Protein AF-A0AAJ7QLI2-F1 (afdb_monomer_lite)

Secondary structure (DSSP, 8-state):
-HHHHHHHHHHHHHHHHHHHHHHHHHHHHHHHHHHHHHHHHHHHHHHHHHHHHHHHHHHHHHHHHHHHHHHHHHHHHHHHHHHHHHHHHHHHHHHHHHHHHHHHHHHHHHHHHHHHHHHHHHHHHHHHHHHHHHHTTS----------------GGGHHHHHHHHHHHHHHHHHHHHHHHHHHHHHHHHHHHHHHHHHHHHHHHHHHHHHHHHHHHHHHHHHHHHHHHHHHHHHHHHTT--GGGTSS-HHHHHHHHHHHHHHHHHHHHHHHHHHHHHHHHHHHHHHHHHHHHHHHHHHHHHHHHHHHHHHHHHHHHHHHHHHHHHHHHHHHHHHHHHHHHHHHHHHHHHHHHHHHHHHHHHHHHHHHHHHHHHHHHHHHHHHHHHHHHHHHHHHHHHHHHHHHHHHHHHHHHHHHHHHHHHHHHHHHHHHHHHHHHHHHHHHHHTT--TT-TT--HHHHHHHHHHHHHH--S-----------------------------------------------------

Sequence (525 aa):
MRWIQSNEKERLKMRIAVLEESVKSSEVECKASRETVLRLVAELDRERRKAASSAAALDSLKVELDGLVVGRKSVEMDKETLLERLEASKRVIEAAKRESNCLEKQVEELERKLQSTQGETQAAEDKLQMFLKKVAGLLQVKSDDVILPTEKEVLQKLDKTVSEMEAKLRHVSKELSEQTELQHRTLQRAQLAEQQVQDLRERLQGLESELSTADMHRDGLRTKQSYEEFLEQLSETLVVDSIALDLGFDMRLKLILSRAEQLVKQEGTALVENKSLTYSLQRKLKSQKDQLESKGLHIQLLRKKVSELEEEKRCRSALAMQRDDAHLEARRLQKKLERLQGELRATKLSNTELKAQLSHTNELKLKVMEQSQTVQEQKKKLDQLVEGKAKVEKKLSSVSSDLQSREKKTREDQQQLSTLRQSLTQLSERERELVDFRMVVSQMLGLDATALALPNYEIIKLLEALLRAHHHHHHLHHHVNMPWHCPTHQRPHLPQIQDLPNSSSFDLSTSRSACPDNAVPLSET

Structure (mmCIF, N/CA/C/O backbone):
data_AF-A0AAJ7QLI2-F1
#
_entry.id   AF-A0AAJ7QLI2-F1
#
loop_
_atom_site.group_PDB
_atom_site.id
_atom_site.type_symbol
_atom_site.label_atom_id
_atom_site.label_alt_id
_atom_site.label_comp_id
_atom_site.label_asym_id
_atom_site.label_entity_id
_atom_site.label_seq_id
_atom_site.pdbx_PDB_ins_code
_atom_site.Cartn_x
_atom_site.Cartn_y
_atom_site.Cartn_z
_atom_site.occupancy
_atom_site.B_iso_or_equiv
_atom_site.auth_seq_id
_atom_site.auth_comp_id
_atom_site.auth_asym_id
_atom_site.auth_atom_id
_atom_site.pdbx_PDB_model_num
ATOM 1 N N . MET A 1 1 ? -31.876 -60.393 69.046 1.00 61.84 1 MET A N 1
ATOM 2 C CA . MET A 1 1 ? -32.341 -59.776 67.778 1.00 61.84 1 MET A CA 1
ATOM 3 C C . MET A 1 1 ? -32.211 -58.252 67.778 1.00 61.84 1 MET A C 1
ATOM 5 O O . MET A 1 1 ? -31.213 -57.801 67.236 1.00 61.84 1 MET A O 1
ATOM 9 N N . ARG A 1 2 ? -33.116 -57.462 68.397 1.00 70.81 2 ARG A N 1
ATOM 10 C CA . ARG A 1 2 ? -33.177 -55.981 68.232 1.00 70.81 2 ARG A CA 1
ATOM 11 C C . ARG A 1 2 ? -31.826 -55.240 68.286 1.00 70.81 2 ARG A C 1
ATOM 13 O O . ARG A 1 2 ? -31.573 -54.401 67.433 1.00 70.81 2 ARG A O 1
ATOM 20 N N . TRP A 1 3 ? -30.950 -55.561 69.244 1.00 74.31 3 TRP A N 1
ATOM 21 C CA . TRP A 1 3 ? -29.649 -54.886 69.393 1.00 74.31 3 TRP A CA 1
ATOM 22 C C . TRP A 1 3 ? -28.718 -55.086 68.183 1.00 74.31 3 TRP A C 1
ATOM 24 O O . TRP A 1 3 ? -28.111 -54.131 67.713 1.00 74.31 3 TRP A O 1
ATOM 34 N N . ILE A 1 4 ? -28.686 -56.297 67.610 1.00 80.50 4 ILE A N 1
ATOM 35 C CA . ILE A 1 4 ? -27.913 -56.612 66.395 1.00 80.50 4 ILE A CA 1
ATOM 36 C C . ILE A 1 4 ? -28.468 -55.826 65.197 1.00 80.50 4 ILE A C 1
ATOM 38 O O . ILE A 1 4 ? -27.701 -55.270 64.420 1.00 80.50 4 ILE A O 1
ATOM 42 N N . GLN A 1 5 ? -29.797 -55.710 65.085 1.00 82.06 5 GLN A N 1
ATOM 43 C CA . GLN A 1 5 ? -30.438 -54.905 64.037 1.00 82.06 5 GLN A CA 1
ATOM 44 C C . GLN A 1 5 ? -30.164 -53.399 64.186 1.00 82.06 5 GLN A C 1
ATOM 46 O O . GLN A 1 5 ? -30.058 -52.719 63.170 1.00 82.06 5 GLN A O 1
ATOM 51 N N . SER A 1 6 ? -30.018 -52.869 65.409 1.00 86.81 6 SER A N 1
ATOM 52 C CA . SER A 1 6 ? -29.571 -51.477 65.597 1.00 86.81 6 SER A CA 1
ATOM 53 C C . SER A 1 6 ? -28.114 -51.316 65.184 1.00 86.81 6 SER A C 1
ATOM 55 O O . SER A 1 6 ? -27.814 -50.461 64.366 1.00 86.81 6 SER A O 1
ATOM 57 N N . ASN A 1 7 ? -27.223 -52.187 65.662 1.00 89.94 7 ASN A N 1
ATOM 58 C CA . ASN A 1 7 ? -25.790 -52.091 65.381 1.00 89.94 7 ASN A CA 1
ATOM 59 C C . ASN A 1 7 ? -25.493 -52.204 63.866 1.00 89.94 7 ASN A C 1
ATOM 61 O O . ASN A 1 7 ? -24.729 -51.417 63.312 1.00 89.94 7 ASN A O 1
ATOM 65 N N . GLU A 1 8 ? -26.204 -53.084 63.154 1.00 92.75 8 GLU A N 1
ATOM 66 C CA . GLU A 1 8 ? -26.146 -53.167 61.688 1.00 92.75 8 GLU A CA 1
ATOM 67 C C . GLU A 1 8 ? -26.724 -51.916 60.996 1.00 92.75 8 GLU A C 1
ATOM 69 O O . GLU A 1 8 ? -26.169 -51.441 60.005 1.00 92.75 8 GLU A O 1
ATOM 74 N N . LYS A 1 9 ? -27.794 -51.317 61.536 1.00 93.25 9 LYS A N 1
ATOM 75 C CA . LYS A 1 9 ? -28.357 -50.046 61.046 1.00 93.25 9 LYS A CA 1
ATOM 76 C C . LYS A 1 9 ? -27.406 -48.865 61.276 1.00 93.25 9 LYS A C 1
ATOM 78 O O . LYS A 1 9 ? -27.266 -48.029 60.387 1.00 93.25 9 LYS A O 1
ATOM 83 N N . GLU A 1 10 ? -26.729 -48.806 62.420 1.00 94.31 10 GLU A N 1
ATOM 84 C CA . GLU A 1 10 ? -25.644 -47.861 62.711 1.00 94.31 10 GLU A CA 1
ATOM 85 C C . GLU A 1 10 ? -24.488 -48.038 61.710 1.00 94.31 10 GLU A C 1
ATOM 87 O O . GLU A 1 10 ? -24.071 -47.064 61.082 1.00 94.31 10 GLU A O 1
ATOM 92 N N . ARG A 1 11 ? -24.039 -49.279 61.469 1.00 95.69 11 ARG A N 1
ATOM 93 C CA . ARG A 1 11 ? -22.993 -49.607 60.484 1.00 95.69 11 ARG A CA 1
ATOM 94 C C . ARG A 1 11 ? -23.361 -49.158 59.067 1.00 95.69 11 ARG A C 1
ATOM 96 O O . ARG A 1 11 ? -22.524 -48.589 58.364 1.00 95.69 11 ARG A O 1
ATOM 103 N N . LEU A 1 12 ? -24.613 -49.372 58.655 1.00 96.31 12 LEU A N 1
ATOM 104 C CA . LEU A 1 12 ? -25.125 -48.927 57.357 1.00 96.31 12 LEU A CA 1
ATOM 105 C C . LEU A 1 12 ? -25.204 -47.396 57.256 1.00 96.31 12 LEU A C 1
ATOM 107 O O . LEU A 1 12 ? -24.756 -46.859 56.246 1.00 96.31 12 LEU A O 1
ATOM 111 N N . LYS A 1 13 ? -25.669 -46.681 58.294 1.00 96.44 13 LYS A N 1
ATOM 112 C CA . LYS A 1 13 ? -25.621 -45.202 58.336 1.00 96.44 13 LYS A CA 1
ATOM 113 C C . LYS A 1 13 ? -24.193 -44.677 58.171 1.00 96.44 13 LYS A C 1
ATOM 115 O O . LYS A 1 13 ? -23.968 -43.797 57.349 1.00 96.44 13 LYS A O 1
ATOM 120 N N . MET A 1 14 ? -23.233 -45.233 58.919 1.00 96.56 14 MET A N 1
ATOM 121 C CA . MET A 1 14 ? -21.819 -44.841 58.845 1.00 96.56 14 MET A CA 1
ATOM 122 C C . MET A 1 14 ? -21.278 -44.996 57.418 1.00 96.56 14 MET A C 1
ATOM 124 O O . MET A 1 14 ? -20.634 -44.097 56.884 1.00 96.56 14 MET A O 1
ATOM 128 N N . ARG A 1 15 ? -21.588 -46.130 56.777 1.00 97.12 15 ARG A N 1
ATOM 129 C CA . ARG A 1 15 ? -21.176 -46.433 55.403 1.00 97.12 15 ARG A CA 1
ATOM 130 C C . ARG A 1 15 ? -21.856 -45.535 54.365 1.00 97.12 15 ARG A C 1
ATOM 132 O O . ARG A 1 15 ? -21.205 -45.172 53.393 1.00 97.12 15 ARG A O 1
ATOM 139 N N . ILE A 1 16 ? -23.118 -45.154 54.572 1.00 97.06 16 ILE A N 1
ATOM 140 C CA . ILE A 1 16 ? -23.818 -44.168 53.733 1.00 97.06 16 ILE A CA 1
ATOM 141 C C . ILE A 1 16 ? -23.148 -42.795 53.862 1.00 97.06 16 ILE A C 1
ATOM 143 O O . ILE A 1 16 ? -22.771 -42.228 52.844 1.00 97.06 16 ILE A O 1
ATOM 147 N N . ALA A 1 17 ? -22.893 -42.306 55.079 1.00 97.38 17 ALA A N 1
ATOM 148 C CA . ALA A 1 17 ? -22.255 -41.004 55.299 1.00 97.38 17 ALA A CA 1
ATOM 149 C C . ALA A 1 17 ? -20.851 -40.906 54.665 1.00 97.38 17 ALA A C 1
ATOM 151 O O . ALA A 1 17 ? -20.515 -39.891 54.058 1.00 97.38 17 ALA A O 1
ATOM 152 N N . VAL A 1 18 ? -20.046 -41.975 54.738 1.00 97.62 18 VAL A N 1
ATOM 153 C CA . VAL A 1 18 ? -18.733 -42.043 54.063 1.00 97.62 18 VAL A CA 1
ATOM 154 C C . VAL A 1 18 ? -18.873 -42.018 52.534 1.00 97.62 18 VAL A C 1
ATOM 156 O O . VAL A 1 18 ? -18.081 -41.360 51.862 1.00 97.62 18 VAL A O 1
ATOM 159 N N . LEU A 1 19 ? -19.882 -42.693 51.972 1.00 97.44 19 LEU A N 1
ATOM 160 C CA . LEU A 1 19 ? -20.153 -42.659 50.530 1.00 97.44 19 LEU A CA 1
ATOM 161 C C . LEU A 1 19 ? -20.665 -41.285 50.075 1.00 97.44 19 LEU A C 1
ATOM 163 O O . LEU A 1 19 ? -20.204 -40.783 49.055 1.00 97.44 19 LEU A O 1
ATOM 167 N N . GLU A 1 20 ? -21.554 -40.645 50.836 1.00 97.50 20 GLU A N 1
ATOM 168 C CA . GLU A 1 20 ? -22.020 -39.279 50.568 1.00 97.50 20 GLU A CA 1
ATOM 169 C C . GLU A 1 20 ? -20.861 -38.275 50.563 1.00 97.50 20 GLU A C 1
ATOM 171 O O . GLU A 1 20 ? -20.794 -37.420 49.682 1.00 97.50 20 GLU A O 1
ATOM 176 N N . GLU A 1 21 ? -19.934 -38.371 51.519 1.00 97.25 21 GLU A N 1
ATOM 177 C CA . GLU A 1 21 ? -18.777 -37.473 51.583 1.00 97.25 21 GLU A CA 1
ATOM 178 C C . GLU A 1 21 ? -17.765 -37.750 50.461 1.00 97.25 21 GLU A C 1
ATOM 180 O O . GLU A 1 21 ? -17.241 -36.816 49.854 1.00 97.25 21 GLU A O 1
ATOM 185 N N . SER A 1 22 ? -17.561 -39.021 50.098 1.00 97.56 22 SER A N 1
ATOM 186 C CA . SER A 1 22 ? -16.764 -39.405 48.926 1.00 97.56 22 SER A CA 1
ATOM 187 C C . SER A 1 22 ? -17.361 -38.862 47.619 1.00 97.56 22 SER A C 1
ATOM 189 O O . SER A 1 22 ? -16.621 -38.337 46.785 1.00 97.56 22 SER A O 1
ATOM 191 N N . VAL A 1 23 ? -18.690 -38.902 47.460 1.00 97.62 23 VAL A N 1
ATOM 192 C CA . VAL A 1 23 ? -19.386 -38.313 46.305 1.00 97.62 23 VAL A CA 1
ATOM 193 C C . VAL A 1 23 ? -19.212 -36.792 46.284 1.00 97.62 23 VAL A C 1
ATOM 195 O O . VAL A 1 23 ? -18.764 -36.264 45.266 1.00 97.62 23 VAL A O 1
ATOM 198 N N . LYS A 1 24 ? -19.457 -36.087 47.400 1.00 97.81 24 LYS A N 1
ATOM 199 C CA . LYS A 1 24 ? -19.237 -34.627 47.512 1.00 97.81 24 LYS A CA 1
ATOM 200 C C . LYS A 1 24 ? -17.801 -34.230 47.162 1.00 97.81 24 LYS A C 1
ATOM 202 O O . LYS A 1 24 ? -17.598 -33.272 46.417 1.00 97.81 24 LYS A O 1
ATOM 207 N N . SER A 1 25 ? -16.815 -34.977 47.660 1.00 97.50 25 SER A N 1
ATOM 208 C CA . SER A 1 25 ? -15.398 -34.767 47.350 1.00 97.50 25 SER A CA 1
ATOM 209 C C . SER A 1 25 ? -15.130 -34.901 45.845 1.00 97.50 25 SER A C 1
ATOM 211 O O . SER A 1 25 ? -14.609 -33.965 45.235 1.00 97.50 25 SER A O 1
ATOM 213 N N . SER A 1 26 ? -15.599 -35.988 45.219 1.00 96.88 26 SER A N 1
ATOM 214 C CA . SER A 1 26 ? -15.453 -36.203 43.771 1.00 96.88 26 SER A CA 1
ATOM 215 C C . SER A 1 26 ? -16.178 -35.147 42.923 1.00 96.88 26 SER A C 1
ATOM 217 O O . SER A 1 26 ? -15.684 -34.752 41.869 1.00 96.88 26 SER A O 1
ATOM 219 N N . GLU A 1 27 ? -17.314 -34.618 43.394 1.00 97.56 27 GLU A N 1
ATOM 220 C CA . GLU A 1 27 ? -18.017 -33.510 42.743 1.00 97.56 27 GLU A CA 1
ATOM 221 C C . GLU A 1 27 ? -17.194 -32.217 42.750 1.00 97.56 27 GLU A C 1
ATOM 223 O O . GLU A 1 27 ? -17.174 -31.501 41.747 1.00 97.56 27 GLU A O 1
ATOM 228 N N . VAL A 1 28 ? -16.542 -31.889 43.870 1.00 97.44 28 VAL A N 1
ATOM 229 C CA . VAL A 1 28 ? -15.677 -30.703 43.986 1.00 97.44 28 VAL A CA 1
ATOM 230 C C . VAL A 1 28 ? -14.444 -30.852 43.093 1.00 97.44 28 VAL A C 1
ATOM 232 O O . VAL A 1 28 ? -14.118 -29.926 42.349 1.00 97.44 28 VAL A O 1
ATOM 235 N N . GLU A 1 29 ? -13.821 -32.032 43.078 1.00 97.25 29 GLU A N 1
ATOM 236 C CA . GLU A 1 29 ? -12.697 -32.341 42.189 1.00 97.25 29 GLU A CA 1
ATOM 237 C C . GLU A 1 29 ? -13.097 -32.246 40.707 1.00 97.25 29 GLU A C 1
ATOM 239 O O . GLU A 1 29 ? -12.430 -31.575 39.919 1.00 97.25 29 GLU A O 1
ATOM 244 N N . CYS A 1 30 ? -14.245 -32.810 40.321 1.00 97.19 30 CYS A N 1
ATOM 245 C CA . CYS A 1 30 ? -14.782 -32.708 38.962 1.00 97.19 30 CYS A CA 1
ATOM 246 C C . CYS A 1 30 ? -15.110 -31.263 38.544 1.00 97.19 30 CYS A C 1
ATOM 248 O O . CYS A 1 30 ? -14.945 -30.911 37.371 1.00 97.19 30 CYS A O 1
ATOM 250 N N . LYS A 1 31 ? -15.536 -30.403 39.479 1.00 98.00 31 LYS A N 1
ATOM 251 C CA . LYS A 1 31 ? -15.753 -28.967 39.226 1.00 98.00 31 LYS A CA 1
ATOM 252 C C . LYS A 1 31 ? -14.421 -28.239 38.999 1.00 98.00 31 LYS A C 1
ATOM 254 O O . LYS A 1 31 ? -14.292 -27.544 37.992 1.00 98.00 31 LYS A O 1
ATOM 259 N N . ALA A 1 32 ? -13.414 -28.465 39.846 1.00 97.50 32 ALA A N 1
ATOM 260 C CA . ALA A 1 32 ? -12.074 -27.879 39.702 1.00 97.50 32 ALA A CA 1
ATOM 261 C C . ALA A 1 32 ? -11.331 -28.368 38.437 1.00 97.50 32 ALA A C 1
ATOM 263 O O . ALA A 1 32 ? -10.667 -27.585 37.747 1.00 97.50 32 ALA A O 1
ATOM 264 N N . SER A 1 33 ? -11.500 -29.648 38.094 1.00 97.75 33 SER A N 1
ATOM 265 C CA . SER A 1 33 ? -11.040 -30.263 36.845 1.00 97.75 33 SER A CA 1
ATOM 266 C C . SER A 1 33 ? -11.673 -29.580 35.629 1.00 97.75 33 SER A C 1
ATOM 268 O O . SER A 1 33 ? -10.958 -29.061 34.770 1.00 97.75 33 SER A O 1
ATOM 270 N N . ARG A 1 34 ? -13.011 -29.466 35.592 1.00 98.38 34 ARG A N 1
ATOM 271 C CA . ARG A 1 34 ? -13.737 -28.780 34.510 1.00 98.38 34 ARG A CA 1
ATOM 272 C C . ARG A 1 34 ? -13.302 -27.323 34.350 1.00 98.38 34 ARG A C 1
ATOM 274 O O . ARG A 1 34 ? -13.101 -26.883 33.222 1.00 98.38 34 ARG A O 1
ATOM 281 N N . GLU A 1 35 ? -13.149 -26.579 35.444 1.00 98.00 35 GLU A N 1
ATOM 282 C CA . GLU A 1 35 ? -12.688 -25.188 35.386 1.00 98.00 35 GLU A CA 1
ATOM 283 C C . GLU A 1 35 ? -11.265 -25.087 34.812 1.00 98.00 35 GLU A C 1
ATOM 285 O O . GLU A 1 35 ? -10.983 -24.229 33.977 1.00 98.00 35 GLU A O 1
ATOM 290 N N . THR A 1 36 ? -10.380 -26.012 35.188 1.00 98.31 36 THR A N 1
ATOM 291 C CA . THR A 1 36 ? -9.005 -26.053 34.677 1.00 98.31 36 THR A CA 1
ATOM 292 C C . THR A 1 36 ? -8.944 -26.426 33.197 1.00 98.31 36 THR A C 1
ATOM 294 O O . THR A 1 36 ? -8.198 -25.795 32.452 1.00 98.31 36 THR A O 1
ATOM 297 N N . VAL A 1 37 ? -9.786 -27.353 32.727 1.00 98.38 37 VAL A N 1
ATOM 298 C CA . VAL A 1 37 ? -9.939 -27.636 31.289 1.00 98.38 37 VAL A CA 1
ATOM 299 C C . VAL A 1 37 ? -10.438 -26.400 30.531 1.00 98.38 37 VAL A C 1
ATOM 301 O O . VAL A 1 37 ? -9.880 -26.064 29.491 1.00 98.38 37 VAL A O 1
ATOM 304 N N . LEU A 1 38 ? -11.436 -25.677 31.054 1.00 98.06 38 LEU A N 1
ATOM 305 C CA . LEU A 1 38 ? -11.934 -24.440 30.432 1.00 98.06 38 LEU A CA 1
ATOM 306 C C . LEU A 1 38 ? -10.851 -23.349 30.353 1.00 98.06 38 LEU A C 1
ATOM 308 O O . LEU A 1 38 ? -10.745 -22.665 29.333 1.00 98.06 38 LEU A O 1
ATOM 312 N N . ARG A 1 39 ? -10.019 -23.220 31.394 1.00 98.56 39 ARG A N 1
ATOM 313 C CA . ARG A 1 39 ? -8.878 -22.291 31.439 1.00 98.56 39 ARG A CA 1
ATOM 314 C C . ARG A 1 39 ? -7.833 -22.631 30.371 1.00 98.56 39 ARG A C 1
ATOM 316 O O . ARG A 1 39 ? -7.489 -21.773 29.562 1.00 98.56 39 ARG A O 1
ATOM 323 N N . LEU A 1 40 ? -7.426 -23.901 30.296 1.00 98.44 40 LEU A N 1
ATOM 324 C CA . LEU A 1 40 ? -6.468 -24.401 29.303 1.00 98.44 40 LEU A CA 1
ATOM 325 C C . LEU A 1 40 ? -6.986 -24.274 27.861 1.00 98.44 40 LEU A C 1
ATOM 327 O O . LEU A 1 40 ? -6.212 -23.955 26.963 1.00 98.44 40 LEU A O 1
ATOM 331 N N . VAL A 1 41 ? -8.290 -24.459 27.620 1.00 98.56 41 VAL A N 1
ATOM 332 C CA . VAL A 1 41 ? -8.904 -24.211 26.301 1.00 98.56 41 VAL A CA 1
ATOM 333 C C . VAL A 1 41 ? -8.834 -22.725 25.928 1.00 98.56 41 VAL A C 1
ATOM 335 O O . VAL A 1 41 ? -8.444 -22.396 24.809 1.00 98.56 41 VAL A O 1
ATOM 338 N N . ALA A 1 42 ? -9.135 -21.815 26.860 1.00 97.56 42 ALA A N 1
ATOM 339 C CA . ALA A 1 42 ? -9.049 -20.373 26.614 1.00 97.56 42 ALA A CA 1
ATOM 340 C C . ALA A 1 42 ? -7.605 -19.889 26.360 1.00 97.56 42 ALA A C 1
ATOM 342 O O . ALA A 1 42 ? -7.385 -19.001 25.528 1.00 97.56 42 ALA A O 1
ATOM 343 N N . GLU A 1 43 ? -6.622 -20.487 27.038 1.00 98.12 43 GLU A N 1
ATOM 344 C CA . GLU A 1 43 ? -5.190 -20.276 26.795 1.00 98.12 43 GLU A CA 1
ATOM 345 C C . GLU A 1 43 ? -4.770 -20.822 25.422 1.00 98.12 43 GLU A C 1
ATOM 347 O O . GLU A 1 43 ? -4.180 -20.096 24.622 1.00 98.12 43 GLU A O 1
ATOM 352 N N . LEU A 1 44 ? -5.161 -22.051 25.081 1.00 98.19 44 LEU A N 1
ATOM 353 C CA . LEU A 1 44 ? -4.869 -22.680 23.792 1.00 98.19 44 LEU A CA 1
ATOM 354 C C . LEU A 1 44 ? -5.476 -21.904 22.608 1.00 98.19 44 LEU A C 1
ATOM 356 O O . LEU A 1 44 ? -4.804 -21.699 21.596 1.00 98.19 44 LEU A O 1
ATOM 360 N N . ASP A 1 45 ? -6.694 -21.374 22.740 1.00 97.69 45 ASP A N 1
ATOM 361 C CA . ASP A 1 45 ? -7.301 -20.505 21.723 1.00 97.69 45 ASP A CA 1
ATOM 362 C C . ASP A 1 45 ? -6.714 -19.080 21.713 1.00 97.69 45 ASP A C 1
ATOM 364 O O . ASP A 1 45 ? -6.827 -18.364 20.712 1.00 97.69 45 ASP A O 1
ATOM 368 N N . ARG A 1 46 ? -6.050 -18.629 22.785 1.00 98.12 46 ARG A N 1
ATOM 369 C CA . ARG A 1 46 ? -5.219 -17.409 22.777 1.00 98.12 46 ARG A CA 1
ATOM 370 C C . ARG A 1 46 ? -3.900 -17.642 22.036 1.00 98.12 46 ARG A C 1
ATOM 372 O O . ARG A 1 46 ? -3.545 -16.811 21.198 1.00 98.12 46 ARG A O 1
ATOM 379 N N . GLU A 1 47 ? -3.219 -18.760 22.270 1.00 97.56 47 GLU A N 1
ATOM 380 C CA . GLU A 1 47 ? -1.976 -19.095 21.565 1.00 97.56 47 GLU A CA 1
ATOM 381 C C . GLU A 1 47 ? -2.220 -19.422 20.083 1.00 97.56 47 GLU A C 1
ATOM 383 O O . GLU A 1 47 ? -1.472 -18.944 19.234 1.00 97.56 47 GLU A O 1
ATOM 388 N N . ARG A 1 48 ? -3.326 -20.094 19.726 1.00 97.62 48 ARG A N 1
ATOM 389 C CA . ARG A 1 48 ? -3.756 -20.257 18.321 1.00 97.62 48 ARG A CA 1
ATOM 390 C C . ARG A 1 48 ? -3.926 -18.919 17.598 1.00 97.62 48 ARG A C 1
ATOM 392 O O . ARG A 1 48 ? -3.448 -18.769 16.477 1.00 97.62 48 ARG A O 1
ATOM 399 N N . ARG A 1 49 ? -4.570 -17.932 18.235 1.00 98.06 49 ARG A N 1
ATOM 400 C CA . ARG A 1 49 ? -4.743 -16.584 17.656 1.00 98.06 49 ARG A CA 1
ATOM 401 C C . ARG A 1 49 ? -3.410 -15.856 17.484 1.00 98.06 49 ARG A C 1
ATOM 403 O O . ARG A 1 49 ? -3.188 -15.272 16.427 1.00 98.06 49 ARG A O 1
ATOM 410 N N . LYS A 1 50 ? -2.505 -15.939 18.467 1.00 97.88 50 LYS A N 1
ATOM 411 C CA . LYS A 1 50 ? -1.129 -15.423 18.341 1.00 97.88 50 LYS A CA 1
ATOM 412 C C . LYS A 1 50 ? -0.386 -16.085 17.178 1.00 97.88 50 LYS A C 1
ATOM 414 O O . LYS A 1 50 ? 0.153 -15.374 16.334 1.00 97.88 50 LYS A O 1
ATOM 419 N N . ALA A 1 51 ? -0.395 -17.416 17.102 1.00 97.19 51 ALA A N 1
ATOM 420 C CA . ALA A 1 51 ? 0.269 -18.178 16.046 1.00 97.19 51 ALA A CA 1
ATOM 421 C C . ALA A 1 51 ? -0.262 -17.800 14.654 1.00 97.19 51 ALA A C 1
ATOM 423 O O . ALA A 1 51 ? 0.531 -17.515 13.762 1.00 97.19 51 ALA A O 1
ATOM 424 N N . ALA A 1 52 ? -1.585 -17.685 14.494 1.00 97.56 52 ALA A N 1
ATOM 425 C CA . ALA A 1 52 ? -2.206 -17.216 13.256 1.00 97.56 52 ALA A CA 1
ATOM 426 C C . ALA A 1 52 ? -1.791 -15.775 12.895 1.00 97.56 52 ALA A C 1
ATOM 428 O O . ALA A 1 52 ? -1.458 -15.509 11.743 1.00 97.56 52 ALA A O 1
ATOM 429 N N . SER A 1 53 ? -1.745 -14.854 13.868 1.00 97.19 53 SER A N 1
ATOM 430 C CA . SER A 1 53 ? -1.277 -13.479 13.620 1.00 97.19 53 SER A CA 1
ATOM 431 C C . SER A 1 53 ? 0.217 -13.400 13.276 1.00 97.19 53 SER A C 1
ATOM 433 O O . SER A 1 53 ? 0.606 -12.590 12.441 1.00 97.19 53 SER A O 1
ATOM 435 N N . SER A 1 54 ? 1.042 -14.275 13.861 1.00 96.50 54 SER A N 1
ATOM 436 C CA . SER A 1 54 ? 2.475 -14.383 13.563 1.00 96.50 54 SER A CA 1
ATOM 437 C C . SER A 1 54 ? 2.714 -14.944 12.158 1.00 96.50 54 SER A C 1
ATOM 439 O O . SER A 1 54 ? 3.501 -14.387 11.399 1.00 96.50 54 SER A O 1
ATOM 441 N N . ALA A 1 55 ? 1.971 -15.986 11.764 1.00 97.50 55 ALA A N 1
ATOM 442 C CA . ALA A 1 55 ? 2.009 -16.530 10.408 1.00 97.50 55 ALA A CA 1
ATOM 443 C C . ALA A 1 55 ? 1.605 -15.475 9.362 1.00 97.50 55 ALA A C 1
ATOM 445 O O . ALA A 1 55 ? 2.340 -15.257 8.405 1.00 97.50 55 ALA A O 1
ATOM 446 N N . ALA A 1 56 ? 0.506 -14.746 9.593 1.00 97.50 56 ALA A N 1
ATOM 447 C CA . ALA A 1 56 ? 0.071 -13.669 8.702 1.00 97.50 56 ALA A CA 1
ATOM 448 C C . ALA A 1 56 ? 1.103 -12.527 8.586 1.00 97.50 56 ALA A C 1
ATOM 450 O O . ALA A 1 56 ? 1.308 -11.994 7.497 1.00 97.50 56 ALA A O 1
ATOM 451 N N . ALA A 1 57 ? 1.786 -12.171 9.681 1.00 97.56 57 ALA A N 1
ATOM 452 C CA . ALA A 1 57 ? 2.870 -11.188 9.654 1.00 97.56 57 ALA A CA 1
ATOM 453 C C . ALA A 1 57 ? 4.098 -11.698 8.874 1.00 97.56 57 ALA A C 1
ATOM 455 O O . ALA A 1 57 ? 4.652 -10.966 8.057 1.00 97.56 57 ALA A O 1
ATOM 456 N N . LEU A 1 58 ? 4.491 -12.963 9.069 1.00 97.69 58 LEU A N 1
ATOM 457 C CA . LEU A 1 58 ? 5.568 -13.601 8.306 1.00 97.69 58 LEU A CA 1
ATOM 458 C C . LEU A 1 58 ? 5.249 -13.677 6.808 1.00 97.69 58 LEU A C 1
ATOM 460 O O . LEU A 1 58 ? 6.143 -13.470 5.993 1.00 97.69 58 LEU A O 1
ATOM 464 N N . ASP A 1 59 ? 3.999 -13.943 6.434 1.00 97.75 59 ASP A N 1
ATOM 465 C CA . ASP A 1 59 ? 3.587 -13.989 5.029 1.00 97.75 59 ASP A CA 1
ATOM 466 C C . ASP A 1 59 ? 3.531 -12.588 4.387 1.00 97.75 59 ASP A C 1
ATOM 468 O O . ASP A 1 59 ? 3.921 -12.452 3.228 1.00 97.75 59 ASP A O 1
ATOM 472 N N . SER A 1 60 ? 3.177 -11.530 5.136 1.00 97.88 60 SER A N 1
ATOM 473 C CA . SER A 1 60 ? 3.350 -10.135 4.674 1.00 97.88 60 SER A CA 1
ATOM 474 C C . SER A 1 60 ? 4.823 -9.821 4.400 1.00 97.88 60 SER A C 1
ATOM 476 O O . SER A 1 60 ? 5.172 -9.374 3.310 1.00 97.88 60 SER A O 1
ATOM 478 N N . LEU A 1 61 ? 5.707 -10.154 5.349 1.00 97.44 61 LEU A N 1
ATOM 479 C CA . LEU A 1 61 ? 7.148 -9.916 5.227 1.00 97.44 61 LEU A CA 1
ATOM 480 C C . LEU A 1 61 ? 7.790 -10.697 4.067 1.00 97.44 61 LEU A C 1
ATOM 482 O O . LEU A 1 61 ? 8.742 -10.202 3.468 1.00 97.44 61 LEU A O 1
ATOM 486 N N . LYS A 1 62 ? 7.272 -11.882 3.705 1.00 98.06 62 LYS A N 1
ATOM 487 C CA . LYS A 1 62 ? 7.690 -12.601 2.484 1.00 98.06 62 LYS A CA 1
ATOM 488 C C . LYS A 1 62 ? 7.308 -11.833 1.221 1.00 98.06 62 LYS A C 1
ATOM 490 O O . LYS A 1 62 ? 8.161 -11.634 0.368 1.00 98.06 62 LYS A O 1
ATOM 495 N N . VAL A 1 63 ? 6.062 -11.362 1.117 1.00 98.12 63 VAL A N 1
ATOM 496 C CA . VAL A 1 63 ? 5.589 -10.594 -0.050 1.00 98.12 63 VAL A CA 1
ATOM 497 C C . VAL A 1 63 ? 6.357 -9.274 -0.196 1.00 98.12 63 VAL A C 1
ATOM 499 O O . VAL A 1 63 ? 6.719 -8.887 -1.307 1.00 98.12 63 VAL A O 1
ATOM 502 N N . GLU A 1 64 ? 6.665 -8.607 0.917 1.00 97.62 64 GLU A N 1
ATOM 503 C CA . GLU A 1 64 ? 7.526 -7.419 0.945 1.00 97.62 64 GLU A CA 1
ATOM 504 C C . GLU A 1 64 ? 8.966 -7.749 0.509 1.00 97.62 64 GLU A C 1
ATOM 506 O O . GLU A 1 64 ? 9.534 -7.036 -0.320 1.00 97.62 64 GLU A O 1
ATOM 511 N N . LEU A 1 65 ? 9.543 -8.857 0.991 1.00 97.88 65 LEU A N 1
ATOM 512 C CA . LEU A 1 65 ? 10.875 -9.325 0.592 1.00 97.88 65 LEU A CA 1
ATOM 513 C C . LEU A 1 65 ? 10.947 -9.679 -0.902 1.00 97.88 65 LEU A C 1
ATOM 515 O O . LEU A 1 65 ? 11.888 -9.256 -1.573 1.00 97.88 65 LEU A O 1
ATOM 519 N N . ASP A 1 66 ? 9.963 -10.403 -1.435 1.00 98.06 66 ASP A N 1
ATOM 520 C CA . ASP A 1 66 ? 9.883 -10.752 -2.857 1.00 98.06 66 ASP A CA 1
ATOM 521 C C . ASP A 1 66 ? 9.764 -9.487 -3.723 1.00 98.06 66 ASP A C 1
ATOM 523 O O . ASP A 1 66 ? 10.473 -9.344 -4.724 1.00 98.06 66 ASP A O 1
ATOM 527 N N . GLY A 1 67 ? 8.948 -8.516 -3.296 1.00 97.88 67 GLY A N 1
ATOM 528 C CA . GLY A 1 67 ? 8.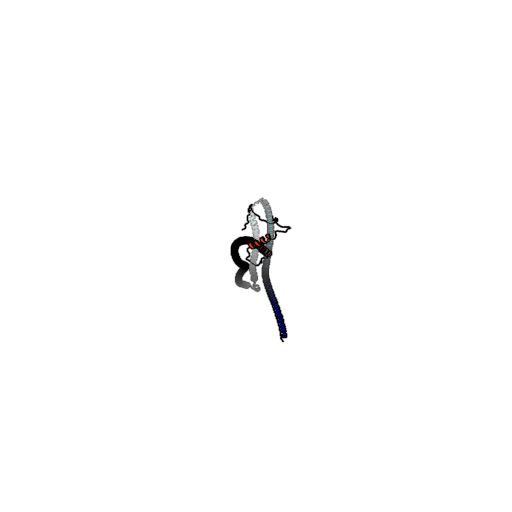853 -7.198 -3.927 1.00 97.88 67 GLY A CA 1
ATOM 529 C C . GLY A 1 67 ? 10.186 -6.441 -3.935 1.00 97.88 67 GLY A C 1
ATOM 530 O O . GLY A 1 67 ? 10.591 -5.912 -4.972 1.00 97.88 67 GLY A O 1
ATOM 531 N N . LEU A 1 68 ? 10.919 -6.448 -2.817 1.00 97.38 68 LEU A N 1
ATOM 532 C CA . LEU A 1 68 ? 12.256 -5.851 -2.713 1.00 97.38 68 LEU A CA 1
ATOM 533 C C . LEU A 1 68 ? 13.308 -6.597 -3.553 1.00 97.38 68 LEU A C 1
ATOM 535 O O . LEU A 1 68 ? 14.223 -5.967 -4.083 1.00 97.38 68 LEU A O 1
ATOM 539 N N . VAL A 1 69 ? 13.196 -7.919 -3.715 1.00 98.44 69 VAL A N 1
ATOM 540 C CA . VAL A 1 69 ? 14.070 -8.711 -4.600 1.00 98.44 69 VAL A CA 1
ATOM 541 C C . VAL A 1 69 ? 13.806 -8.391 -6.073 1.00 98.44 69 VAL A C 1
ATOM 543 O O . VAL A 1 69 ? 14.763 -8.242 -6.833 1.00 98.44 69 VAL A O 1
ATOM 546 N N . VAL A 1 70 ? 12.544 -8.235 -6.484 1.00 98.06 70 VAL A N 1
ATOM 547 C CA . VAL A 1 70 ? 12.190 -7.810 -7.852 1.00 98.06 70 VAL A CA 1
ATOM 548 C C . VAL A 1 70 ? 12.644 -6.371 -8.116 1.00 98.06 70 VAL A C 1
ATOM 550 O O . VAL A 1 70 ? 13.291 -6.118 -9.131 1.00 98.06 70 VAL A O 1
ATOM 553 N N . GLY A 1 71 ? 12.387 -5.444 -7.186 1.00 97.69 71 GLY A N 1
ATOM 554 C CA . GLY A 1 71 ? 12.817 -4.048 -7.307 1.00 97.69 71 GLY A CA 1
ATOM 555 C C . GLY A 1 71 ? 14.336 -3.903 -7.429 1.00 97.69 71 GLY A C 1
ATOM 556 O O . GLY A 1 71 ? 14.816 -3.183 -8.301 1.00 97.69 71 GLY A O 1
ATOM 557 N N . ARG A 1 72 ? 15.101 -4.652 -6.623 1.00 98.00 72 ARG A N 1
ATOM 558 C CA . ARG A 1 72 ? 16.570 -4.682 -6.699 1.00 98.00 72 ARG A CA 1
ATOM 559 C C . ARG A 1 72 ? 17.068 -5.136 -8.072 1.00 98.00 72 ARG A C 1
ATOM 561 O O . ARG A 1 72 ? 17.896 -4.450 -8.655 1.00 98.00 72 ARG A O 1
ATOM 568 N N . LYS A 1 73 ? 16.507 -6.224 -8.617 1.00 98.06 73 LYS A N 1
ATOM 569 C CA . LYS A 1 73 ? 16.865 -6.735 -9.952 1.00 98.06 73 LYS A CA 1
ATOM 570 C C . LYS A 1 73 ? 16.620 -5.706 -11.058 1.00 98.06 73 LYS A C 1
ATOM 572 O O . LYS A 1 73 ? 17.451 -5.591 -11.949 1.00 98.06 73 LYS A O 1
ATOM 577 N N . SER A 1 74 ? 15.530 -4.936 -10.977 1.00 97.69 74 SER A N 1
ATOM 578 C CA . SER A 1 74 ? 15.287 -3.823 -11.909 1.00 97.69 74 SER A CA 1
ATOM 579 C C . SER A 1 74 ? 16.405 -2.781 -11.829 1.00 97.69 74 SER A C 1
ATOM 581 O O . SER A 1 74 ? 16.976 -2.426 -12.850 1.00 97.69 74 SER A O 1
ATOM 583 N N . VAL A 1 75 ? 16.781 -2.360 -10.616 1.00 97.62 75 VAL A N 1
ATOM 584 C CA . VAL A 1 75 ? 17.854 -1.373 -10.399 1.00 97.62 75 VAL A CA 1
ATOM 585 C C . VAL A 1 75 ? 19.234 -1.912 -10.808 1.00 97.62 75 VAL A C 1
ATOM 587 O O . VAL A 1 75 ? 20.062 -1.148 -11.301 1.00 97.62 75 VAL A O 1
ATOM 590 N N . GLU A 1 76 ? 19.489 -3.215 -10.655 1.00 98.12 76 GLU A N 1
ATOM 591 C CA . GLU A 1 76 ? 20.682 -3.876 -11.201 1.00 98.12 76 GLU A CA 1
ATOM 592 C C . GLU A 1 76 ? 20.721 -3.782 -12.742 1.00 98.12 76 GLU A C 1
ATOM 594 O O . GLU A 1 76 ? 21.735 -3.350 -13.289 1.00 98.12 76 GLU A O 1
ATOM 599 N N . MET A 1 77 ? 19.615 -4.079 -13.437 1.00 97.81 77 MET A N 1
ATOM 600 C CA . MET A 1 77 ? 19.515 -3.963 -14.903 1.00 97.81 77 MET A CA 1
ATOM 601 C C . MET A 1 77 ? 19.612 -2.505 -15.393 1.00 97.81 77 MET A C 1
ATOM 603 O O . MET A 1 77 ? 20.299 -2.212 -16.375 1.00 97.81 77 MET A O 1
ATOM 607 N N . ASP A 1 78 ? 18.975 -1.561 -14.694 1.00 97.25 78 ASP A N 1
ATOM 608 C CA . ASP A 1 78 ? 19.070 -0.127 -14.995 1.00 97.25 78 ASP A CA 1
ATOM 609 C C . ASP A 1 78 ? 20.523 0.366 -14.850 1.00 97.25 78 ASP A C 1
ATOM 611 O O . ASP A 1 78 ? 21.037 1.096 -15.698 1.00 97.25 78 ASP A O 1
ATOM 615 N N . LYS A 1 79 ? 21.233 -0.088 -13.809 1.00 97.56 79 LYS A N 1
ATOM 616 C CA . LYS A 1 79 ? 22.663 0.182 -13.605 1.00 97.56 79 LYS A CA 1
ATOM 617 C C . LYS A 1 79 ? 23.525 -0.409 -14.726 1.00 97.56 79 LYS A C 1
ATOM 619 O O . LYS A 1 79 ? 24.448 0.266 -15.179 1.00 97.56 79 LYS A O 1
ATOM 624 N N . GLU A 1 80 ? 23.256 -1.636 -15.166 1.00 98.38 80 GLU A N 1
ATOM 625 C CA . GLU A 1 80 ? 23.993 -2.287 -16.259 1.00 98.38 80 GLU A CA 1
ATOM 626 C C . GLU A 1 80 ? 23.826 -1.520 -17.579 1.00 98.38 80 GLU A C 1
ATOM 628 O O . GLU A 1 80 ? 24.823 -1.099 -18.166 1.00 98.38 80 GLU A O 1
ATOM 633 N N . THR A 1 81 ? 22.594 -1.196 -17.982 1.00 97.69 81 THR A N 1
ATOM 634 C CA . THR A 1 81 ? 22.351 -0.409 -19.209 1.00 97.69 81 THR A CA 1
ATOM 635 C C . THR A 1 81 ? 22.918 1.017 -19.133 1.00 97.69 81 THR A C 1
ATOM 637 O O . THR A 1 81 ? 23.381 1.563 -20.140 1.00 97.69 81 THR A O 1
ATOM 640 N N . LEU A 1 82 ? 22.956 1.642 -17.949 1.00 97.69 82 LEU A N 1
ATOM 641 C CA . LEU A 1 82 ? 23.633 2.930 -17.750 1.00 97.69 82 LEU A CA 1
ATOM 642 C C . LEU A 1 82 ? 25.163 2.819 -17.871 1.00 97.69 82 LEU A C 1
ATOM 644 O O . LEU A 1 82 ? 25.786 3.728 -18.424 1.00 97.69 82 LEU A O 1
ATOM 648 N N . LEU A 1 83 ? 25.770 1.717 -17.418 1.00 98.38 83 LEU A N 1
ATOM 649 C CA . LEU A 1 83 ? 27.200 1.445 -17.609 1.00 98.38 83 LEU A CA 1
ATOM 650 C C . LEU A 1 83 ? 27.537 1.191 -19.086 1.00 98.38 83 LEU A C 1
ATOM 652 O O . LEU A 1 83 ? 28.506 1.760 -19.588 1.00 98.38 83 LEU A O 1
ATOM 656 N N . GLU A 1 84 ? 26.715 0.429 -19.811 1.00 97.94 84 GLU A N 1
ATOM 657 C CA . GLU A 1 84 ? 26.868 0.226 -21.260 1.00 97.94 84 GLU A CA 1
ATOM 658 C C . GLU A 1 84 ? 26.793 1.547 -22.036 1.00 97.94 84 GLU A C 1
ATOM 660 O O . GLU A 1 84 ? 27.638 1.824 -22.893 1.00 97.94 84 GLU A O 1
ATOM 665 N N . ARG A 1 85 ? 25.815 2.404 -21.706 1.00 98.19 85 ARG A N 1
ATOM 666 C CA . ARG A 1 85 ? 25.665 3.741 -22.305 1.00 98.19 85 ARG A CA 1
ATOM 667 C C . ARG A 1 85 ? 26.838 4.661 -21.972 1.00 98.19 85 ARG A C 1
ATOM 669 O O . ARG A 1 85 ? 27.284 5.404 -22.847 1.00 98.19 85 ARG A O 1
ATOM 676 N N . LEU A 1 86 ? 27.367 4.596 -20.750 1.00 97.88 86 LEU A N 1
ATOM 677 C CA . LEU A 1 86 ? 28.574 5.326 -20.362 1.00 97.88 86 LEU A CA 1
ATOM 678 C C . LEU A 1 86 ? 29.792 4.852 -21.171 1.00 97.88 86 LEU A C 1
ATOM 680 O O . LEU A 1 86 ? 30.543 5.680 -21.682 1.00 97.88 86 LEU A O 1
ATOM 684 N N . GLU A 1 87 ? 29.972 3.543 -21.351 1.00 98.38 87 GLU A N 1
ATOM 685 C CA . GLU A 1 87 ? 31.094 2.976 -22.110 1.00 98.38 87 GLU A CA 1
ATOM 686 C C . GLU A 1 87 ? 30.960 3.196 -23.629 1.00 98.38 87 GLU A C 1
ATOM 688 O O . GLU A 1 87 ? 31.953 3.361 -24.339 1.00 98.38 87 GLU A O 1
ATOM 693 N N . ALA A 1 88 ? 29.735 3.263 -24.157 1.00 97.94 88 ALA A N 1
ATOM 694 C CA . ALA A 1 88 ? 29.472 3.760 -25.507 1.00 97.94 88 ALA A CA 1
ATOM 695 C C . ALA A 1 88 ? 29.853 5.246 -25.638 1.00 97.94 88 ALA A C 1
ATOM 697 O O . ALA A 1 88 ? 30.583 5.612 -26.559 1.00 97.94 88 ALA A O 1
ATOM 698 N N . SER A 1 89 ? 29.450 6.090 -24.681 1.00 97.44 89 SER A N 1
ATOM 699 C CA . SER A 1 89 ? 29.795 7.517 -24.673 1.00 97.44 89 SER A CA 1
ATOM 700 C C . SER A 1 89 ? 31.307 7.753 -24.587 1.00 97.44 89 SER A C 1
ATOM 702 O O . SER A 1 89 ? 31.821 8.602 -25.312 1.00 97.44 89 SER A O 1
ATOM 704 N N . LYS A 1 90 ? 32.041 6.990 -23.762 1.00 98.19 90 LYS A N 1
ATOM 705 C CA . LYS A 1 90 ? 33.514 7.034 -23.725 1.00 98.19 90 LYS A CA 1
ATOM 706 C C . LYS A 1 90 ? 34.116 6.699 -25.089 1.00 98.19 90 LYS A C 1
ATOM 708 O O . LYS A 1 90 ? 34.965 7.441 -25.567 1.00 98.19 90 LYS A O 1
ATOM 713 N N . ARG A 1 91 ? 33.662 5.619 -25.740 1.00 98.44 91 ARG A N 1
ATOM 714 C CA . ARG A 1 91 ? 34.159 5.219 -27.070 1.00 98.44 91 ARG A CA 1
ATOM 715 C C . ARG A 1 91 ? 33.936 6.304 -28.126 1.00 98.44 91 ARG A C 1
ATOM 717 O O . ARG A 1 91 ? 34.847 6.551 -28.910 1.00 98.44 91 ARG A O 1
ATOM 724 N N . VAL A 1 92 ? 32.790 6.991 -28.104 1.00 98.19 92 VAL A N 1
ATOM 725 C CA . VAL A 1 92 ? 32.512 8.146 -28.982 1.00 98.19 92 VAL A CA 1
ATOM 726 C C . VAL A 1 92 ? 33.443 9.325 -28.674 1.00 98.19 92 VAL A C 1
ATOM 728 O O . VAL A 1 92 ? 34.035 9.883 -29.593 1.00 98.19 92 VAL A O 1
ATOM 731 N N . ILE A 1 93 ? 33.645 9.670 -27.398 1.00 97.56 93 ILE A N 1
ATOM 732 C CA . ILE A 1 93 ? 34.566 10.747 -26.987 1.00 97.56 93 ILE A CA 1
ATOM 733 C C . ILE A 1 93 ? 36.009 10.439 -27.418 1.00 97.56 93 ILE A C 1
ATOM 735 O O . ILE A 1 93 ? 36.694 11.306 -27.954 1.00 97.56 93 ILE A O 1
ATOM 739 N N . GLU A 1 94 ? 36.475 9.202 -27.242 1.00 98.31 94 GLU A N 1
ATOM 740 C CA . GLU A 1 94 ? 37.809 8.787 -27.689 1.00 98.31 94 GLU A CA 1
ATOM 741 C C . GLU A 1 94 ? 37.926 8.711 -29.221 1.00 98.31 94 GLU A C 1
ATOM 743 O O . GLU A 1 94 ? 39.021 8.879 -29.758 1.00 98.31 94 GLU A O 1
ATOM 748 N N . ALA A 1 95 ? 36.839 8.465 -29.959 1.00 97.69 95 ALA A N 1
ATOM 749 C CA . ALA A 1 95 ? 36.839 8.581 -31.419 1.00 97.69 95 ALA A CA 1
ATOM 750 C C . ALA A 1 95 ? 36.999 10.051 -31.849 1.00 97.69 95 ALA A C 1
ATOM 752 O O . ALA A 1 95 ? 37.941 10.366 -32.573 1.00 97.69 95 ALA A O 1
ATOM 753 N N . ALA A 1 96 ? 36.176 10.953 -31.304 1.00 96.38 96 ALA A N 1
ATOM 754 C CA . ALA A 1 96 ? 36.234 12.389 -31.587 1.00 96.38 96 ALA A CA 1
ATOM 755 C C . ALA A 1 96 ? 37.594 13.019 -31.222 1.00 96.38 96 ALA A C 1
ATOM 757 O O . ALA A 1 96 ? 38.109 13.852 -31.962 1.00 96.38 96 ALA A O 1
ATOM 758 N N . LYS A 1 97 ? 38.239 12.577 -30.131 1.00 97.94 97 LYS A N 1
ATOM 759 C CA . LYS A 1 97 ? 39.625 12.971 -29.808 1.00 97.94 97 LYS A CA 1
ATOM 760 C C . LYS A 1 97 ? 40.622 12.551 -30.891 1.00 97.94 97 LYS A C 1
ATOM 762 O O . LYS A 1 97 ? 41.476 13.342 -31.269 1.00 97.94 97 LYS A O 1
ATOM 767 N N . ARG A 1 98 ? 40.539 11.316 -31.402 1.00 98.00 98 ARG A N 1
ATOM 768 C CA . ARG A 1 98 ? 41.445 10.842 -32.469 1.00 98.00 98 ARG A CA 1
ATOM 769 C C . ARG A 1 98 ? 41.236 11.604 -33.776 1.00 98.00 98 ARG A C 1
ATOM 771 O O . ARG A 1 98 ? 42.212 11.859 -34.473 1.00 98.00 98 ARG A O 1
ATOM 778 N N . GLU A 1 99 ? 39.994 11.974 -34.077 1.00 97.19 99 GLU A N 1
ATOM 779 C CA . GLU A 1 99 ? 39.639 12.818 -35.219 1.00 97.19 99 GLU A CA 1
ATOM 780 C C . GLU A 1 99 ? 40.192 14.244 -35.058 1.00 97.19 99 GLU A C 1
ATOM 782 O O . GLU A 1 99 ? 40.910 14.710 -35.939 1.00 97.19 99 GLU A O 1
ATOM 787 N N . SER A 1 100 ? 39.990 14.884 -33.898 1.00 96.06 100 SER A N 1
ATOM 788 C CA . SER A 1 100 ? 40.582 16.192 -33.561 1.00 96.06 100 SER A CA 1
ATOM 789 C C . SER A 1 100 ? 42.104 16.184 -33.737 1.00 96.06 100 SER A C 1
ATOM 791 O O . SER A 1 100 ? 42.644 16.982 -34.498 1.00 96.06 100 SER A O 1
ATOM 793 N N . ASN A 1 101 ? 42.790 15.198 -33.149 1.00 97.81 101 ASN A N 1
ATOM 794 C CA . ASN A 1 101 ? 44.244 15.030 -33.254 1.00 97.81 101 ASN A CA 1
ATOM 795 C C . ASN A 1 101 ? 44.729 14.678 -34.683 1.00 97.81 101 ASN A C 1
ATOM 797 O O . ASN A 1 101 ? 45.937 14.651 -34.939 1.00 97.81 101 ASN A O 1
ATOM 801 N N . CYS A 1 102 ? 43.824 14.322 -35.602 1.00 97.19 102 CYS A N 1
ATOM 802 C CA . CYS A 1 102 ? 44.123 14.125 -37.021 1.00 97.19 102 CYS A CA 1
ATOM 803 C C . CYS A 1 102 ? 43.951 15.436 -37.798 1.00 97.19 102 CYS A C 1
ATOM 805 O O . CYS A 1 102 ? 44.825 15.788 -38.589 1.00 97.19 102 CYS A O 1
ATOM 807 N N . LEU A 1 103 ? 42.878 16.183 -37.522 1.00 96.62 103 LEU A N 1
ATOM 808 C CA . LEU A 1 103 ? 42.621 17.503 -38.098 1.00 96.62 103 LEU A CA 1
ATOM 809 C C . LEU A 1 103 ? 43.695 18.521 -37.687 1.00 96.62 103 LEU A C 1
ATOM 811 O O . LEU A 1 103 ? 44.197 19.236 -38.548 1.00 96.62 103 LEU A O 1
ATOM 815 N N . GLU A 1 104 ? 44.133 18.525 -36.424 1.00 97.62 104 GLU A N 1
ATOM 816 C CA . GLU A 1 104 ? 45.257 19.350 -35.947 1.00 97.62 104 GLU A CA 1
ATOM 817 C C . GLU A 1 104 ? 46.522 19.123 -36.791 1.00 97.62 104 GLU A C 1
ATOM 819 O O . GLU A 1 104 ? 47.103 20.074 -37.305 1.00 97.62 104 GLU A O 1
ATOM 824 N N . LYS A 1 105 ? 46.891 17.863 -37.054 1.00 97.75 105 LYS A N 1
ATOM 825 C CA . LYS A 1 105 ? 48.056 17.521 -37.892 1.00 97.75 105 LYS A CA 1
ATOM 826 C C . LYS A 1 105 ? 47.894 17.931 -39.355 1.00 97.75 105 LYS A C 1
ATOM 828 O O . LYS A 1 105 ? 48.884 18.250 -40.012 1.00 97.75 105 LYS A O 1
ATOM 833 N N . GLN A 1 106 ? 46.667 17.920 -39.878 1.00 97.44 106 GLN A N 1
ATOM 834 C CA . GLN A 1 106 ? 46.380 18.434 -41.220 1.00 97.44 106 GLN A CA 1
ATOM 835 C C . GLN A 1 106 ? 46.536 19.960 -41.268 1.00 97.44 106 GLN A C 1
ATOM 837 O O . GLN A 1 106 ? 47.119 20.468 -42.223 1.00 97.44 106 GLN A O 1
ATOM 842 N N . VAL A 1 107 ? 46.102 20.682 -40.228 1.00 96.44 107 VAL A N 1
ATOM 843 C CA . VAL A 1 107 ? 46.339 22.129 -40.084 1.00 96.44 107 VAL A CA 1
ATOM 844 C C . VAL A 1 107 ? 47.840 22.419 -39.992 1.00 96.44 107 VAL A C 1
ATOM 846 O O . VAL A 1 107 ? 48.345 23.176 -40.816 1.00 96.44 107 VAL A O 1
ATOM 849 N N . GLU A 1 108 ? 48.584 21.734 -39.116 1.00 97.56 108 GLU A N 1
ATOM 850 C CA . GLU A 1 108 ? 50.051 21.848 -39.013 1.00 97.56 108 GLU A CA 1
ATOM 851 C C . GLU A 1 108 ? 50.771 21.575 -40.349 1.00 97.56 108 GLU A C 1
ATOM 853 O O . GLU A 1 108 ? 51.847 22.117 -40.611 1.00 97.56 108 GLU A O 1
ATOM 858 N N . GLU A 1 109 ? 50.241 20.692 -41.202 1.00 97.56 109 GLU A N 1
ATOM 859 C CA . GLU A 1 109 ? 50.802 20.419 -42.531 1.00 97.56 109 GLU A CA 1
ATOM 860 C C . GLU A 1 109 ? 50.454 21.497 -43.560 1.00 97.56 109 GLU A C 1
ATOM 862 O O . GLU A 1 109 ? 51.314 21.877 -44.359 1.00 97.56 109 GLU A O 1
ATOM 867 N N . LEU A 1 110 ? 49.228 22.018 -43.534 1.00 96.06 110 LEU A N 1
ATOM 868 C CA . LEU A 1 110 ? 48.803 23.120 -44.396 1.00 96.06 110 LEU A CA 1
ATOM 869 C C . LEU A 1 110 ? 49.534 24.422 -44.045 1.00 96.06 110 LEU A C 1
ATOM 871 O O . LEU A 1 110 ? 49.974 25.120 -44.956 1.00 96.06 110 LEU A O 1
ATOM 875 N N . GLU A 1 111 ? 49.757 24.709 -42.762 1.00 97.25 111 GLU A N 1
ATOM 876 C CA . GLU A 1 111 ? 50.560 25.850 -42.305 1.00 97.25 111 GLU A CA 1
ATOM 877 C C . GLU A 1 111 ? 52.015 25.754 -42.784 1.00 97.25 111 GLU A C 1
ATOM 879 O O . GLU A 1 111 ? 52.545 26.714 -43.347 1.00 97.25 111 GLU A O 1
ATOM 884 N N . ARG A 1 112 ? 52.652 24.579 -42.656 1.00 97.38 112 ARG A N 1
ATOM 885 C CA . ARG A 1 112 ? 54.011 24.343 -43.182 1.00 97.38 112 ARG A CA 1
ATOM 886 C C . ARG A 1 112 ? 54.086 24.497 -44.704 1.00 97.38 112 ARG A C 1
ATOM 888 O O . ARG A 1 112 ? 55.040 25.088 -45.208 1.00 97.38 112 ARG A O 1
ATOM 895 N N . LYS A 1 113 ? 53.087 24.000 -45.445 1.00 97.19 113 LYS A N 1
ATOM 896 C CA . LYS A 1 113 ? 53.004 24.177 -46.908 1.00 97.19 113 LYS A CA 1
ATOM 897 C C . LYS A 1 113 ? 52.843 25.648 -47.283 1.00 97.19 113 LYS A C 1
ATOM 899 O O . LYS A 1 113 ? 53.578 26.124 -48.144 1.00 97.19 113 LYS A O 1
ATOM 904 N N . LEU A 1 114 ? 51.948 26.372 -46.607 1.00 95.25 114 LEU A N 1
ATOM 905 C CA . LEU A 1 114 ? 51.729 27.802 -46.821 1.00 95.25 114 LEU A CA 1
ATOM 906 C C . LEU A 1 114 ? 53.030 28.593 -46.622 1.00 95.25 114 LEU A C 1
ATOM 908 O O . LEU A 1 114 ? 53.428 29.338 -47.516 1.00 95.25 114 LEU A O 1
ATOM 912 N N . GLN A 1 115 ? 53.741 28.355 -45.515 1.00 96.38 115 GLN A N 1
ATOM 913 C CA . GLN A 1 115 ? 55.035 28.986 -45.225 1.00 96.38 115 GLN A CA 1
ATOM 914 C C . GLN A 1 115 ? 56.098 28.689 -46.300 1.00 96.38 115 GLN A C 1
ATOM 916 O O . GLN A 1 115 ? 56.798 29.611 -46.720 1.00 96.38 115 GLN A O 1
ATOM 921 N N . SER A 1 116 ? 56.188 27.444 -46.797 1.00 95.38 116 SER A N 1
ATOM 922 C CA . SER A 1 116 ? 57.089 27.097 -47.914 1.00 95.38 116 SER A CA 1
ATOM 923 C C . SER A 1 116 ? 56.733 27.884 -49.175 1.00 95.38 116 SER A C 1
ATOM 925 O O . SER A 1 116 ? 57.572 28.610 -49.706 1.00 95.38 116 SER A O 1
ATOM 927 N N . THR A 1 117 ? 55.463 27.834 -49.598 1.00 93.81 117 THR A N 1
ATOM 928 C CA . THR A 1 117 ? 55.012 28.529 -50.814 1.00 93.81 117 THR A CA 1
ATOM 929 C C . THR A 1 117 ? 55.209 30.041 -50.733 1.00 93.81 117 THR A C 1
ATOM 931 O O . THR A 1 117 ? 55.616 30.643 -51.722 1.00 93.81 117 THR A O 1
ATOM 934 N N . GLN A 1 118 ? 55.017 30.653 -49.558 1.00 94.50 118 GLN A N 1
ATOM 935 C CA . GLN A 1 118 ? 55.252 32.081 -49.341 1.00 94.50 118 GLN A CA 1
ATOM 936 C C . GLN A 1 118 ? 56.739 32.449 -49.504 1.00 94.50 118 GLN A C 1
ATOM 938 O O . GLN A 1 118 ? 57.066 33.443 -50.161 1.00 94.50 118 GLN A O 1
ATOM 943 N N . GLY A 1 119 ? 57.648 31.631 -48.960 1.00 93.88 119 GLY A N 1
ATOM 944 C CA . GLY A 1 119 ? 59.093 31.798 -49.148 1.00 93.88 119 GLY A CA 1
ATOM 945 C C . GLY A 1 119 ? 59.531 31.600 -50.604 1.00 93.88 119 GLY A C 1
ATOM 946 O O . GLY A 1 119 ? 60.341 32.369 -51.122 1.00 93.88 119 GLY A O 1
ATOM 947 N N . GLU A 1 120 ? 58.949 30.616 -51.293 1.00 93.62 120 GLU A N 1
ATOM 948 C CA . GLU A 1 120 ? 59.187 30.351 -52.715 1.00 93.62 120 GLU A CA 1
ATOM 949 C C . GLU A 1 120 ? 58.704 31.504 -53.608 1.00 93.62 120 GLU A C 1
ATOM 951 O O . GLU A 1 120 ? 59.440 31.914 -54.511 1.00 93.62 120 GLU A O 1
ATOM 956 N N . THR A 1 121 ? 57.525 32.083 -53.333 1.00 89.88 121 THR A N 1
ATOM 957 C CA . THR A 1 121 ? 57.029 33.264 -54.060 1.00 89.88 121 THR A CA 1
ATOM 958 C C . THR A 1 121 ? 57.920 34.482 -53.850 1.00 89.88 121 THR A C 1
ATOM 960 O O . THR A 1 121 ? 58.304 35.115 -54.834 1.00 89.88 121 THR A O 1
ATOM 963 N N . GLN A 1 122 ? 58.351 34.766 -52.614 1.00 91.38 122 GLN A N 1
ATOM 964 C CA . GLN A 1 122 ? 59.238 35.903 -52.347 1.00 91.38 122 GLN A CA 1
ATOM 965 C C . GLN A 1 122 ? 60.569 35.754 -53.100 1.00 91.38 122 GLN A C 1
ATOM 967 O O . GLN A 1 122 ? 61.008 36.660 -53.810 1.00 91.38 122 GLN A O 1
ATOM 972 N N . ALA A 1 123 ? 61.154 34.554 -53.053 1.00 92.75 123 ALA A N 1
ATOM 973 C CA . ALA A 1 123 ? 62.378 34.225 -53.774 1.00 92.75 123 ALA A CA 1
ATOM 974 C C . ALA A 1 123 ? 62.206 34.166 -55.307 1.00 92.75 123 ALA A C 1
ATOM 976 O O . ALA A 1 123 ? 63.204 34.006 -56.019 1.00 92.75 123 ALA A O 1
ATOM 977 N N . ALA A 1 124 ? 60.984 34.237 -55.844 1.00 89.31 124 ALA A N 1
ATOM 978 C CA . ALA A 1 124 ? 60.710 34.389 -57.274 1.00 89.31 124 ALA A CA 1
ATOM 979 C C . ALA A 1 124 ? 60.576 35.871 -57.671 1.00 89.31 124 ALA A C 1
ATOM 981 O O . ALA A 1 124 ? 61.150 36.280 -58.684 1.00 89.31 124 ALA A O 1
ATOM 982 N N . GLU A 1 125 ? 59.909 36.686 -56.848 1.00 89.75 125 GLU A N 1
ATOM 983 C CA . GLU A 1 125 ? 59.810 38.142 -57.024 1.00 89.75 125 GLU A CA 1
ATOM 984 C C . GLU A 1 125 ? 61.194 38.810 -57.050 1.00 89.75 125 GLU A C 1
ATOM 986 O O . GLU A 1 125 ? 61.503 39.567 -57.976 1.00 89.75 125 GLU A O 1
ATOM 991 N N . ASP A 1 126 ? 62.075 38.448 -56.110 1.00 90.38 126 ASP A N 1
ATOM 992 C CA . ASP A 1 126 ? 63.453 38.956 -56.035 1.00 90.38 126 ASP A CA 1
ATOM 993 C C . ASP A 1 126 ? 64.240 38.693 -57.336 1.00 90.38 126 ASP A C 1
ATOM 995 O O . ASP A 1 126 ? 64.987 39.545 -57.833 1.00 90.38 126 ASP A O 1
ATOM 999 N N . LYS A 1 127 ? 64.044 37.510 -57.937 1.00 92.81 127 LYS A N 1
ATOM 1000 C CA . LYS A 1 127 ? 64.688 37.109 -59.200 1.00 92.81 127 LYS A CA 1
ATOM 1001 C C . LYS A 1 127 ? 64.139 37.896 -60.388 1.00 92.81 127 LYS A C 1
ATOM 1003 O O . LYS A 1 127 ? 64.922 38.337 -61.233 1.00 92.81 127 LYS A O 1
ATOM 1008 N N . LEU A 1 128 ? 62.824 38.115 -60.445 1.00 87.94 128 LEU A N 1
ATOM 1009 C CA . LEU A 1 128 ? 62.188 38.930 -61.483 1.00 87.94 128 LEU A CA 1
ATOM 1010 C C . LEU A 1 128 ? 62.684 40.385 -61.426 1.00 87.94 128 LEU A C 1
ATOM 1012 O O . LEU A 1 128 ? 63.037 40.964 -62.458 1.00 87.94 128 LEU A O 1
ATOM 1016 N N . GLN A 1 129 ? 62.808 40.950 -60.222 1.00 87.62 129 GLN A N 1
ATOM 1017 C CA . GLN A 1 129 ? 63.322 42.307 -60.025 1.00 87.62 129 GLN A CA 1
ATOM 1018 C C . GLN A 1 129 ? 64.798 42.450 -60.455 1.00 87.62 129 GLN A C 1
ATOM 1020 O O . GLN A 1 129 ? 65.200 43.500 -60.964 1.00 87.62 129 GLN A O 1
ATOM 1025 N N . MET A 1 130 ? 65.613 41.396 -60.307 1.00 88.50 130 MET A N 1
ATOM 1026 C CA . MET A 1 130 ? 66.976 41.352 -60.858 1.00 88.50 130 MET A CA 1
ATOM 1027 C C . MET A 1 130 ? 67.008 41.224 -62.389 1.00 88.50 130 MET A C 1
ATOM 1029 O O . MET A 1 130 ? 67.868 41.835 -63.026 1.00 88.50 130 MET A O 1
ATOM 1033 N N . PHE A 1 131 ? 66.095 40.459 -62.994 1.00 87.00 131 PHE A N 1
ATOM 1034 C CA . PHE A 1 131 ? 66.050 40.272 -64.449 1.00 87.00 131 PHE A CA 1
ATOM 1035 C C . PHE A 1 131 ? 65.744 41.578 -65.195 1.00 87.00 131 PHE A C 1
ATOM 1037 O O . PHE A 1 131 ? 66.467 41.936 -66.127 1.00 87.00 131 PHE A O 1
ATOM 1044 N N . LEU A 1 132 ? 64.737 42.334 -64.742 1.00 84.06 132 LEU A N 1
ATOM 1045 C CA . LEU A 1 132 ? 64.323 43.597 -65.371 1.00 84.06 132 LEU A CA 1
ATOM 1046 C C . LEU A 1 132 ? 65.473 44.620 -65.461 1.00 84.06 132 LEU A C 1
ATOM 1048 O O . LEU A 1 132 ? 65.604 45.316 -66.468 1.00 84.06 132 LEU A O 1
ATOM 1052 N N . LYS A 1 133 ? 66.365 44.650 -64.460 1.00 81.25 133 LYS A N 1
ATOM 1053 C CA . LYS A 1 133 ? 67.560 45.515 -64.443 1.00 81.25 133 LYS A CA 1
ATOM 1054 C C . LYS A 1 133 ? 68.580 45.170 -65.540 1.00 81.25 133 LYS A C 1
ATOM 1056 O O . LYS A 1 133 ? 69.315 46.057 -65.960 1.00 81.25 133 LYS A O 1
ATOM 1061 N N . LYS A 1 134 ? 68.636 43.919 -66.022 1.00 81.12 134 LYS A N 1
ATOM 1062 C CA . LYS A 1 134 ? 69.559 43.505 -67.099 1.00 81.12 134 LYS A CA 1
ATOM 1063 C C . LYS A 1 134 ? 69.063 43.898 -68.489 1.00 81.12 134 LYS A C 1
ATOM 1065 O O . LYS A 1 134 ? 69.860 44.355 -69.302 1.00 81.12 134 LYS A O 1
ATOM 1070 N N . VAL A 1 135 ? 67.766 43.736 -68.764 1.00 76.62 135 VAL A N 1
ATOM 1071 C CA . VAL A 1 135 ? 67.189 43.968 -70.106 1.00 76.62 135 VAL A CA 1
ATOM 1072 C C . VAL A 1 135 ? 67.371 45.421 -70.559 1.00 76.62 135 VAL A C 1
ATOM 1074 O O . VAL A 1 135 ? 67.698 45.668 -71.718 1.00 76.62 135 VAL A O 1
ATOM 1077 N N . ALA A 1 136 ? 67.253 46.378 -69.632 1.00 66.56 136 ALA A N 1
ATOM 1078 C CA . ALA A 1 136 ? 67.440 47.803 -69.908 1.00 66.56 136 ALA A CA 1
ATOM 1079 C C . ALA A 1 136 ? 68.834 48.165 -70.469 1.00 66.56 136 ALA A C 1
ATOM 1081 O O . ALA A 1 136 ? 68.963 49.173 -71.158 1.00 66.56 136 ALA A O 1
ATOM 1082 N N . GLY A 1 137 ? 69.868 47.354 -70.208 1.00 65.00 137 GLY A N 1
ATOM 1083 C CA . GLY A 1 137 ? 71.240 47.615 -70.659 1.00 65.00 137 GLY A CA 1
ATOM 1084 C C . GLY A 1 137 ? 71.576 47.146 -72.081 1.00 65.00 137 GLY A C 1
ATOM 1085 O O . GLY A 1 137 ? 72.685 47.403 -72.537 1.00 65.00 137 GLY A O 1
ATOM 1086 N N . LEU A 1 138 ? 70.671 46.442 -72.775 1.00 65.25 138 LEU A N 1
ATOM 1087 C CA . LEU A 1 138 ? 70.970 45.772 -74.055 1.00 65.25 138 LEU A CA 1
ATOM 1088 C C . LEU A 1 138 ? 70.408 46.475 -75.307 1.00 65.25 138 LEU A C 1
ATOM 1090 O O . LEU A 1 138 ? 70.662 46.027 -76.420 1.00 65.25 138 LEU A O 1
ATOM 1094 N N . LEU A 1 139 ? 69.640 47.558 -75.156 1.00 52.94 139 LEU A N 1
ATOM 1095 C CA . LEU A 1 139 ? 68.857 48.170 -76.244 1.00 52.94 139 LEU A CA 1
ATOM 1096 C C . LEU A 1 139 ? 69.540 49.390 -76.901 1.00 52.94 139 LEU A C 1
ATOM 1098 O O . LEU A 1 139 ? 68.881 50.388 -77.194 1.00 52.94 139 LEU A O 1
ATOM 1102 N N . GLN A 1 140 ? 70.859 49.343 -77.126 1.00 40.69 140 GLN A N 1
ATOM 1103 C CA . GLN A 1 140 ? 71.636 50.493 -77.615 1.00 40.69 140 GLN A CA 1
ATOM 1104 C C . GLN A 1 140 ? 72.697 50.083 -78.666 1.00 40.69 140 GLN A C 1
ATOM 1106 O O . GLN A 1 140 ? 73.433 49.132 -78.432 1.00 40.69 140 GLN A O 1
ATOM 1111 N N . VAL A 1 141 ? 72.806 50.859 -79.769 1.00 34.53 141 VAL A N 1
ATOM 1112 C CA . VAL A 1 141 ? 73.708 50.729 -80.963 1.00 34.53 141 VAL A CA 1
ATOM 1113 C C . VAL A 1 141 ? 73.117 50.001 -82.208 1.00 34.53 141 VAL A C 1
ATOM 1115 O O . VAL A 1 141 ? 72.214 49.177 -82.092 1.00 34.53 141 VAL A O 1
ATOM 1118 N N . LYS A 1 142 ? 73.574 50.393 -83.421 1.00 44.06 142 LYS A N 1
ATOM 1119 C CA . LYS A 1 142 ? 73.169 49.955 -84.788 1.00 44.06 142 LYS A CA 1
ATOM 1120 C C . LYS A 1 142 ? 74.349 50.024 -85.797 1.00 44.06 142 LYS A C 1
ATOM 1122 O O . LYS A 1 142 ? 75.335 50.692 -85.498 1.00 44.06 142 LYS A O 1
ATOM 1127 N N . SER A 1 143 ? 74.208 49.426 -86.993 1.00 39.78 143 SER A N 1
ATOM 1128 C CA . SER A 1 143 ? 75.164 49.454 -88.134 1.00 39.78 143 SER A CA 1
ATOM 1129 C C . SER A 1 143 ? 74.489 49.142 -89.497 1.00 39.78 143 SER A C 1
ATOM 1131 O O . SER A 1 143 ? 73.446 48.496 -89.480 1.00 39.78 143 SER A O 1
ATOM 1133 N N . ASP A 1 144 ? 75.102 49.529 -90.634 1.00 35.59 144 ASP A N 1
ATOM 1134 C CA . ASP A 1 144 ? 74.686 49.279 -92.048 1.00 35.59 144 ASP A CA 1
ATOM 1135 C C . ASP A 1 144 ? 75.926 49.081 -92.984 1.00 35.59 144 ASP A C 1
ATOM 1137 O O . ASP A 1 144 ? 77.048 49.310 -92.528 1.00 35.59 144 ASP A O 1
ATOM 1141 N N . ASP A 1 145 ? 75.750 48.657 -94.258 1.00 32.88 145 ASP A N 1
ATOM 1142 C CA . ASP A 1 145 ? 76.816 48.124 -95.168 1.00 32.88 145 ASP A CA 1
ATOM 1143 C C . ASP A 1 145 ? 76.782 48.638 -96.663 1.00 32.88 145 ASP A C 1
ATOM 1145 O O . ASP A 1 145 ? 76.069 49.594 -96.970 1.00 32.88 145 ASP A O 1
ATOM 1149 N N . VAL A 1 146 ? 77.605 48.077 -97.582 1.00 36.56 146 VAL A N 1
ATOM 1150 C CA . VAL A 1 146 ? 78.263 48.762 -98.747 1.00 36.56 146 VAL A CA 1
ATOM 1151 C C . VAL A 1 146 ? 77.828 48.311 -100.198 1.00 36.56 146 VAL A C 1
ATOM 1153 O O . VAL A 1 146 ? 76.832 47.620 -100.388 1.00 36.56 146 VAL A O 1
ATOM 1156 N N . ILE A 1 147 ? 78.516 48.812 -101.251 1.00 45.78 147 ILE A N 1
ATOM 1157 C CA . ILE A 1 147 ? 78.126 49.100 -102.671 1.00 45.78 147 ILE A CA 1
ATOM 1158 C C . ILE A 1 147 ? 78.742 48.128 -103.734 1.00 45.78 147 ILE A C 1
ATOM 1160 O O . ILE A 1 147 ? 79.736 47.470 -103.438 1.00 45.78 147 ILE A O 1
ATOM 1164 N N . LEU A 1 148 ? 78.244 48.087 -104.999 1.00 44.62 148 LEU A N 1
ATOM 1165 C CA . LEU A 1 148 ? 78.832 47.296 -106.121 1.00 44.62 148 LEU A CA 1
ATOM 1166 C C . LEU A 1 148 ? 78.633 47.837 -107.583 1.00 44.62 148 LEU A C 1
ATOM 1168 O O . LEU A 1 148 ? 77.523 48.243 -107.931 1.00 44.62 148 LEU A O 1
ATOM 1172 N N . PRO A 1 149 ? 79.678 47.783 -108.453 1.00 47.28 149 PRO A N 1
ATOM 1173 C CA . PRO A 1 149 ? 79.614 47.760 -109.947 1.00 47.28 149 PRO A CA 1
ATOM 1174 C C . PRO A 1 149 ? 80.565 46.693 -110.606 1.00 47.28 149 PRO A C 1
ATOM 1176 O O . PRO A 1 149 ? 81.484 46.237 -109.933 1.00 47.28 149 PRO A O 1
ATOM 1179 N N . THR A 1 150 ? 80.511 46.184 -111.860 1.00 40.31 150 THR A N 1
ATOM 1180 C CA . THR A 1 150 ? 79.737 46.380 -113.129 1.00 40.31 150 THR A CA 1
ATOM 1181 C C . THR A 1 150 ? 80.277 47.417 -114.149 1.00 40.31 150 THR A C 1
ATOM 1183 O O . THR A 1 150 ? 80.415 48.573 -113.771 1.00 40.31 150 THR A O 1
ATOM 1186 N N . GLU A 1 151 ? 80.430 47.206 -115.480 1.00 43.22 151 GLU A N 1
ATOM 1187 C CA . GLU A 1 151 ? 80.907 46.113 -116.398 1.00 43.22 151 GLU A CA 1
ATOM 1188 C C . GLU A 1 151 ? 81.016 46.721 -117.839 1.00 43.22 151 GLU A C 1
ATOM 1190 O O . GLU A 1 151 ? 80.113 47.491 -118.183 1.00 43.22 151 GLU A O 1
ATOM 1195 N N . LYS A 1 152 ? 82.030 46.402 -118.689 1.00 43.72 152 LYS A N 1
ATOM 1196 C CA . LYS A 1 152 ? 81.951 46.581 -120.175 1.00 43.72 152 LYS A CA 1
ATOM 1197 C C . LYS A 1 152 ? 83.038 45.920 -121.077 1.00 43.72 152 LYS A C 1
ATOM 1199 O O . LYS A 1 152 ? 83.534 46.565 -122.001 1.00 43.72 152 LYS A O 1
ATOM 1204 N N . GLU A 1 153 ? 83.388 44.642 -120.921 1.00 46.66 153 GLU A N 1
ATOM 1205 C CA . GLU A 1 153 ? 84.406 43.968 -121.772 1.00 46.66 153 GLU A CA 1
ATOM 1206 C C . GLU A 1 153 ? 83.895 42.708 -122.505 1.00 46.66 153 GLU A C 1
ATOM 1208 O O . GLU A 1 153 ? 84.371 41.592 -122.279 1.00 46.66 153 GLU A O 1
ATOM 1213 N N . VAL A 1 154 ? 82.904 42.858 -123.386 1.00 51.84 154 VAL A N 1
ATOM 1214 C CA . VAL A 1 154 ? 82.108 41.713 -123.877 1.00 51.84 154 VAL A CA 1
ATOM 1215 C C . VAL A 1 154 ? 82.621 41.072 -125.179 1.00 51.84 154 VAL A C 1
ATOM 1217 O O . VAL A 1 154 ? 82.623 39.850 -125.302 1.00 51.84 154 VAL A O 1
ATOM 1220 N N . LEU A 1 155 ? 83.045 41.858 -126.175 1.00 49.88 155 LEU A N 1
ATOM 1221 C CA . LEU A 1 155 ? 83.035 41.383 -127.573 1.00 49.88 155 LEU A CA 1
ATOM 1222 C C . LEU A 1 155 ? 84.239 40.535 -128.015 1.00 49.88 155 LEU A C 1
ATOM 1224 O O . LEU A 1 155 ? 84.053 39.608 -128.796 1.00 49.88 155 LEU A O 1
ATOM 1228 N N . GLN A 1 156 ? 85.450 40.766 -127.495 1.00 53.69 156 GLN A N 1
ATOM 1229 C CA . GLN A 1 156 ? 86.609 39.922 -127.842 1.00 53.69 156 GLN A CA 1
ATOM 1230 C C . GLN A 1 156 ? 86.655 38.606 -127.042 1.00 53.69 156 GLN A C 1
ATOM 1232 O O . GLN A 1 156 ? 87.469 37.728 -127.320 1.00 53.69 156 GLN A O 1
ATOM 1237 N N . LYS A 1 157 ? 85.750 38.433 -126.068 1.00 56.72 157 LYS A N 1
ATOM 1238 C CA . LYS A 1 157 ? 85.583 37.166 -125.351 1.00 56.72 157 LYS A CA 1
ATOM 1239 C C . LYS A 1 157 ? 84.865 36.111 -126.207 1.00 56.72 157 LYS A C 1
ATOM 1241 O O . LYS A 1 157 ? 85.004 34.942 -125.882 1.00 56.72 157 LYS A O 1
ATOM 1246 N N . LEU A 1 158 ? 84.155 36.477 -127.284 1.00 57.19 158 LEU A N 1
ATOM 1247 C CA . LEU A 1 158 ? 83.102 35.637 -127.875 1.00 57.19 158 LEU A CA 1
ATOM 1248 C C . LEU A 1 158 ? 83.557 34.254 -128.394 1.00 57.19 158 LEU A C 1
ATOM 1250 O O . LEU A 1 158 ? 83.030 33.251 -127.930 1.00 57.19 158 LEU A O 1
ATOM 1254 N N . ASP A 1 159 ? 84.558 34.139 -129.272 1.00 54.75 159 ASP A N 1
ATOM 1255 C CA . ASP A 1 159 ? 84.995 32.806 -129.755 1.00 54.75 159 ASP A CA 1
ATOM 1256 C C . ASP A 1 159 ? 85.676 31.969 -128.659 1.00 54.75 159 ASP A C 1
ATOM 1258 O O . ASP A 1 159 ? 85.499 30.747 -128.580 1.00 54.75 159 ASP A O 1
ATOM 1262 N N . LYS A 1 160 ? 86.396 32.626 -127.737 1.00 60.34 160 LYS A N 1
ATOM 1263 C CA . LYS A 1 160 ? 86.918 31.954 -126.540 1.00 60.34 160 LYS A CA 1
ATOM 1264 C C . LYS A 1 160 ? 85.769 31.475 -125.653 1.00 60.34 160 LYS A C 1
ATOM 1266 O O . LYS A 1 160 ? 85.845 30.367 -125.129 1.00 60.34 160 LYS A O 1
ATOM 1271 N N . THR A 1 161 ? 84.684 32.244 -125.532 1.00 64.06 161 THR A N 1
ATOM 1272 C CA . THR A 1 161 ? 83.485 31.810 -124.818 1.00 64.06 161 THR A CA 1
ATOM 1273 C C . THR A 1 161 ? 82.676 30.778 -125.580 1.00 64.06 161 THR A C 1
ATOM 1275 O O . THR A 1 161 ? 81.995 30.041 -124.894 1.00 64.06 161 THR A O 1
ATOM 1278 N N . VAL A 1 162 ? 82.784 30.604 -126.903 1.00 68.19 162 VAL A N 1
ATOM 1279 C CA . VAL A 1 162 ? 82.199 29.436 -127.596 1.00 68.19 162 VAL A CA 1
ATOM 1280 C C . VAL A 1 162 ? 82.925 28.155 -127.178 1.00 68.19 162 VAL A C 1
ATOM 1282 O O . VAL A 1 162 ? 82.286 27.232 -126.680 1.00 68.19 162 VAL A O 1
ATOM 1285 N N . SER A 1 163 ? 84.260 28.118 -127.258 1.00 70.00 163 SER A N 1
ATOM 1286 C CA . SER A 1 163 ? 85.037 26.943 -126.813 1.00 70.00 163 SER A CA 1
ATOM 1287 C C . SER A 1 163 ? 84.901 26.685 -125.305 1.00 70.00 163 SER A C 1
ATOM 1289 O O . SER A 1 163 ? 84.718 25.546 -124.871 1.00 70.00 163 SER A O 1
ATOM 1291 N N . GLU A 1 164 ? 84.921 27.740 -124.482 1.00 72.56 164 GLU A N 1
ATOM 1292 C CA . GLU A 1 164 ? 84.615 27.613 -123.056 1.00 72.56 164 GLU A CA 1
ATOM 1293 C C . GLU A 1 164 ? 83.144 27.254 -122.799 1.00 72.56 164 GLU A C 1
ATOM 1295 O O . GLU A 1 164 ? 82.879 26.593 -121.802 1.00 72.56 164 GLU A O 1
ATOM 1300 N N . MET A 1 165 ? 82.186 27.656 -123.643 1.00 77.19 165 MET A N 1
ATOM 1301 C CA . MET A 1 165 ? 80.780 27.254 -123.520 1.00 77.19 165 MET A CA 1
ATOM 1302 C C . MET A 1 165 ? 80.610 25.787 -123.868 1.00 77.19 165 MET A C 1
ATOM 1304 O O . MET A 1 165 ? 79.913 25.118 -123.129 1.00 77.19 165 MET A O 1
ATOM 1308 N N . GLU A 1 166 ? 81.272 25.231 -124.885 1.00 76.75 166 GLU A N 1
ATOM 1309 C CA . GLU A 1 166 ? 81.214 23.780 -125.103 1.00 76.75 166 GLU A CA 1
ATOM 1310 C C . GLU A 1 166 ? 81.855 22.989 -123.951 1.00 76.75 166 GLU A C 1
ATOM 1312 O O . GLU A 1 166 ? 81.404 21.893 -123.612 1.00 76.75 166 GLU A O 1
ATOM 1317 N N . ALA A 1 167 ? 82.924 23.516 -123.342 1.00 77.94 167 ALA A N 1
ATOM 1318 C CA . ALA A 1 167 ? 83.521 22.922 -122.148 1.00 77.94 167 ALA A CA 1
ATOM 1319 C C . ALA A 1 167 ? 82.561 23.007 -120.946 1.00 77.94 167 ALA A C 1
ATOM 1321 O O . ALA A 1 167 ? 82.304 21.994 -120.298 1.00 77.94 167 ALA A O 1
ATOM 1322 N N . LYS A 1 168 ? 81.963 24.180 -120.700 1.00 82.88 168 LYS A N 1
ATOM 1323 C CA . LYS A 1 168 ? 80.959 24.412 -119.649 1.00 82.88 168 LYS A CA 1
ATOM 1324 C C . LYS A 1 168 ? 79.667 23.631 -119.900 1.00 82.88 168 LYS A C 1
ATOM 1326 O O . LYS A 1 168 ? 79.073 23.165 -118.947 1.00 82.88 168 LYS A O 1
ATOM 1331 N N . LEU A 1 169 ? 79.252 23.414 -121.145 1.00 83.44 169 LEU A N 1
ATOM 1332 C CA . LEU A 1 169 ? 78.047 22.660 -121.505 1.00 83.44 169 LEU A CA 1
ATOM 1333 C C . LEU A 1 169 ? 78.283 21.156 -121.328 1.00 83.44 169 LEU A C 1
ATOM 1335 O O . LEU A 1 169 ? 77.427 20.479 -120.769 1.00 83.44 169 LEU A O 1
ATOM 1339 N N . ARG A 1 170 ? 79.472 20.638 -121.671 1.00 81.44 170 ARG A N 1
ATOM 1340 C CA . ARG A 1 170 ? 79.887 19.273 -121.287 1.00 81.44 170 ARG A CA 1
ATOM 1341 C C . ARG A 1 170 ? 79.985 19.108 -119.763 1.00 81.44 170 ARG A C 1
ATOM 1343 O O . ARG A 1 170 ? 79.535 18.092 -119.242 1.00 81.44 170 ARG A O 1
ATOM 1350 N N . HIS A 1 171 ? 80.504 20.107 -119.047 1.00 84.81 171 HIS A N 1
ATOM 1351 C CA . HIS A 1 171 ? 80.589 20.115 -117.581 1.00 84.81 171 HIS A CA 1
ATOM 1352 C C . HIS A 1 171 ? 79.202 20.137 -116.920 1.00 84.81 171 HIS A C 1
ATOM 1354 O O . HIS A 1 171 ? 78.908 19.257 -116.118 1.00 84.81 171 HIS A O 1
ATOM 1360 N N . VAL A 1 172 ? 78.330 21.069 -117.309 1.00 85.94 172 VAL A N 1
ATOM 1361 C CA . VAL A 1 172 ? 76.952 21.202 -116.811 1.00 85.94 172 VAL A CA 1
ATOM 1362 C C . VAL A 1 172 ? 76.104 19.998 -117.212 1.00 85.94 172 VAL A C 1
ATOM 1364 O O . VAL A 1 172 ? 75.294 19.543 -116.417 1.00 85.94 172 VAL A O 1
ATOM 1367 N N . SER A 1 173 ? 76.308 19.408 -118.395 1.00 84.88 173 SER A N 1
ATOM 1368 C CA . SER A 1 173 ? 75.639 18.154 -118.770 1.00 84.88 173 SER A CA 1
ATOM 1369 C C . SER A 1 173 ? 76.069 16.980 -117.884 1.00 84.88 173 SER A C 1
ATOM 1371 O O . SER A 1 173 ? 75.248 16.105 -117.611 1.00 84.88 173 SER A O 1
ATOM 1373 N N . LYS A 1 174 ? 77.327 16.953 -117.421 1.00 87.31 174 LYS A N 1
ATOM 1374 C CA . LYS A 1 174 ? 77.822 15.949 -116.469 1.00 87.31 174 LYS A CA 1
ATOM 1375 C C . LYS A 1 174 ? 77.269 16.201 -115.065 1.00 87.31 174 LYS A C 1
ATOM 1377 O O . LYS A 1 174 ? 76.694 15.286 -114.485 1.00 87.31 174 LYS A O 1
ATOM 1382 N N . GLU A 1 175 ? 77.335 17.433 -114.565 1.00 87.56 175 GLU A N 1
ATOM 1383 C CA . GLU A 1 175 ? 76.739 17.821 -113.276 1.00 87.56 175 GLU A CA 1
ATOM 1384 C C . GLU A 1 175 ? 75.227 17.569 -113.244 1.00 87.56 175 GLU A C 1
ATOM 1386 O O . GLU A 1 175 ? 74.712 17.064 -112.254 1.00 87.56 175 GLU A O 1
ATOM 1391 N N . LEU A 1 176 ? 74.509 17.840 -114.337 1.00 88.00 176 LEU A N 1
ATOM 1392 C CA . LEU A 1 176 ? 73.081 17.548 -114.463 1.00 88.00 176 LEU A CA 1
ATOM 1393 C C . LEU A 1 176 ? 72.806 16.036 -114.448 1.00 88.00 176 LEU A C 1
ATOM 1395 O O . LEU A 1 176 ? 71.820 15.610 -113.845 1.00 88.00 176 LEU A O 1
ATOM 1399 N N . SER A 1 177 ? 73.672 15.212 -115.049 1.00 87.75 177 SER A N 1
ATOM 1400 C CA . SER A 1 177 ? 73.557 13.748 -114.945 1.00 87.75 177 SER A CA 1
ATOM 1401 C C . SER A 1 177 ? 73.814 13.247 -113.515 1.00 87.75 177 SER A C 1
ATOM 1403 O O . SER A 1 177 ? 73.017 12.484 -112.978 1.00 87.75 177 SER A O 1
ATOM 1405 N N . GLU A 1 178 ? 74.839 13.764 -112.834 1.00 90.25 178 GLU A N 1
ATOM 1406 C CA . GLU A 1 178 ? 75.156 13.409 -111.443 1.00 90.25 178 GLU A CA 1
ATOM 1407 C C . GLU A 1 178 ? 74.062 13.882 -110.469 1.00 90.25 178 GLU A C 1
ATOM 1409 O O . GLU A 1 178 ? 73.666 13.150 -109.559 1.00 90.25 178 GLU A O 1
ATOM 1414 N N . GLN A 1 179 ? 73.500 15.070 -110.705 1.00 90.75 179 GLN A N 1
ATOM 1415 C CA . GLN A 1 179 ? 72.403 15.635 -109.923 1.00 90.75 179 GLN A CA 1
ATOM 1416 C C . GLN A 1 179 ? 71.080 14.893 -110.154 1.00 90.75 179 GLN A C 1
ATOM 1418 O O . GLN A 1 179 ? 70.329 14.692 -109.200 1.00 90.75 179 GLN A O 1
ATOM 1423 N N . THR A 1 180 ? 70.785 14.445 -111.379 1.00 89.38 180 THR A N 1
ATOM 1424 C CA . THR A 1 180 ? 69.583 13.632 -111.649 1.00 89.38 180 THR A CA 1
ATOM 1425 C C . THR A 1 180 ? 69.707 12.219 -111.075 1.00 89.38 180 THR A C 1
ATOM 1427 O O . THR A 1 180 ? 68.736 11.723 -110.500 1.00 89.38 180 THR A O 1
ATOM 1430 N N . GLU A 1 181 ? 70.895 11.603 -111.089 1.00 92.06 181 GLU A N 1
ATOM 1431 C CA . GLU A 1 181 ? 71.139 10.372 -110.324 1.00 92.06 181 GLU A CA 1
ATOM 1432 C C . GLU A 1 181 ? 70.956 10.582 -108.811 1.00 92.06 181 GLU A C 1
ATOM 1434 O O . GLU A 1 181 ? 70.334 9.755 -108.141 1.00 92.06 181 GLU A O 1
ATOM 1439 N N . LEU A 1 182 ? 71.485 11.677 -108.250 1.00 92.81 182 LEU A N 1
ATOM 1440 C CA . LEU A 1 182 ? 71.355 11.987 -106.824 1.00 92.81 182 LEU A CA 1
ATOM 1441 C C . LEU A 1 182 ? 69.893 12.245 -106.428 1.00 92.81 182 LEU A C 1
ATOM 1443 O O . LEU A 1 182 ? 69.444 11.756 -105.388 1.00 92.81 182 LEU A O 1
ATOM 1447 N N . GLN A 1 183 ? 69.131 12.948 -107.269 1.00 92.00 183 GLN A N 1
ATOM 1448 C CA . GLN A 1 183 ? 67.687 13.128 -107.107 1.00 92.00 183 GLN A CA 1
ATOM 1449 C C . GLN A 1 183 ? 66.947 11.786 -107.156 1.00 92.00 183 GLN A C 1
ATOM 1451 O O . GLN A 1 183 ? 66.135 11.522 -106.272 1.00 92.00 183 GLN A O 1
ATOM 1456 N N . HIS A 1 184 ? 67.265 10.905 -108.110 1.00 94.06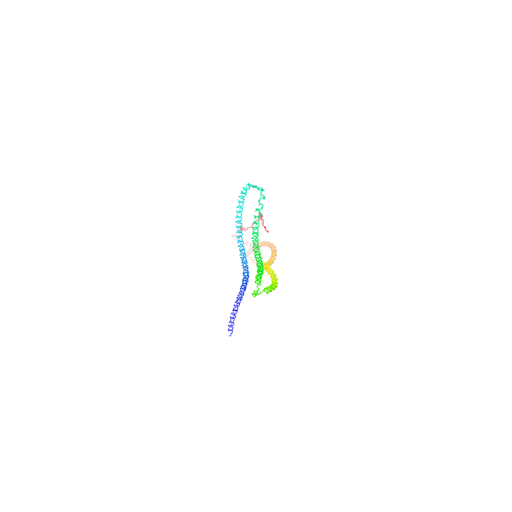 184 HIS A N 1
ATOM 1457 C CA . HIS A 1 184 ? 66.640 9.583 -108.215 1.00 94.06 184 HIS A CA 1
ATOM 1458 C C . HIS A 1 184 ? 66.930 8.703 -106.986 1.00 94.06 184 HIS A C 1
ATOM 1460 O O . HIS A 1 184 ? 66.003 8.161 -106.385 1.00 94.06 184 HIS A O 1
ATOM 1466 N N . ARG A 1 185 ? 68.192 8.641 -106.532 1.00 94.69 185 ARG A N 1
ATOM 1467 C CA . ARG A 1 185 ? 68.592 7.949 -105.287 1.00 94.69 185 ARG A CA 1
ATOM 1468 C C . ARG A 1 185 ? 67.887 8.526 -104.054 1.00 94.69 185 ARG A C 1
ATOM 1470 O O . ARG A 1 185 ? 67.483 7.782 -103.162 1.00 94.69 185 ARG A O 1
ATOM 1477 N N . THR A 1 186 ? 67.719 9.848 -103.999 1.00 93.75 186 THR A N 1
ATOM 1478 C CA . THR A 1 186 ? 67.035 10.531 -102.888 1.00 93.75 186 THR A CA 1
ATOM 1479 C C . THR A 1 186 ? 65.536 10.236 -102.884 1.00 93.75 186 THR A C 1
ATOM 1481 O O . THR A 1 186 ? 64.992 9.937 -101.823 1.00 93.75 186 THR A O 1
ATOM 1484 N N . LEU A 1 187 ? 64.888 10.246 -104.054 1.00 95.06 187 LEU A N 1
ATOM 1485 C CA . LEU A 1 187 ? 63.477 9.897 -104.223 1.00 95.06 187 LEU A CA 1
ATOM 1486 C C . LEU A 1 187 ? 63.215 8.432 -103.855 1.00 95.06 187 LEU A C 1
ATOM 1488 O O . LEU A 1 187 ? 62.301 8.161 -103.084 1.00 95.06 187 LEU A O 1
ATOM 1492 N N . GLN A 1 188 ? 64.051 7.500 -104.321 1.00 95.25 188 GLN A N 1
ATOM 1493 C CA . GLN A 1 188 ? 63.942 6.082 -103.967 1.00 95.25 188 GLN A CA 1
ATOM 1494 C C . GLN A 1 188 ? 64.062 5.867 -102.449 1.00 95.25 188 GLN A C 1
ATOM 1496 O O . GLN A 1 188 ? 63.293 5.107 -101.862 1.00 95.25 188 GLN A O 1
ATOM 1501 N N . ARG A 1 189 ? 64.991 6.574 -101.787 1.00 95.62 189 ARG A N 1
ATOM 1502 C CA . ARG A 1 189 ? 65.131 6.534 -100.323 1.00 95.62 189 ARG A CA 1
ATOM 1503 C C . ARG A 1 189 ? 63.925 7.150 -99.604 1.00 95.62 189 ARG A C 1
ATOM 1505 O O . ARG A 1 189 ? 63.545 6.641 -98.555 1.00 95.62 189 ARG A O 1
ATOM 1512 N N . ALA A 1 190 ? 63.336 8.219 -100.144 1.00 94.31 190 ALA A N 1
ATOM 1513 C CA . ALA A 1 190 ? 62.128 8.830 -99.592 1.00 94.31 190 ALA A CA 1
ATOM 1514 C C . ALA A 1 190 ? 60.927 7.877 -99.688 1.00 94.31 190 ALA A C 1
ATOM 1516 O O . ALA A 1 190 ? 60.302 7.608 -98.672 1.00 94.31 190 ALA A O 1
ATOM 1517 N N . GLN A 1 191 ? 60.687 7.275 -100.857 1.00 95.62 191 GLN A N 1
ATOM 1518 C CA . GLN A 1 191 ? 59.623 6.285 -101.072 1.00 95.62 191 GLN A CA 1
ATOM 1519 C C . GLN A 1 191 ? 59.749 5.075 -100.133 1.00 95.62 191 GLN A C 1
ATOM 1521 O O . GLN A 1 191 ? 58.759 4.623 -99.564 1.00 95.62 191 GLN A O 1
ATOM 1526 N N . LEU A 1 192 ? 60.970 4.572 -99.922 1.00 96.44 192 LEU A N 1
ATOM 1527 C CA . LEU A 1 192 ? 61.219 3.447 -99.015 1.00 96.44 192 LEU A CA 1
ATOM 1528 C C . LEU A 1 192 ? 60.995 3.842 -97.540 1.00 96.44 192 LEU A C 1
ATOM 1530 O O . LEU A 1 192 ? 60.475 3.046 -96.761 1.00 96.44 192 LEU A O 1
ATOM 1534 N N . ALA A 1 193 ? 61.310 5.084 -97.158 1.00 95.19 193 ALA A N 1
ATOM 1535 C CA . ALA A 1 193 ? 60.984 5.617 -95.833 1.00 95.19 193 ALA A CA 1
ATOM 1536 C C . ALA A 1 193 ? 59.473 5.875 -95.652 1.00 95.19 193 ALA A C 1
ATOM 1538 O O . ALA A 1 193 ? 58.941 5.624 -94.575 1.00 95.19 193 ALA A O 1
ATOM 1539 N N . GLU A 1 194 ? 58.766 6.330 -96.690 1.00 95.81 194 GLU A N 1
ATOM 1540 C CA . GLU A 1 194 ? 57.304 6.490 -96.687 1.00 95.81 194 GLU A CA 1
ATOM 1541 C C . GLU A 1 194 ? 56.593 5.141 -96.522 1.00 95.81 194 GLU A C 1
ATOM 1543 O O . GLU A 1 194 ? 55.675 5.043 -95.709 1.00 95.81 194 GLU A O 1
ATOM 1548 N N . GLN A 1 195 ? 57.066 4.094 -97.208 1.00 96.56 195 GLN A N 1
ATOM 1549 C CA . GLN A 1 195 ? 56.608 2.712 -97.017 1.00 96.56 195 GLN A CA 1
ATOM 1550 C C . GLN A 1 195 ? 56.824 2.249 -95.571 1.00 96.56 195 GLN A C 1
ATOM 1552 O O . GLN A 1 195 ? 55.865 1.867 -94.911 1.00 96.56 195 GLN A O 1
ATOM 1557 N N . GLN A 1 196 ? 58.037 2.394 -95.023 1.00 96.56 196 GLN A N 1
ATOM 1558 C CA . GLN A 1 196 ? 58.320 2.035 -93.625 1.00 96.56 196 GLN A CA 1
ATOM 1559 C C . GLN A 1 196 ? 57.451 2.807 -92.618 1.00 96.56 196 GLN A C 1
ATOM 1561 O O . GLN A 1 196 ? 57.015 2.243 -91.616 1.00 96.56 196 GLN A O 1
ATOM 1566 N N . VAL A 1 197 ? 57.178 4.092 -92.864 1.00 96.06 197 VAL A N 1
ATOM 1567 C CA . VAL A 1 197 ? 56.275 4.895 -92.025 1.00 96.06 197 VAL A CA 1
ATOM 156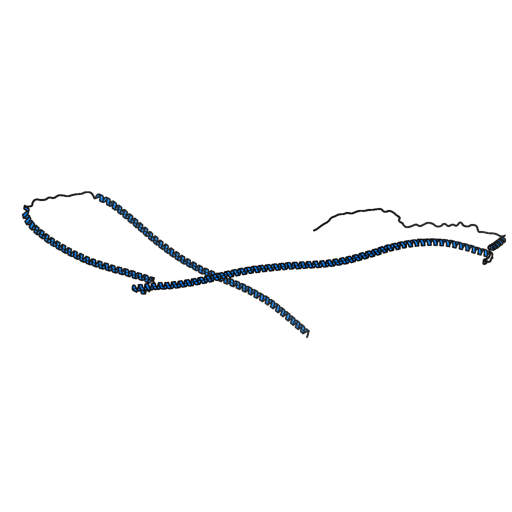8 C C . VAL A 1 197 ? 54.825 4.418 -92.150 1.00 96.06 197 VAL A C 1
ATOM 1570 O O . VAL A 1 197 ? 54.102 4.449 -91.155 1.00 96.06 197 VAL A O 1
ATOM 1573 N N . GLN A 1 198 ? 54.393 3.958 -93.324 1.00 96.31 198 GLN A N 1
ATOM 1574 C CA . GLN A 1 198 ? 53.058 3.399 -93.519 1.00 96.31 198 GLN A CA 1
ATOM 1575 C C . GLN A 1 198 ? 52.905 2.029 -92.840 1.00 96.31 198 GLN A C 1
ATOM 1577 O O . GLN A 1 198 ? 51.977 1.864 -92.049 1.00 96.31 198 GLN A O 1
ATOM 1582 N N . ASP A 1 199 ? 53.862 1.113 -93.020 1.00 96.69 199 ASP A N 1
ATOM 1583 C CA . ASP A 1 199 ? 53.911 -0.185 -92.327 1.00 96.69 199 ASP A CA 1
ATOM 1584 C C . ASP A 1 199 ? 53.851 -0.008 -90.796 1.00 96.69 199 ASP A C 1
ATOM 1586 O O . ASP A 1 199 ? 53.140 -0.724 -90.085 1.00 96.69 199 ASP A O 1
ATOM 1590 N N . LEU A 1 200 ? 54.587 0.980 -90.268 1.00 96.56 200 LEU A N 1
ATOM 1591 C CA . LEU A 1 200 ? 54.592 1.309 -88.841 1.00 96.56 200 LEU A CA 1
ATOM 1592 C C . LEU A 1 200 ? 53.268 1.920 -88.364 1.00 96.56 200 LEU A C 1
ATOM 1594 O O . LEU A 1 200 ? 52.856 1.622 -87.245 1.00 96.56 200 LEU A O 1
ATOM 1598 N N . ARG A 1 201 ? 52.586 2.735 -89.182 1.00 96.38 201 ARG A N 1
ATOM 1599 C CA . ARG A 1 201 ? 51.250 3.275 -88.863 1.00 96.38 201 ARG A CA 1
ATOM 1600 C C . ARG A 1 201 ? 50.197 2.178 -88.814 1.00 96.38 201 ARG A C 1
ATOM 1602 O O . ARG A 1 201 ? 49.444 2.125 -87.851 1.00 96.38 201 ARG A O 1
ATOM 1609 N N . GLU A 1 202 ? 50.164 1.298 -89.811 1.00 96.94 202 GLU A N 1
ATOM 1610 C CA . GLU A 1 202 ? 49.198 0.195 -89.873 1.00 96.94 202 GLU A CA 1
ATOM 1611 C C . GLU A 1 202 ? 49.405 -0.779 -88.707 1.00 96.94 202 GLU A C 1
ATOM 1613 O O . GLU A 1 202 ? 48.448 -1.170 -88.036 1.00 96.94 202 GLU A O 1
ATOM 1618 N N . ARG A 1 203 ? 50.666 -1.083 -88.370 1.00 97.00 203 ARG A N 1
ATOM 1619 C CA . ARG A 1 203 ? 51.003 -1.884 -87.186 1.00 97.00 203 ARG A CA 1
ATOM 1620 C C . ARG A 1 203 ? 50.633 -1.196 -85.868 1.00 97.00 203 ARG A C 1
ATOM 1622 O O . ARG A 1 203 ? 50.178 -1.873 -84.949 1.00 97.00 203 ARG A O 1
ATOM 1629 N N . LEU A 1 204 ? 50.832 0.118 -85.757 1.00 96.38 204 LEU A N 1
ATOM 1630 C CA . LEU A 1 204 ? 50.462 0.893 -84.570 1.00 96.38 204 LEU A CA 1
ATOM 1631 C C . LEU A 1 204 ? 48.937 0.930 -84.395 1.00 96.38 204 LEU A C 1
ATOM 1633 O O . LEU A 1 204 ? 48.459 0.613 -83.312 1.00 96.38 204 LEU A O 1
ATOM 1637 N N . GLN A 1 205 ? 48.182 1.194 -85.464 1.00 96.88 205 GLN A N 1
ATOM 1638 C CA . GLN A 1 205 ? 46.716 1.164 -85.458 1.00 96.88 205 GLN A CA 1
ATOM 1639 C C . GLN A 1 205 ? 46.169 -0.227 -85.084 1.00 96.88 205 GLN A C 1
ATOM 1641 O O . GLN A 1 205 ? 45.193 -0.333 -84.340 1.00 96.88 205 GLN A O 1
ATOM 1646 N N . GLY A 1 206 ? 46.819 -1.300 -85.553 1.00 97.06 206 GLY A N 1
ATOM 1647 C CA . GLY A 1 206 ? 46.521 -2.669 -85.124 1.00 97.06 206 GLY A CA 1
ATOM 1648 C C . GLY A 1 206 ? 46.654 -2.833 -83.608 1.00 97.06 206 GLY A C 1
ATOM 1649 O O . GLY A 1 206 ? 45.683 -3.195 -82.944 1.00 97.06 206 GLY A O 1
ATOM 1650 N N . LEU A 1 207 ? 47.813 -2.470 -83.049 1.00 96.44 207 LEU A N 1
ATOM 1651 C CA . LEU A 1 207 ? 48.087 -2.546 -81.608 1.00 96.44 207 LEU A CA 1
ATOM 1652 C C . LEU A 1 207 ? 47.161 -1.651 -80.763 1.00 96.44 207 LEU A C 1
ATOM 1654 O O . LEU A 1 207 ? 46.763 -2.052 -79.672 1.00 96.44 207 LEU A O 1
ATOM 1658 N N . GLU A 1 208 ? 46.773 -0.470 -81.253 1.00 96.75 208 GLU A N 1
ATOM 1659 C CA . GLU A 1 208 ? 45.776 0.389 -80.594 1.00 96.75 208 GLU A CA 1
ATOM 1660 C C . GLU A 1 208 ? 44.393 -0.282 -80.537 1.00 96.75 208 GLU A C 1
ATOM 1662 O O . GLU A 1 208 ? 43.710 -0.205 -79.514 1.00 96.75 208 GLU A O 1
ATOM 1667 N N . SER A 1 209 ? 43.991 -0.995 -81.596 1.00 96.31 209 SER A N 1
ATOM 1668 C CA . SER A 1 209 ? 42.724 -1.741 -81.619 1.00 96.31 209 SER A CA 1
ATOM 1669 C C . SER A 1 209 ? 42.747 -2.992 -80.724 1.00 96.31 209 SER A C 1
ATOM 1671 O O . SER A 1 209 ? 41.768 -3.275 -80.026 1.00 96.31 209 SER A O 1
ATOM 1673 N N . GLU A 1 210 ? 43.879 -3.700 -80.663 1.00 96.75 210 GLU A N 1
ATOM 1674 C CA . GLU A 1 210 ? 44.097 -4.817 -79.735 1.00 96.75 210 GLU A CA 1
ATOM 1675 C C . GLU A 1 210 ? 44.068 -4.338 -78.275 1.00 96.75 210 GLU A C 1
ATOM 1677 O O . GLU A 1 210 ? 43.390 -4.937 -77.441 1.00 96.75 210 GLU A O 1
ATOM 1682 N N . LEU A 1 211 ? 44.722 -3.212 -77.965 1.00 96.06 211 LEU A N 1
ATOM 1683 C CA . LEU A 1 211 ? 44.700 -2.614 -76.629 1.00 96.06 211 LEU A CA 1
ATOM 1684 C C . LEU A 1 211 ? 43.290 -2.154 -76.235 1.00 96.06 211 LEU A C 1
ATOM 1686 O O . LEU A 1 211 ? 42.814 -2.503 -75.157 1.00 96.06 211 LEU A O 1
ATOM 1690 N N . SER A 1 212 ? 42.592 -1.433 -77.118 1.00 95.75 212 SER A N 1
ATOM 1691 C CA . SER A 1 212 ? 41.234 -0.944 -76.855 1.00 95.75 212 SER A CA 1
ATOM 1692 C C . SER A 1 212 ? 40.245 -2.091 -76.614 1.00 95.75 212 SER A C 1
ATOM 1694 O O . SER A 1 212 ? 39.451 -2.042 -75.671 1.00 95.75 212 SER A O 1
ATOM 1696 N N . THR A 1 213 ? 40.327 -3.169 -77.401 1.00 96.06 213 THR A N 1
ATOM 1697 C CA . THR A 1 213 ? 39.498 -4.359 -77.163 1.00 96.06 213 THR A CA 1
ATOM 1698 C C . THR A 1 213 ? 39.892 -5.083 -75.873 1.00 96.06 213 THR A C 1
ATOM 1700 O O . THR A 1 213 ? 38.999 -5.515 -75.142 1.00 96.06 213 THR A O 1
ATOM 1703 N N . ALA A 1 214 ? 41.179 -5.177 -75.526 1.00 94.94 214 ALA A N 1
ATOM 1704 C CA . ALA A 1 214 ? 41.629 -5.760 -74.259 1.00 94.94 214 ALA A CA 1
ATOM 1705 C C . ALA A 1 214 ? 41.159 -4.955 -73.028 1.00 94.94 214 ALA A C 1
ATOM 1707 O O . ALA A 1 214 ? 40.705 -5.550 -72.047 1.00 94.94 214 ALA A O 1
ATOM 1708 N N . ASP A 1 215 ? 41.194 -3.619 -73.092 1.00 94.06 215 ASP A N 1
ATOM 1709 C CA . ASP A 1 215 ? 40.653 -2.730 -72.056 1.00 94.06 215 ASP A CA 1
ATOM 1710 C C . ASP A 1 215 ? 39.145 -2.960 -71.855 1.00 94.06 215 ASP A C 1
ATOM 1712 O O . ASP A 1 215 ? 38.704 -3.178 -70.723 1.00 94.06 215 ASP A O 1
ATOM 1716 N N . MET A 1 216 ? 38.361 -3.023 -72.943 1.00 94.38 216 MET A N 1
ATOM 1717 C CA . MET A 1 216 ? 36.922 -3.326 -72.878 1.00 94.38 216 MET A CA 1
ATOM 1718 C C . MET A 1 216 ? 36.630 -4.687 -72.225 1.00 94.38 216 MET A C 1
ATOM 1720 O O . MET A 1 216 ? 35.714 -4.792 -71.406 1.00 94.38 216 MET A O 1
ATOM 1724 N N . HIS A 1 217 ? 37.411 -5.727 -72.540 1.00 91.88 217 HIS A N 1
ATOM 1725 C CA . HIS A 1 217 ? 37.259 -7.043 -71.908 1.00 91.88 217 HIS A CA 1
ATOM 1726 C C . HIS A 1 217 ? 37.618 -7.008 -70.415 1.00 91.88 217 HIS A C 1
ATOM 1728 O O . HIS A 1 217 ? 36.890 -7.579 -69.600 1.00 91.88 217 HIS A O 1
ATOM 1734 N N . ARG A 1 218 ? 38.704 -6.321 -70.030 1.00 92.50 218 ARG A N 1
ATOM 1735 C CA . ARG A 1 218 ? 39.100 -6.174 -68.619 1.00 92.50 218 ARG A CA 1
ATOM 1736 C C . ARG A 1 218 ? 38.028 -5.453 -67.810 1.00 92.50 218 ARG A C 1
ATOM 1738 O O . ARG A 1 218 ? 37.716 -5.879 -66.700 1.00 92.50 218 ARG A O 1
ATOM 1745 N N . ASP A 1 219 ? 37.474 -4.368 -68.336 1.00 92.56 219 ASP A N 1
ATOM 1746 C CA . ASP A 1 219 ? 36.514 -3.566 -67.583 1.00 92.56 219 ASP A CA 1
ATOM 1747 C C . ASP A 1 219 ? 35.138 -4.260 -67.511 1.00 92.56 219 ASP A C 1
ATOM 1749 O O . ASP A 1 219 ? 34.511 -4.244 -66.452 1.00 92.56 219 ASP A O 1
ATOM 1753 N N . GLY A 1 220 ? 34.747 -5.034 -68.535 1.00 90.88 220 GLY A N 1
ATOM 1754 C CA . GLY A 1 220 ? 33.619 -5.972 -68.442 1.00 90.88 220 GLY A CA 1
ATOM 1755 C C . GLY A 1 220 ? 33.810 -7.068 -67.378 1.00 90.88 220 GLY A C 1
ATOM 1756 O O . GLY A 1 220 ? 32.878 -7.378 -66.631 1.00 90.88 220 GLY A O 1
ATOM 1757 N N . LEU A 1 221 ? 35.025 -7.618 -67.244 1.00 88.81 221 LEU A N 1
ATOM 1758 C CA . LEU A 1 221 ? 35.363 -8.567 -66.172 1.00 88.81 221 LEU A CA 1
ATOM 1759 C C . LEU A 1 221 ? 35.319 -7.916 -64.780 1.00 88.81 221 LEU A C 1
ATOM 1761 O O . LEU A 1 221 ? 34.796 -8.529 -63.853 1.00 88.81 221 LEU A O 1
ATOM 1765 N N . ARG A 1 222 ? 35.785 -6.669 -64.634 1.00 91.00 222 ARG A N 1
ATOM 1766 C CA . ARG A 1 222 ? 35.694 -5.908 -63.373 1.00 91.00 222 ARG A CA 1
ATOM 1767 C C . ARG A 1 222 ? 34.247 -5.675 -62.943 1.00 91.00 222 ARG A C 1
ATOM 1769 O O . ARG A 1 222 ? 33.915 -5.910 -61.784 1.00 91.00 222 ARG A O 1
ATOM 1776 N N . THR A 1 223 ? 33.370 -5.267 -63.865 1.00 88.94 223 THR A N 1
ATOM 1777 C CA . THR A 1 223 ? 31.936 -5.126 -63.565 1.00 88.94 223 THR A CA 1
ATOM 1778 C C . THR A 1 223 ? 31.336 -6.460 -63.117 1.00 88.94 223 THR A C 1
ATOM 1780 O O . THR A 1 223 ? 30.627 -6.496 -62.112 1.00 88.94 223 THR A O 1
ATOM 1783 N N . LYS A 1 224 ? 31.676 -7.571 -63.789 1.00 88.19 224 LYS A N 1
ATOM 1784 C CA . LYS A 1 224 ? 31.241 -8.918 -63.386 1.00 88.19 224 LYS A CA 1
ATOM 1785 C C . LYS A 1 224 ? 31.699 -9.275 -61.966 1.00 88.19 224 LYS A C 1
ATOM 1787 O O . LYS A 1 224 ? 30.860 -9.676 -61.168 1.00 88.19 224 LYS A O 1
ATOM 1792 N N . GLN A 1 225 ? 32.976 -9.068 -61.636 1.00 87.88 225 GLN A N 1
ATOM 1793 C CA . GLN A 1 225 ? 33.534 -9.336 -60.301 1.00 87.88 225 GLN A CA 1
ATOM 1794 C C . GLN A 1 225 ? 32.817 -8.533 -59.207 1.00 87.88 225 GLN A C 1
ATOM 1796 O O . GLN A 1 225 ? 32.343 -9.111 -58.234 1.00 87.88 225 GLN A O 1
ATOM 1801 N N . SER A 1 226 ? 32.607 -7.227 -59.413 1.00 90.25 226 SER A N 1
ATOM 1802 C CA . SER A 1 226 ? 31.871 -6.392 -58.446 1.00 90.25 226 SER A CA 1
ATOM 1803 C C . SER A 1 226 ? 30.416 -6.840 -58.218 1.00 90.25 226 SER A C 1
ATOM 1805 O O . SER A 1 226 ? 29.836 -6.576 -57.165 1.00 90.25 226 SER A O 1
ATOM 1807 N N . TYR A 1 227 ? 29.818 -7.549 -59.184 1.00 88.56 227 TYR A N 1
ATOM 1808 C CA . TYR A 1 227 ? 28.481 -8.127 -59.053 1.00 88.56 227 TYR A CA 1
ATOM 1809 C C . TYR A 1 227 ? 28.496 -9.513 -58.379 1.00 88.56 227 TYR A C 1
ATOM 1811 O O . TYR A 1 227 ? 27.545 -9.855 -57.679 1.00 88.56 227 TYR A O 1
ATOM 1819 N N . GLU A 1 228 ? 29.578 -10.287 -58.526 1.00 86.88 228 GLU A N 1
ATOM 1820 C CA . GLU A 1 228 ? 29.825 -11.517 -57.751 1.00 86.88 228 GLU A CA 1
ATOM 1821 C C . GLU A 1 228 ? 29.959 -11.185 -56.255 1.00 86.88 228 GLU A C 1
ATOM 1823 O O . GLU A 1 228 ? 29.208 -11.731 -55.446 1.00 86.88 228 GLU A O 1
ATOM 1828 N N . GLU A 1 229 ? 30.807 -10.209 -55.910 1.00 89.12 229 GLU A N 1
ATOM 1829 C CA . GLU A 1 229 ? 31.008 -9.701 -54.541 1.00 89.12 229 GLU A CA 1
ATOM 1830 C C . GLU A 1 229 ? 29.709 -9.155 -53.915 1.00 89.12 229 GLU A C 1
ATOM 1832 O O . GLU A 1 229 ? 29.394 -9.434 -52.755 1.00 89.12 229 GLU A O 1
ATOM 1837 N N . PHE A 1 230 ? 28.907 -8.405 -54.681 1.00 90.69 230 PHE A N 1
ATOM 1838 C CA . PHE A 1 230 ? 27.619 -7.882 -54.210 1.00 90.69 230 PHE A CA 1
ATOM 1839 C C . PHE A 1 230 ? 26.606 -8.997 -53.903 1.00 90.69 230 PHE A C 1
ATOM 1841 O O . PHE A 1 230 ? 25.945 -8.970 -52.860 1.00 90.69 230 PHE A O 1
ATOM 1848 N N . LEU A 1 231 ? 26.477 -9.996 -54.787 1.00 89.31 231 LEU A N 1
ATOM 1849 C CA . LEU A 1 231 ? 25.600 -11.144 -54.536 1.00 89.31 231 LEU A CA 1
ATOM 1850 C C . LEU A 1 231 ? 26.109 -12.017 -53.384 1.00 89.31 231 LEU A C 1
ATOM 1852 O O . LEU A 1 231 ? 25.301 -12.679 -52.731 1.00 89.31 231 LEU A O 1
ATOM 1856 N N . GLU A 1 232 ? 27.412 -12.010 -53.108 1.00 88.00 232 GLU A N 1
ATOM 1857 C CA . GLU A 1 232 ? 28.003 -12.677 -51.952 1.00 88.00 232 GLU A CA 1
ATOM 1858 C C . GLU A 1 232 ? 27.586 -12.025 -50.637 1.00 88.00 232 GLU A C 1
ATOM 1860 O O . GLU A 1 232 ? 26.886 -12.668 -49.851 1.00 88.00 232 GLU A O 1
ATOM 1865 N N . GLN A 1 233 ? 27.851 -10.728 -50.470 1.00 91.44 233 GLN A N 1
ATOM 1866 C CA . GLN A 1 233 ? 27.419 -9.957 -49.297 1.00 91.44 233 GLN A CA 1
ATOM 1867 C C . GLN A 1 233 ? 25.900 -10.053 -49.066 1.00 91.44 233 GLN A C 1
ATOM 1869 O O . GLN A 1 233 ? 25.438 -10.177 -47.928 1.00 91.44 233 GLN A O 1
ATOM 1874 N N . LEU A 1 234 ? 25.098 -10.047 -50.139 1.00 90.81 234 LEU A N 1
ATOM 1875 C CA . LEU A 1 234 ? 23.642 -10.190 -50.057 1.00 90.81 234 LEU A CA 1
ATOM 1876 C C . LEU A 1 234 ? 23.194 -11.618 -49.682 1.00 90.81 234 LEU A C 1
ATOM 1878 O O . LEU A 1 234 ? 22.192 -11.776 -48.982 1.00 90.81 234 LEU A O 1
ATOM 1882 N N . SER A 1 235 ? 23.935 -12.652 -50.098 1.00 90.12 235 SER A N 1
ATOM 1883 C CA . SER A 1 235 ? 23.684 -14.044 -49.687 1.00 90.12 235 SER A CA 1
ATOM 1884 C C . SER A 1 235 ? 23.968 -14.247 -48.202 1.00 90.12 235 SER A C 1
ATOM 1886 O O . SER A 1 235 ? 23.149 -14.842 -47.504 1.00 90.12 235 SER A O 1
ATOM 1888 N N . GLU A 1 236 ? 25.096 -13.722 -47.715 1.00 90.00 236 GLU A N 1
ATOM 1889 C CA . GLU A 1 236 ? 25.469 -13.766 -46.298 1.00 90.00 236 GLU A CA 1
ATOM 1890 C C . GLU A 1 236 ? 24.452 -13.007 -45.436 1.00 90.00 236 GLU A C 1
ATOM 1892 O O . GLU A 1 236 ? 23.932 -13.550 -44.463 1.00 90.00 236 GLU A O 1
ATOM 1897 N N . THR A 1 237 ? 24.092 -11.782 -45.841 1.00 92.56 237 THR A N 1
ATOM 1898 C CA . THR A 1 237 ? 23.153 -10.912 -45.109 1.00 92.56 237 THR A CA 1
ATOM 1899 C C . THR A 1 237 ? 21.763 -11.537 -44.948 1.00 92.56 237 THR A C 1
ATOM 1901 O O . THR A 1 237 ? 21.133 -11.387 -43.902 1.00 92.56 237 THR A O 1
ATOM 1904 N N . LEU A 1 238 ? 21.271 -12.255 -45.963 1.00 91.69 238 LEU A N 1
ATOM 1905 C CA . LEU A 1 238 ? 19.975 -12.948 -45.918 1.00 91.69 238 LEU A CA 1
ATOM 1906 C C . LEU A 1 238 ? 20.066 -14.383 -45.365 1.00 91.69 238 LEU A C 1
ATOM 1908 O O . LEU A 1 238 ? 19.041 -15.067 -45.250 1.00 91.69 238 LEU A O 1
ATOM 1912 N N . VAL A 1 239 ? 21.278 -14.843 -45.034 1.00 92.00 239 VAL A N 1
ATOM 1913 C CA . VAL A 1 239 ? 21.605 -16.226 -44.663 1.00 92.00 239 VAL A CA 1
ATOM 1914 C C . VAL A 1 239 ? 20.963 -17.205 -45.654 1.00 92.00 239 VAL A C 1
ATOM 1916 O O . VAL A 1 239 ? 20.047 -17.963 -45.321 1.00 92.00 239 VAL A O 1
ATOM 1919 N N . VAL A 1 240 ? 21.390 -17.095 -46.913 1.00 88.25 240 VAL A N 1
ATOM 1920 C CA . VAL A 1 240 ? 21.148 -18.083 -47.974 1.00 88.25 240 VAL A CA 1
ATOM 1921 C C . VAL A 1 240 ? 22.164 -19.217 -47.802 1.00 88.25 240 VAL A C 1
ATOM 1923 O O . VAL A 1 240 ? 23.319 -18.956 -47.468 1.00 88.25 240 VAL A O 1
ATOM 1926 N N . ASP A 1 241 ? 21.745 -20.467 -48.016 1.00 83.19 241 ASP A N 1
ATOM 1927 C CA . ASP A 1 241 ? 22.599 -21.647 -47.827 1.00 83.19 241 ASP A CA 1
ATOM 1928 C C . ASP A 1 241 ? 23.916 -21.552 -48.613 1.00 83.19 241 ASP A C 1
ATOM 1930 O O . ASP A 1 241 ? 23.934 -21.093 -49.756 1.00 83.19 241 ASP A O 1
ATOM 1934 N N . SER A 1 242 ? 25.015 -22.058 -48.040 1.00 76.00 242 SER A N 1
ATOM 1935 C CA . SER A 1 242 ? 26.360 -21.977 -48.638 1.00 76.00 242 SER A CA 1
ATOM 1936 C C . SER A 1 242 ? 26.463 -22.602 -50.033 1.00 76.00 242 SER A C 1
ATOM 1938 O O . SER A 1 242 ? 27.275 -22.162 -50.836 1.00 76.00 242 SER A O 1
ATOM 1940 N N . ILE A 1 243 ? 25.589 -23.553 -50.372 1.00 76.75 243 ILE A N 1
ATOM 1941 C CA . ILE A 1 243 ? 25.469 -24.142 -51.717 1.00 76.75 243 ILE A CA 1
ATOM 1942 C C . ILE A 1 243 ? 25.175 -23.065 -52.787 1.00 76.75 243 ILE A C 1
ATOM 1944 O O . ILE A 1 243 ? 25.505 -23.242 -53.955 1.00 76.75 243 ILE A O 1
ATOM 1948 N N . ALA A 1 244 ? 24.600 -21.915 -52.412 1.00 74.62 244 ALA A N 1
ATOM 1949 C CA . ALA A 1 244 ? 24.369 -20.789 -53.317 1.00 74.62 244 ALA A CA 1
ATOM 1950 C C . ALA A 1 244 ? 25.642 -20.011 -53.710 1.00 74.62 244 ALA A C 1
ATOM 1952 O O . ALA A 1 244 ? 25.564 -19.180 -54.614 1.00 74.62 244 ALA A O 1
ATOM 1953 N N . LEU A 1 245 ? 26.792 -20.274 -53.073 1.00 72.62 245 LEU A N 1
ATOM 1954 C CA . LEU A 1 245 ? 28.106 -19.768 -53.496 1.00 72.62 245 LEU A CA 1
ATOM 1955 C C . LEU A 1 245 ? 28.574 -20.457 -54.788 1.00 72.62 245 LEU A C 1
ATOM 1957 O O . LEU A 1 245 ? 29.070 -19.793 -55.692 1.00 72.62 245 LEU A O 1
ATOM 1961 N N . ASP A 1 246 ? 28.332 -21.767 -54.905 1.00 78.81 246 ASP A N 1
ATOM 1962 C CA . ASP A 1 246 ? 28.719 -22.592 -56.060 1.00 78.81 246 ASP A CA 1
ATOM 1963 C C . ASP A 1 246 ? 27.768 -22.438 -57.271 1.00 78.81 246 ASP A C 1
ATOM 1965 O O . ASP A 1 246 ? 27.970 -23.050 -58.324 1.00 78.81 246 ASP A O 1
ATOM 1969 N N . LEU A 1 247 ? 26.698 -21.642 -57.138 1.00 81.75 247 LEU A N 1
ATOM 1970 C CA . LEU A 1 247 ? 25.672 -21.458 -58.166 1.00 81.75 247 LEU A CA 1
ATOM 1971 C C . LEU A 1 247 ? 25.875 -20.174 -58.977 1.00 81.75 247 LEU A C 1
ATOM 1973 O O . LEU A 1 247 ? 26.040 -19.081 -58.439 1.00 81.75 247 LEU A O 1
ATOM 1977 N N . GLY A 1 248 ? 25.737 -20.295 -60.300 1.00 82.81 248 GLY A N 1
ATOM 1978 C CA . GLY A 1 248 ? 25.758 -19.151 -61.212 1.00 82.81 248 GLY A CA 1
ATOM 1979 C C . GLY A 1 248 ? 24.672 -18.107 -60.906 1.00 82.81 248 GLY A C 1
ATOM 1980 O O . GLY A 1 248 ? 23.571 -18.444 -60.456 1.00 82.81 248 GLY A O 1
ATOM 1981 N N . PHE A 1 249 ? 24.997 -16.842 -61.203 1.00 83.00 249 PHE A N 1
ATOM 1982 C CA . PHE A 1 249 ? 24.225 -15.619 -60.923 1.00 83.00 249 PHE A CA 1
ATOM 1983 C C . PHE A 1 249 ? 22.702 -15.787 -60.924 1.00 83.00 249 PHE A C 1
ATOM 1985 O O . PHE A 1 249 ? 22.055 -15.497 -59.922 1.00 83.00 249 PHE A O 1
ATOM 1992 N N . ASP A 1 250 ? 22.121 -16.274 -62.025 1.00 86.38 250 ASP A N 1
ATOM 1993 C CA . ASP A 1 250 ? 20.666 -16.343 -62.208 1.00 86.38 250 ASP A CA 1
ATOM 1994 C C . ASP A 1 250 ? 19.962 -17.262 -61.207 1.00 86.38 250 ASP A C 1
ATOM 1996 O O . ASP A 1 250 ? 18.773 -17.085 -60.941 1.00 86.38 250 ASP A O 1
ATOM 2000 N N . MET A 1 251 ? 20.661 -18.269 -60.679 1.00 89.19 251 MET A N 1
ATOM 2001 C CA . MET A 1 251 ? 20.126 -19.165 -59.653 1.00 89.19 251 MET A CA 1
ATOM 2002 C C . MET A 1 251 ? 20.389 -18.604 -58.256 1.00 89.19 251 MET A C 1
ATOM 2004 O O . MET A 1 251 ? 19.473 -18.590 -57.436 1.00 89.19 251 MET A O 1
ATOM 2008 N N . ARG A 1 252 ? 21.582 -18.041 -58.017 1.00 88.56 252 ARG A N 1
ATOM 2009 C CA . ARG A 1 252 ? 21.917 -17.332 -56.771 1.00 88.56 252 ARG A CA 1
ATOM 2010 C C . ARG A 1 252 ? 20.931 -16.191 -56.486 1.00 88.56 252 ARG A C 1
ATOM 2012 O O . ARG A 1 252 ? 20.379 -16.111 -55.391 1.00 88.56 252 ARG A O 1
ATOM 2019 N N . LEU A 1 253 ? 20.613 -15.381 -57.498 1.00 90.44 253 LEU A N 1
ATOM 2020 C CA . LEU A 1 253 ? 19.634 -14.293 -57.425 1.00 90.44 253 LEU A CA 1
ATOM 2021 C C . LEU A 1 253 ? 18.207 -14.797 -57.136 1.00 90.44 253 LEU A C 1
ATOM 2023 O O . LEU A 1 253 ? 17.495 -14.197 -56.333 1.00 90.44 253 LEU A O 1
ATOM 2027 N N . LYS A 1 254 ? 17.783 -15.923 -57.729 1.00 91.88 254 LYS A N 1
ATOM 2028 C CA . LYS A 1 254 ? 16.469 -16.533 -57.440 1.00 91.88 254 LYS A CA 1
ATOM 2029 C C . LYS A 1 254 ? 16.380 -17.067 -56.011 1.00 91.88 254 LYS A C 1
ATOM 2031 O O . LYS A 1 254 ? 15.334 -16.913 -55.383 1.00 91.88 254 LYS A O 1
ATOM 2036 N N . LEU A 1 255 ? 17.459 -17.649 -55.481 1.00 92.12 255 LEU A N 1
ATOM 2037 C CA . LEU A 1 255 ? 17.524 -18.087 -54.083 1.00 92.12 255 LEU A CA 1
ATOM 2038 C C . LEU A 1 255 ? 17.476 -16.893 -53.121 1.00 92.12 255 LEU A C 1
ATOM 2040 O O . LEU A 1 255 ? 16.673 -16.910 -52.194 1.00 92.12 255 LEU A O 1
ATOM 2044 N N . ILE A 1 256 ? 18.241 -15.829 -53.392 1.00 92.56 256 ILE A N 1
ATOM 2045 C CA . ILE A 1 256 ? 18.188 -14.543 -52.671 1.00 92.56 256 ILE A CA 1
ATOM 2046 C C . ILE A 1 256 ? 16.754 -13.987 -52.621 1.00 92.56 256 ILE A C 1
ATOM 2048 O O . ILE A 1 256 ? 16.250 -13.673 -51.541 1.00 92.56 256 ILE A O 1
ATOM 2052 N N . LEU A 1 257 ? 16.061 -13.921 -53.764 1.00 93.69 257 LEU A N 1
ATOM 2053 C CA . LEU A 1 257 ? 14.681 -13.424 -53.844 1.00 93.69 257 LEU A CA 1
ATOM 2054 C C . LEU A 1 257 ? 13.695 -14.326 -53.087 1.00 93.69 257 LEU A C 1
ATOM 2056 O O . LEU A 1 257 ? 12.908 -13.836 -52.277 1.00 93.69 257 LEU A O 1
ATOM 2060 N N . SER A 1 258 ? 13.776 -15.647 -53.278 1.00 94.12 258 SER A N 1
ATOM 2061 C CA . SER A 1 258 ? 12.933 -16.613 -52.561 1.00 94.12 258 SER A CA 1
ATOM 2062 C C . SER A 1 258 ? 13.168 -16.576 -51.046 1.00 94.12 258 SER A C 1
ATOM 2064 O O . SER A 1 258 ? 12.226 -16.765 -50.273 1.00 94.12 258 SER A O 1
ATOM 2066 N N . ARG A 1 259 ? 14.407 -16.322 -50.609 1.00 94.75 259 ARG A N 1
ATOM 2067 C CA . ARG A 1 259 ? 14.782 -16.176 -49.199 1.00 94.75 259 ARG A CA 1
ATOM 2068 C C . ARG A 1 259 ? 14.220 -14.888 -48.602 1.00 94.75 259 ARG A C 1
ATOM 2070 O O . ARG A 1 259 ? 13.626 -14.937 -47.528 1.00 94.75 259 ARG A O 1
ATOM 2077 N N . ALA A 1 260 ? 14.331 -13.764 -49.310 1.00 95.88 260 ALA A N 1
ATOM 2078 C CA . ALA A 1 260 ? 13.729 -12.497 -48.898 1.00 95.88 260 ALA A CA 1
ATOM 2079 C C . ALA A 1 260 ? 12.195 -12.609 -48.780 1.00 95.88 260 ALA A C 1
ATOM 2081 O O . ALA A 1 260 ? 11.622 -12.227 -47.760 1.00 95.88 260 ALA A O 1
ATOM 2082 N N . GLU A 1 261 ? 11.527 -13.222 -49.764 1.00 96.69 261 GLU A N 1
ATOM 2083 C CA . GLU A 1 261 ? 10.090 -13.511 -49.694 1.00 96.69 261 GLU A CA 1
ATOM 2084 C C . GLU A 1 261 ? 9.714 -14.405 -48.502 1.00 96.69 261 GLU A C 1
ATOM 2086 O O . GLU A 1 261 ? 8.680 -14.182 -47.868 1.00 96.69 261 GLU A O 1
ATOM 2091 N N . GLN A 1 262 ? 10.518 -15.430 -48.201 1.00 96.38 262 GLN A N 1
ATOM 2092 C CA . GLN A 1 262 ? 10.298 -16.308 -47.051 1.00 96.38 262 GLN A CA 1
ATOM 2093 C C . GLN A 1 262 ? 10.395 -15.530 -45.735 1.00 96.38 262 GLN A C 1
ATOM 2095 O O . GLN A 1 262 ? 9.509 -15.668 -44.893 1.00 96.38 262 GLN A O 1
ATOM 2100 N N . LEU A 1 263 ? 11.432 -14.704 -45.569 1.00 96.38 263 LEU A N 1
ATOM 2101 C CA . LEU A 1 263 ? 11.650 -13.900 -44.365 1.00 96.38 263 LEU A CA 1
ATOM 2102 C C . LEU A 1 263 ? 10.493 -12.917 -44.135 1.00 96.38 263 LEU A C 1
ATOM 2104 O O . LEU A 1 263 ? 9.928 -12.894 -43.044 1.00 96.38 263 LEU A O 1
ATOM 2108 N N . VAL A 1 264 ? 10.045 -12.206 -45.178 1.00 97.00 264 VAL A N 1
ATOM 2109 C CA . VAL A 1 264 ? 8.876 -11.305 -45.104 1.00 97.00 264 VAL A CA 1
ATOM 2110 C C . VAL A 1 264 ? 7.598 -12.056 -44.704 1.00 97.00 264 VAL A C 1
ATOM 2112 O O . VAL A 1 264 ? 6.813 -11.560 -43.893 1.00 97.00 264 VAL A O 1
ATOM 2115 N N . LYS A 1 265 ? 7.382 -13.274 -45.221 1.00 97.44 265 LYS A N 1
ATOM 2116 C CA . LYS A 1 265 ? 6.231 -14.116 -44.840 1.00 97.44 265 LYS A CA 1
ATOM 2117 C C . LYS A 1 265 ? 6.331 -14.579 -43.379 1.00 97.44 265 LYS A C 1
ATOM 2119 O O . LYS A 1 265 ? 5.331 -14.516 -42.667 1.00 97.44 265 LYS A O 1
ATOM 2124 N N . GLN A 1 266 ? 7.520 -14.985 -42.926 1.00 96.56 266 GLN A N 1
ATOM 2125 C CA . GLN A 1 266 ? 7.785 -15.423 -41.549 1.00 96.56 266 GLN A CA 1
ATOM 2126 C C . GLN A 1 266 ? 7.606 -14.285 -40.531 1.00 96.56 266 GLN A C 1
ATOM 2128 O O . GLN A 1 266 ? 6.905 -14.460 -39.530 1.00 96.56 266 GLN A O 1
ATOM 2133 N N . GLU A 1 267 ? 8.163 -13.104 -40.803 1.00 96.00 267 GLU A N 1
ATOM 2134 C CA . GLU A 1 267 ? 7.989 -11.920 -39.956 1.00 96.00 267 GLU A CA 1
ATOM 2135 C C . GLU A 1 267 ? 6.526 -11.451 -39.945 1.00 96.00 267 GLU A C 1
ATOM 2137 O O . GLU A 1 267 ? 5.981 -11.152 -38.883 1.00 96.00 267 GLU A O 1
ATOM 2142 N N . GLY A 1 268 ? 5.839 -11.500 -41.093 1.00 97.19 268 GLY A N 1
ATOM 2143 C CA . GLY A 1 268 ? 4.401 -11.247 -41.187 1.00 97.19 268 GLY A CA 1
ATOM 2144 C C . GLY A 1 268 ? 3.565 -12.170 -40.290 1.00 97.19 268 GLY A C 1
ATOM 2145 O O . GLY A 1 268 ? 2.685 -11.691 -39.571 1.00 97.19 268 GLY A O 1
ATOM 2146 N N . THR A 1 269 ? 3.860 -13.476 -40.264 1.00 97.38 269 THR A N 1
ATOM 2147 C CA . THR A 1 269 ? 3.197 -14.414 -39.339 1.00 97.38 269 THR A CA 1
ATOM 2148 C C . THR A 1 269 ? 3.522 -14.117 -37.875 1.00 97.38 269 THR A C 1
ATOM 2150 O O . THR A 1 269 ? 2.599 -13.990 -37.070 1.00 97.38 269 THR A O 1
ATOM 2153 N N . ALA A 1 270 ? 4.796 -13.897 -37.533 1.00 97.50 270 ALA A N 1
ATOM 2154 C CA . ALA A 1 270 ? 5.214 -13.585 -36.166 1.00 97.50 270 ALA A CA 1
ATOM 2155 C C . ALA A 1 270 ? 4.595 -12.271 -35.651 1.00 97.50 270 ALA A C 1
ATOM 2157 O O . ALA A 1 270 ? 4.208 -12.173 -34.487 1.00 97.50 270 ALA A O 1
ATOM 2158 N N . LEU A 1 271 ? 4.435 -11.261 -36.512 1.00 97.56 271 LEU A N 1
ATOM 2159 C CA . LEU A 1 271 ? 3.772 -9.999 -36.182 1.00 97.56 271 LEU A CA 1
ATOM 2160 C C . LEU A 1 271 ? 2.276 -10.193 -35.882 1.00 97.56 271 LEU A C 1
ATOM 2162 O O . LEU A 1 271 ? 1.755 -9.595 -34.937 1.00 97.56 271 LEU A O 1
ATOM 2166 N N . VAL A 1 272 ? 1.579 -11.042 -36.646 1.00 97.69 272 VAL A N 1
ATOM 2167 C CA . VAL A 1 272 ? 0.166 -11.384 -36.399 1.00 97.69 272 VAL A CA 1
ATOM 2168 C C . VAL A 1 272 ? 0.008 -12.174 -35.097 1.00 97.69 272 VAL A C 1
ATOM 2170 O O . VAL A 1 272 ? -0.874 -11.854 -34.294 1.00 97.69 272 VAL A O 1
ATOM 2173 N N . GLU A 1 273 ? 0.885 -13.145 -34.840 1.00 97.44 273 GLU A N 1
ATOM 2174 C CA . GLU A 1 273 ? 0.900 -13.917 -33.594 1.00 97.44 273 GLU A CA 1
ATOM 2175 C C . GLU A 1 273 ? 1.165 -13.019 -32.381 1.00 97.44 273 GLU A C 1
ATOM 2177 O O . GLU A 1 273 ? 0.347 -12.996 -31.456 1.00 97.44 273 GLU A O 1
ATOM 2182 N N . ASN A 1 274 ? 2.218 -12.196 -32.422 1.00 97.50 274 ASN A N 1
ATOM 2183 C CA . ASN A 1 274 ? 2.542 -11.228 -31.373 1.00 97.50 274 ASN A CA 1
ATOM 2184 C C . ASN A 1 274 ? 1.384 -10.253 -31.121 1.00 97.50 274 ASN A C 1
ATOM 2186 O O . ASN A 1 274 ? 0.995 -10.049 -29.973 1.00 97.50 274 ASN A O 1
ATOM 2190 N N . LYS A 1 275 ? 0.745 -9.725 -32.173 1.00 98.31 275 LYS A N 1
ATOM 2191 C CA . LYS A 1 275 ? -0.449 -8.872 -32.055 1.00 98.31 275 LYS A CA 1
ATOM 2192 C C . LYS A 1 275 ? -1.614 -9.605 -31.376 1.00 98.31 275 LYS A C 1
ATOM 2194 O O . LYS A 1 275 ? -2.287 -9.030 -30.517 1.00 98.31 275 LYS A O 1
ATOM 2199 N N . SER A 1 276 ? -1.843 -10.877 -31.708 1.00 97.81 276 SER A N 1
ATOM 2200 C CA . SER A 1 276 ? -2.880 -11.700 -31.067 1.00 97.81 276 SER A CA 1
ATOM 2201 C C . SER A 1 276 ? -2.585 -11.965 -29.581 1.00 97.81 276 SER A C 1
ATOM 2203 O O . SER A 1 276 ? -3.486 -11.867 -28.738 1.00 97.81 276 SER A O 1
ATOM 2205 N N . LEU A 1 277 ? -1.313 -12.206 -29.240 1.00 98.12 277 LEU A N 1
ATOM 2206 C CA . LEU A 1 277 ? -0.831 -12.383 -27.874 1.00 98.12 277 LEU A CA 1
ATOM 2207 C C . LEU A 1 277 ? -0.985 -11.087 -27.070 1.00 98.12 277 LEU A C 1
ATOM 2209 O O . LEU A 1 277 ? -1.533 -11.128 -25.969 1.00 98.12 277 LEU A O 1
ATOM 2213 N N . THR A 1 278 ? -0.620 -9.932 -27.634 1.00 98.31 278 THR A N 1
ATOM 2214 C CA . THR A 1 278 ? -0.826 -8.613 -27.016 1.00 98.31 278 THR A CA 1
ATOM 2215 C C . THR A 1 278 ? -2.303 -8.370 -26.695 1.00 98.31 278 THR A C 1
ATOM 2217 O O . THR A 1 278 ? -2.619 -8.038 -25.554 1.00 98.31 278 THR A O 1
ATOM 2220 N N . TYR A 1 279 ? -3.236 -8.623 -27.623 1.00 98.56 279 TYR A N 1
ATOM 2221 C CA . TYR A 1 279 ? -4.678 -8.513 -27.335 1.00 98.56 279 TYR A CA 1
ATOM 2222 C C . TYR A 1 279 ? -5.187 -9.556 -26.322 1.00 98.56 279 TYR A C 1
ATOM 2224 O O . TYR A 1 279 ? -6.161 -9.311 -25.604 1.00 98.56 279 TYR A O 1
ATOM 2232 N N . SER A 1 280 ? -4.564 -10.734 -26.242 1.00 98.25 280 SER A N 1
ATOM 2233 C CA . SER A 1 280 ? -4.872 -11.742 -25.217 1.00 98.25 280 SER A CA 1
ATOM 2234 C C . SER A 1 280 ? -4.434 -11.268 -23.825 1.00 98.25 280 SER A C 1
ATOM 2236 O O . SER A 1 280 ? -5.229 -11.280 -22.883 1.00 98.25 280 SER A O 1
ATOM 2238 N N . LEU A 1 281 ? -3.205 -10.759 -23.708 1.00 98.38 281 LEU A N 1
ATOM 2239 C CA . LEU A 1 281 ? -2.649 -10.195 -22.477 1.00 98.38 281 LEU A CA 1
ATOM 2240 C C . LEU A 1 281 ? -3.398 -8.930 -22.037 1.00 98.38 281 LEU A C 1
ATOM 2242 O O . LEU A 1 281 ? -3.750 -8.821 -20.867 1.00 98.38 281 LEU A O 1
ATOM 2246 N N . GLN A 1 282 ? -3.741 -8.026 -22.957 1.00 98.31 282 GLN A N 1
ATOM 2247 C CA . GLN A 1 282 ? -4.513 -6.814 -22.660 1.00 98.31 282 GLN A CA 1
ATOM 2248 C C . GLN A 1 282 ? -5.911 -7.142 -22.102 1.00 98.31 282 GLN A C 1
ATOM 2250 O O . GLN A 1 282 ? -6.366 -6.500 -21.153 1.00 98.31 282 GLN A O 1
ATOM 2255 N N . ARG A 1 283 ? -6.582 -8.179 -22.630 1.00 98.50 283 ARG A N 1
ATOM 2256 C CA . ARG A 1 283 ? -7.861 -8.669 -22.081 1.00 98.50 283 ARG A CA 1
ATOM 2257 C C . ARG A 1 283 ? -7.700 -9.305 -20.698 1.00 98.50 283 ARG A C 1
ATOM 2259 O O . ARG A 1 283 ? -8.519 -9.030 -19.823 1.00 98.50 283 ARG A O 1
ATOM 2266 N N . LYS A 1 284 ? -6.646 -10.102 -20.473 1.00 98.31 284 LYS A N 1
ATOM 2267 C CA . LYS A 1 284 ? -6.326 -10.664 -19.145 1.00 98.31 284 LYS A CA 1
ATOM 2268 C C . LYS A 1 284 ? -6.051 -9.559 -18.120 1.00 98.31 284 LYS A C 1
ATOM 2270 O O . LYS A 1 284 ? -6.648 -9.580 -17.048 1.00 98.31 284 LYS A O 1
ATOM 2275 N N . LEU A 1 285 ? -5.233 -8.568 -18.480 1.00 98.19 285 LEU A N 1
ATOM 2276 C CA . LEU A 1 285 ? -4.907 -7.406 -17.651 1.00 98.19 285 LEU A CA 1
ATOM 2277 C C . LEU A 1 285 ? -6.167 -6.621 -17.266 1.00 98.19 285 LEU A C 1
ATOM 2279 O O . LEU A 1 285 ? -6.357 -6.315 -16.090 1.00 98.19 285 LEU A O 1
ATOM 2283 N N . LYS A 1 286 ? -7.063 -6.351 -18.229 1.00 98.56 286 LYS A N 1
ATOM 2284 C CA . LYS A 1 286 ? -8.349 -5.706 -17.934 1.00 98.56 286 LYS A CA 1
ATOM 2285 C C . LYS A 1 286 ? -9.183 -6.546 -16.962 1.00 98.56 286 LYS A C 1
ATOM 2287 O O . LYS A 1 286 ? -9.583 -6.038 -15.926 1.00 98.56 286 LYS A O 1
ATOM 2292 N N . SER A 1 287 ? -9.371 -7.839 -17.231 1.00 98.06 287 SER A N 1
ATOM 2293 C CA . SER A 1 287 ? -10.146 -8.721 -16.346 1.00 98.06 287 SER A CA 1
ATOM 2294 C C . SER A 1 287 ? -9.568 -8.816 -14.925 1.00 98.06 287 SER A C 1
ATOM 2296 O O . SER A 1 287 ? -10.333 -8.909 -13.966 1.00 98.06 287 SER A O 1
ATOM 2298 N N . GLN A 1 288 ? -8.241 -8.781 -14.771 1.00 97.81 288 GLN A N 1
ATOM 2299 C CA . GLN A 1 288 ? -7.578 -8.747 -13.464 1.00 97.81 288 GLN A CA 1
ATOM 2300 C C . GLN A 1 288 ? -7.774 -7.403 -12.753 1.00 97.81 288 GLN A C 1
ATOM 2302 O O . GLN A 1 288 ? -8.029 -7.397 -11.549 1.00 97.81 288 GLN A O 1
ATOM 2307 N N . LYS A 1 289 ? -7.719 -6.282 -13.483 1.00 98.44 289 LYS A N 1
ATOM 2308 C CA . LYS A 1 289 ? -8.030 -4.948 -12.953 1.00 98.44 289 LYS A CA 1
ATOM 2309 C C . LYS A 1 289 ? -9.485 -4.862 -12.479 1.00 98.44 289 LYS A C 1
ATOM 2311 O O . LYS A 1 289 ? -9.714 -4.519 -11.323 1.00 98.44 289 LYS A O 1
ATOM 2316 N N . ASP A 1 290 ? -10.438 -5.262 -13.317 1.00 98.00 290 ASP A N 1
ATOM 2317 C CA . ASP A 1 290 ? -11.871 -5.267 -12.995 1.00 98.00 290 ASP A CA 1
ATOM 2318 C C . ASP A 1 290 ? -12.151 -6.145 -11.744 1.00 98.00 290 ASP A C 1
ATOM 2320 O O . ASP A 1 290 ? -12.920 -5.771 -10.854 1.00 98.00 290 ASP A O 1
ATOM 2324 N N . GLN A 1 291 ? -11.461 -7.291 -11.606 1.00 98.31 291 GLN A N 1
ATOM 2325 C CA . GLN A 1 291 ? -11.541 -8.145 -10.410 1.00 98.31 291 GLN A CA 1
ATOM 2326 C C . GLN A 1 291 ? -10.911 -7.494 -9.162 1.00 98.31 291 GLN A C 1
ATOM 2328 O O . GLN A 1 291 ? -11.427 -7.665 -8.053 1.00 98.31 291 GLN A O 1
ATOM 2333 N N . LEU A 1 292 ? -9.798 -6.770 -9.310 1.00 98.00 292 LEU A N 1
ATOM 2334 C CA . LEU A 1 292 ? -9.133 -6.068 -8.210 1.00 98.00 292 LEU A CA 1
ATOM 2335 C C . LEU A 1 292 ? -9.990 -4.905 -7.692 1.00 98.00 292 LEU A C 1
ATOM 2337 O O . LEU A 1 292 ? -10.140 -4.761 -6.480 1.00 98.00 292 LEU A O 1
ATOM 2341 N N . GLU A 1 293 ? -10.608 -4.133 -8.586 1.00 98.25 293 GLU A N 1
ATOM 2342 C CA . GLU A 1 293 ? -11.540 -3.055 -8.234 1.00 98.25 293 GLU A CA 1
ATOM 2343 C C . GLU A 1 293 ? -12.778 -3.607 -7.507 1.00 98.25 293 GLU A C 1
ATOM 2345 O O . GLU A 1 293 ? -13.137 -3.112 -6.437 1.00 98.25 293 GLU A O 1
ATOM 2350 N N . SER A 1 294 ? -13.357 -4.711 -7.997 1.00 98.25 294 SER A N 1
ATOM 2351 C CA . SER A 1 294 ? -14.455 -5.423 -7.323 1.00 98.25 294 SER A CA 1
ATOM 2352 C C . SER A 1 294 ? -14.086 -5.881 -5.899 1.00 98.25 294 SER A C 1
ATOM 2354 O O . SER A 1 294 ? -14.832 -5.632 -4.946 1.00 98.25 294 SER A O 1
ATOM 2356 N N . LYS A 1 295 ? -12.898 -6.479 -5.716 1.00 98.00 295 LYS A N 1
ATOM 2357 C CA . LYS A 1 295 ? -12.373 -6.853 -4.388 1.00 98.00 295 LYS A CA 1
ATOM 2358 C C . LYS A 1 295 ? -12.118 -5.626 -3.502 1.00 98.00 295 LYS A C 1
ATOM 2360 O O . LYS A 1 295 ? -12.411 -5.673 -2.309 1.00 98.00 295 LYS A O 1
ATOM 2365 N N . GLY A 1 296 ? -11.627 -4.525 -4.072 1.00 98.31 296 GLY A N 1
ATOM 2366 C CA . GLY A 1 296 ? -11.421 -3.255 -3.374 1.00 98.31 296 GLY A CA 1
ATOM 2367 C C . GLY A 1 296 ? -12.719 -2.682 -2.802 1.00 98.31 296 GLY A C 1
ATOM 2368 O O . GLY A 1 296 ? -12.768 -2.346 -1.618 1.00 98.31 296 GLY A O 1
ATOM 2369 N N . LEU A 1 297 ? -13.791 -2.657 -3.599 1.00 98.50 297 LEU A N 1
ATOM 2370 C CA . LEU A 1 297 ? -15.128 -2.241 -3.156 1.00 98.50 297 LEU A CA 1
ATOM 2371 C C . LEU A 1 297 ? -15.676 -3.150 -2.044 1.00 98.50 297 LEU A C 1
ATOM 2373 O O . LEU A 1 297 ? -16.223 -2.656 -1.057 1.00 98.50 297 LEU A O 1
ATOM 2377 N N . HIS A 1 298 ? -15.476 -4.468 -2.142 1.00 98.38 298 HIS A N 1
ATOM 2378 C CA . HIS A 1 298 ? -15.871 -5.398 -1.079 1.00 98.38 298 HIS A CA 1
ATOM 2379 C C . HIS A 1 298 ? -15.107 -5.142 0.235 1.00 98.38 298 HIS A C 1
ATOM 2381 O O . HIS A 1 298 ? -15.713 -5.104 1.306 1.00 98.38 298 HIS A O 1
ATOM 2387 N N . ILE A 1 299 ? -13.797 -4.877 0.167 1.00 98.44 299 ILE A N 1
ATOM 2388 C CA . ILE A 1 299 ? -12.979 -4.514 1.337 1.00 98.44 299 ILE A CA 1
ATOM 2389 C C . ILE A 1 299 ? -13.444 -3.183 1.952 1.00 98.44 299 ILE A C 1
ATOM 2391 O O . ILE A 1 299 ? -13.501 -3.069 3.176 1.00 98.44 299 ILE A O 1
ATOM 2395 N N . GLN A 1 300 ? -13.814 -2.185 1.141 1.00 98.25 300 GLN A N 1
ATOM 2396 C CA . GLN A 1 300 ? -14.384 -0.924 1.637 1.00 98.25 300 GLN A CA 1
ATOM 2397 C C . GLN A 1 300 ? -15.722 -1.146 2.361 1.00 98.25 300 GLN A C 1
ATOM 2399 O O . GLN A 1 300 ? -15.914 -0.626 3.462 1.00 98.25 300 GLN A O 1
ATOM 2404 N N . LEU A 1 301 ? -16.614 -1.972 1.800 1.00 98.56 301 LEU A N 1
ATOM 2405 C CA . LEU A 1 301 ? -17.891 -2.330 2.425 1.00 98.56 301 LEU A CA 1
ATOM 2406 C C . LEU A 1 301 ? -17.694 -3.062 3.764 1.00 98.56 301 LEU A C 1
ATOM 2408 O O . LEU A 1 301 ? -18.344 -2.716 4.751 1.00 98.56 301 LEU A O 1
ATOM 2412 N N . LEU A 1 302 ? -16.765 -4.024 3.826 1.00 98.38 302 LEU A N 1
ATOM 2413 C CA . LEU A 1 302 ? -16.420 -4.724 5.068 1.00 98.38 302 LEU A CA 1
ATOM 2414 C C . LEU A 1 302 ? -15.848 -3.768 6.124 1.00 98.38 302 LEU A C 1
ATOM 2416 O O . LEU A 1 302 ? -16.290 -3.803 7.270 1.00 98.38 302 LEU A O 1
ATOM 2420 N N . ARG A 1 303 ? -14.924 -2.870 5.749 1.00 98.50 303 ARG A N 1
ATOM 2421 C CA . ARG A 1 303 ? -14.376 -1.843 6.659 1.00 98.50 303 ARG A CA 1
ATOM 2422 C C . ARG A 1 303 ? -15.478 -0.946 7.227 1.00 98.50 303 ARG A C 1
ATOM 2424 O O . ARG A 1 303 ? -15.505 -0.718 8.434 1.00 98.50 303 ARG A O 1
ATOM 2431 N N . LYS A 1 304 ? -16.426 -0.504 6.391 1.00 98.56 304 LYS A N 1
ATOM 2432 C CA . LYS A 1 304 ? -17.591 0.266 6.850 1.00 98.56 304 LYS A CA 1
ATOM 2433 C C . LYS A 1 304 ? -18.440 -0.538 7.841 1.00 98.56 304 LYS A C 1
ATOM 2435 O O . LYS A 1 304 ? -18.751 -0.038 8.917 1.00 98.56 304 LYS A O 1
ATOM 2440 N N . LYS A 1 305 ? -18.764 -1.797 7.520 1.00 98.50 305 LYS A N 1
ATOM 2441 C CA . LYS A 1 305 ? -19.575 -2.672 8.383 1.00 98.50 305 LYS A CA 1
ATOM 2442 C C . LYS A 1 305 ? -18.908 -2.948 9.737 1.00 98.50 305 LYS A C 1
ATOM 2444 O O . LYS A 1 305 ? -19.617 -3.042 10.735 1.00 98.50 305 LYS A O 1
ATOM 2449 N N . VAL A 1 306 ? -17.575 -3.034 9.790 1.00 97.94 306 VAL A N 1
ATOM 2450 C CA . VAL A 1 306 ? -16.816 -3.125 11.050 1.00 97.94 306 VAL A CA 1
ATOM 2451 C C . VAL A 1 306 ? -16.956 -1.837 11.867 1.00 97.94 306 VAL A C 1
ATOM 2453 O O . VAL A 1 306 ? -17.318 -1.929 13.036 1.00 97.94 306 VAL A O 1
ATOM 2456 N N . SER A 1 307 ? -16.782 -0.653 11.263 1.00 97.50 307 SER A N 1
ATOM 2457 C CA . SER A 1 307 ? -16.975 0.633 11.964 1.00 97.50 307 SER A CA 1
ATOM 2458 C C . SER A 1 307 ? -18.386 0.767 12.551 1.00 97.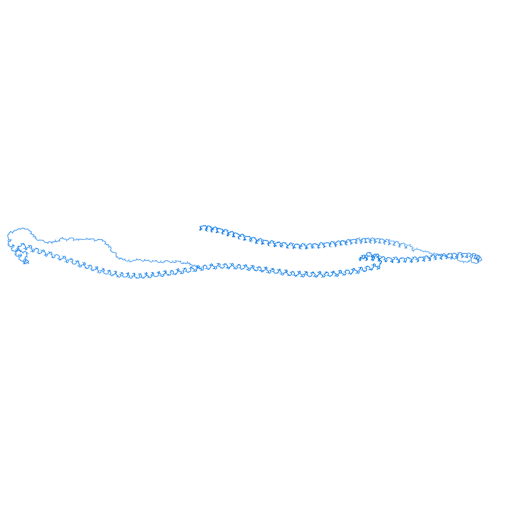50 307 SER A C 1
ATOM 2460 O O . SER A 1 307 ? -18.533 1.092 13.726 1.00 97.50 307 SER A O 1
ATOM 2462 N N . GLU A 1 308 ? -19.416 0.422 11.767 1.00 97.88 308 GLU A N 1
ATOM 2463 C CA . GLU A 1 308 ? -20.818 0.405 12.211 1.00 97.88 308 GLU A CA 1
ATOM 2464 C C . GLU A 1 308 ? -21.030 -0.528 13.425 1.00 97.88 308 GLU A C 1
ATOM 2466 O O . GLU A 1 308 ? -21.723 -0.166 14.374 1.00 97.88 308 GLU A O 1
ATOM 2471 N N . LEU A 1 309 ? -20.421 -1.722 13.428 1.00 97.69 309 LEU A N 1
ATOM 2472 C CA . LEU A 1 309 ? -20.531 -2.688 14.534 1.00 97.69 309 LEU A CA 1
ATOM 2473 C C . LEU A 1 309 ? -19.735 -2.266 15.778 1.00 97.69 309 LEU A C 1
ATOM 2475 O O . LEU A 1 309 ? -20.142 -2.559 16.904 1.00 97.69 309 LEU A O 1
ATOM 2479 N N . GLU A 1 310 ? -18.608 -1.577 15.608 1.00 97.94 310 GLU A N 1
ATOM 2480 C CA . GLU A 1 310 ? -17.854 -1.006 16.724 1.00 97.94 310 GLU A CA 1
ATOM 2481 C C . GLU A 1 310 ? -18.571 0.187 17.361 1.00 97.94 310 GLU A C 1
ATOM 2483 O O . GLU A 1 310 ? -18.555 0.318 18.586 1.00 97.94 310 GLU A O 1
ATOM 2488 N N . GLU A 1 311 ? -19.212 1.036 16.558 1.00 96.94 311 GLU A N 1
ATOM 2489 C CA . GLU A 1 311 ? -20.090 2.112 17.028 1.00 96.94 311 GLU A CA 1
ATOM 2490 C C . GLU A 1 311 ? -21.293 1.543 17.777 1.00 96.94 311 GLU A C 1
ATOM 2492 O O . GLU A 1 311 ? -21.531 1.923 18.924 1.00 96.94 311 GLU A O 1
ATOM 2497 N N . GLU A 1 312 ? -21.982 0.550 17.207 1.00 97.44 312 GLU A N 1
ATOM 2498 C CA . GLU A 1 312 ? -23.097 -0.116 17.879 1.00 97.44 312 GLU A CA 1
ATOM 2499 C C . GLU A 1 312 ? -22.659 -0.753 19.209 1.00 97.44 312 GLU A C 1
ATOM 2501 O O . GLU A 1 312 ? -23.338 -0.606 20.228 1.00 97.44 312 GLU A O 1
ATOM 2506 N N . LYS A 1 313 ? -21.490 -1.406 19.245 1.00 97.81 313 LYS A N 1
ATOM 2507 C CA . LYS A 1 313 ? -20.902 -1.950 20.477 1.00 97.81 313 LYS A CA 1
ATOM 2508 C C . LYS A 1 313 ? -20.625 -0.850 21.508 1.00 97.81 313 LYS A C 1
ATOM 2510 O O . LYS A 1 313 ? -20.983 -1.026 22.672 1.00 97.81 313 LYS A O 1
ATOM 2515 N N . ARG A 1 314 ? -20.032 0.280 21.100 1.00 97.12 314 ARG A N 1
ATOM 2516 C CA . ARG A 1 314 ? -19.780 1.447 21.969 1.00 97.12 314 ARG A CA 1
ATOM 2517 C C . ARG A 1 314 ? -21.091 1.993 22.552 1.00 97.12 314 ARG A C 1
ATOM 2519 O O . ARG A 1 314 ? -21.182 2.170 23.767 1.00 97.12 314 ARG A O 1
ATOM 2526 N N . CYS A 1 315 ? -22.130 2.158 21.732 1.00 96.56 315 CYS A N 1
ATOM 2527 C CA . CYS A 1 315 ? -23.462 2.585 22.176 1.00 96.56 315 CYS A CA 1
ATOM 2528 C C . CYS A 1 315 ? -24.118 1.578 23.137 1.00 96.56 315 CYS A C 1
ATOM 2530 O O . CYS A 1 315 ? -24.611 1.973 24.193 1.00 96.56 315 CYS A O 1
ATOM 2532 N N . ARG A 1 316 ? -24.078 0.272 22.829 1.00 97.25 316 ARG A N 1
ATOM 2533 C CA . ARG A 1 316 ? -24.595 -0.796 23.708 1.00 97.25 316 ARG A CA 1
ATOM 2534 C C . ARG A 1 316 ? -23.893 -0.805 25.074 1.00 97.25 316 ARG A C 1
ATOM 2536 O O . ARG A 1 316 ? -24.563 -0.977 26.090 1.00 97.25 316 ARG A O 1
ATOM 2543 N N . SER A 1 317 ? -22.576 -0.582 25.121 1.00 96.06 317 SER A N 1
ATOM 2544 C CA . SER A 1 317 ? -21.822 -0.460 26.378 1.00 96.06 317 SER A CA 1
ATOM 2545 C C . SER A 1 317 ? -22.205 0.787 27.184 1.00 96.06 317 SER A C 1
ATOM 2547 O O . SER A 1 317 ? -22.402 0.676 28.393 1.00 96.06 317 SER A O 1
ATOM 2549 N N . ALA A 1 318 ? -22.380 1.945 26.540 1.00 96.62 318 ALA A N 1
ATOM 2550 C CA . ALA A 1 318 ? -22.834 3.165 27.216 1.00 96.62 318 ALA A CA 1
ATOM 2551 C C . ALA A 1 318 ? -24.250 3.010 27.807 1.00 96.62 318 ALA A C 1
ATOM 2553 O O . ALA A 1 318 ? -24.487 3.369 28.959 1.00 96.62 318 ALA A O 1
ATOM 2554 N N . LEU A 1 319 ? -25.174 2.394 27.059 1.00 96.75 319 LEU A N 1
ATOM 2555 C CA . LEU A 1 319 ? -26.527 2.084 27.535 1.00 96.75 319 LEU A CA 1
ATOM 2556 C C . LEU A 1 319 ? -26.536 1.055 28.677 1.00 96.75 319 LEU A C 1
ATOM 2558 O O . LEU A 1 319 ? -27.405 1.114 29.544 1.00 96.75 319 LEU A O 1
ATOM 2562 N N . ALA A 1 320 ? -25.591 0.110 28.708 1.00 96.56 320 ALA A N 1
ATOM 2563 C CA . ALA A 1 320 ? -25.447 -0.807 29.838 1.00 96.56 320 ALA A CA 1
ATOM 2564 C C . ALA A 1 320 ? -25.040 -0.054 31.115 1.00 96.56 320 ALA A C 1
ATOM 2566 O O . ALA A 1 320 ? -25.732 -0.180 32.122 1.00 96.56 320 ALA A O 1
ATOM 2567 N N . MET A 1 321 ? -24.012 0.798 31.035 1.00 96.69 321 MET A N 1
ATOM 2568 C CA . MET A 1 321 ? -23.563 1.633 32.155 1.00 96.69 321 MET A CA 1
ATOM 2569 C C . MET A 1 321 ? -24.690 2.529 32.693 1.00 96.69 321 MET A C 1
ATOM 2571 O O . MET A 1 321 ? -24.968 2.505 33.887 1.00 96.69 321 MET A O 1
ATOM 2575 N N . GLN A 1 322 ? -25.425 3.222 31.814 1.00 95.81 322 GLN A N 1
ATOM 2576 C CA . GLN A 1 322 ? -26.565 4.059 32.214 1.00 95.81 322 GLN A CA 1
ATOM 2577 C C . GLN A 1 322 ? -27.679 3.276 32.931 1.00 95.81 322 GLN A C 1
ATOM 2579 O O . GLN A 1 322 ? -28.294 3.800 33.862 1.00 95.81 322 GLN A O 1
ATOM 2584 N N . ARG A 1 323 ? -27.951 2.021 32.535 1.00 96.75 323 ARG A N 1
ATOM 2585 C CA . ARG A 1 323 ? -28.906 1.166 33.262 1.00 96.75 323 ARG A CA 1
ATOM 2586 C C . ARG A 1 323 ? -28.374 0.763 34.632 1.00 96.75 323 ARG A C 1
ATOM 2588 O O . ARG A 1 323 ? -29.150 0.753 35.583 1.00 96.75 323 ARG A O 1
ATOM 2595 N N . ASP A 1 324 ? -27.092 0.437 34.744 1.00 97.06 324 ASP A N 1
ATOM 2596 C CA . ASP A 1 324 ? -26.492 0.030 36.016 1.00 97.06 324 ASP A CA 1
ATOM 2597 C C . ASP A 1 324 ? -26.437 1.207 37.010 1.00 97.06 324 ASP A C 1
ATOM 2599 O O . ASP A 1 324 ? -26.818 1.037 38.170 1.00 97.06 324 ASP A O 1
ATOM 2603 N N . ASP A 1 325 ? -26.121 2.420 36.545 1.00 96.94 325 ASP A N 1
ATOM 2604 C CA . ASP A 1 325 ? -26.227 3.661 37.328 1.00 96.94 325 ASP A CA 1
ATOM 2605 C C . ASP A 1 325 ? -27.676 3.931 37.780 1.00 96.94 325 ASP A C 1
ATOM 2607 O O . ASP A 1 325 ? -27.934 4.183 38.962 1.00 96.94 325 ASP A O 1
ATOM 2611 N N . ALA A 1 326 ? -28.655 3.794 36.877 1.00 96.75 326 ALA A N 1
ATOM 2612 C CA . ALA A 1 326 ? -30.074 3.932 37.214 1.00 96.75 326 ALA A CA 1
ATOM 2613 C C . ALA A 1 326 ? -30.552 2.861 38.217 1.00 96.75 326 ALA A C 1
ATOM 2615 O O . ALA A 1 326 ? -31.336 3.159 39.121 1.00 96.75 326 ALA A O 1
ATOM 2616 N N . HIS A 1 327 ? -30.056 1.622 38.120 1.00 97.19 327 HIS A N 1
ATOM 2617 C CA . HIS A 1 327 ? -30.319 0.566 39.102 1.00 97.19 327 HIS A CA 1
ATOM 2618 C C . HIS A 1 327 ? -29.657 0.853 40.461 1.00 97.19 327 HIS A C 1
ATOM 2620 O O . HIS A 1 327 ? -30.232 0.512 41.501 1.00 97.19 327 HIS A O 1
ATOM 2626 N N . LEU A 1 328 ? -28.482 1.492 40.490 1.00 97.81 328 LEU A N 1
ATOM 2627 C CA . LEU A 1 328 ? -27.835 1.932 41.729 1.00 97.81 328 LEU A CA 1
ATOM 2628 C C . LEU A 1 328 ? -28.626 3.059 42.406 1.00 97.81 328 LEU A C 1
ATOM 2630 O O . LEU A 1 328 ? -28.860 2.974 43.614 1.00 97.81 328 LEU A O 1
ATOM 2634 N N . GLU A 1 329 ? -29.104 4.056 41.658 1.00 97.94 329 GLU A N 1
ATOM 2635 C CA . GLU A 1 329 ? -29.968 5.107 42.214 1.00 97.94 329 GLU A CA 1
ATOM 2636 C C . GLU A 1 329 ? -31.334 4.579 42.659 1.00 97.94 329 GLU A C 1
ATOM 2638 O O . GLU A 1 329 ? -31.772 4.892 43.766 1.00 97.94 329 GLU A O 1
ATOM 2643 N N . ALA A 1 330 ? -31.969 3.682 41.899 1.00 97.69 330 ALA A N 1
ATOM 2644 C CA . ALA A 1 330 ? -33.201 3.024 42.336 1.00 97.69 330 ALA A CA 1
ATOM 2645 C C . ALA A 1 330 ? -33.013 2.304 43.689 1.00 97.69 330 ALA A C 1
ATOM 2647 O O . ALA A 1 330 ? -33.826 2.464 44.601 1.00 97.69 330 ALA A O 1
ATOM 2648 N N . ARG A 1 331 ? -31.891 1.590 43.875 1.00 98.19 331 ARG A N 1
ATOM 2649 C CA . ARG A 1 331 ? -31.529 0.949 45.156 1.00 98.19 331 ARG A CA 1
ATOM 2650 C C . ARG A 1 331 ? -31.216 1.959 46.270 1.00 98.19 331 ARG A C 1
ATOM 2652 O O . ARG A 1 331 ? -31.514 1.683 47.433 1.00 98.19 331 ARG A O 1
ATOM 2659 N N . ARG A 1 332 ? -30.625 3.120 45.957 1.00 98.44 332 ARG A N 1
ATOM 2660 C CA . ARG A 1 332 ? -30.382 4.216 46.921 1.00 98.44 332 ARG A CA 1
ATOM 2661 C C . ARG A 1 332 ? -31.699 4.849 47.381 1.00 98.44 332 ARG A C 1
ATOM 2663 O O . ARG A 1 332 ? -31.888 5.043 48.581 1.00 98.44 332 ARG A O 1
ATOM 2670 N N . LEU A 1 333 ? -32.618 5.120 46.455 1.00 97.88 333 LEU A N 1
ATOM 2671 C CA . LEU A 1 333 ? -33.949 5.663 46.735 1.00 97.88 333 LEU A CA 1
ATOM 2672 C C . LEU A 1 333 ? -34.822 4.668 47.509 1.00 97.88 333 LEU A C 1
ATOM 2674 O O . LEU A 1 333 ? -35.439 5.061 48.498 1.00 97.88 333 LEU A O 1
ATOM 2678 N N . GLN A 1 334 ? -34.803 3.380 47.153 1.00 98.12 334 GLN A N 1
ATOM 2679 C CA . GLN A 1 334 ? -35.500 2.335 47.908 1.00 98.12 334 GLN A CA 1
ATOM 2680 C C . GLN A 1 334 ? -35.040 2.299 49.376 1.00 98.12 334 GLN A C 1
ATOM 2682 O O . GLN A 1 334 ? -35.874 2.366 50.276 1.00 98.12 334 GLN A O 1
ATOM 2687 N N . LYS A 1 335 ? -33.726 2.313 49.641 1.00 98.44 335 LYS A N 1
ATOM 2688 C CA . LYS A 1 335 ? -33.191 2.356 51.016 1.00 98.44 335 LYS A CA 1
ATOM 2689 C C . LYS A 1 335 ? -33.572 3.628 51.785 1.00 98.44 335 LYS A C 1
ATOM 2691 O O . LYS A 1 335 ? -33.683 3.583 53.009 1.00 98.44 335 LYS A O 1
ATOM 2696 N N . LYS A 1 336 ? -33.775 4.765 51.104 1.00 98.19 336 LYS A N 1
ATOM 2697 C CA . LYS A 1 336 ? -34.324 5.987 51.726 1.00 98.19 336 LYS A CA 1
ATOM 2698 C C . LYS A 1 336 ? -35.807 5.811 52.073 1.00 98.19 336 LYS A C 1
ATOM 2700 O O . LYS A 1 336 ? -36.199 6.141 53.186 1.00 98.19 336 LYS A O 1
ATOM 2705 N N . LEU A 1 337 ? -36.609 5.244 51.168 1.00 98.00 337 LEU A N 1
ATOM 2706 C CA . LEU A 1 337 ? -38.027 4.951 51.410 1.00 98.00 337 LEU A CA 1
ATOM 2707 C C . LEU A 1 337 ? -38.223 3.957 52.564 1.00 98.00 337 LEU A C 1
ATOM 2709 O O . LEU A 1 337 ? -39.073 4.186 53.417 1.00 98.00 337 LEU A O 1
ATOM 2713 N N . GLU A 1 338 ? -37.419 2.896 52.638 1.00 98.00 338 GLU A N 1
ATOM 2714 C CA . GLU A 1 338 ? -37.465 1.906 53.724 1.00 98.00 338 GLU A CA 1
ATOM 2715 C C . GLU A 1 338 ? -37.207 2.544 55.102 1.00 98.00 338 GLU A C 1
ATOM 2717 O O . GLU A 1 338 ? -37.932 2.251 56.056 1.00 98.00 338 GLU A O 1
ATOM 2722 N N . ARG A 1 339 ? -36.236 3.469 55.195 1.00 98.19 339 ARG A N 1
ATOM 2723 C CA . ARG A 1 339 ? -35.948 4.253 56.413 1.00 98.19 339 ARG A CA 1
ATOM 2724 C C . ARG A 1 339 ? -37.102 5.181 56.786 1.00 98.19 339 ARG A C 1
ATOM 2726 O O . ARG A 1 339 ? -37.649 5.042 57.876 1.00 98.19 339 ARG A O 1
ATOM 2733 N N . LEU A 1 340 ? -37.547 6.026 55.853 1.00 97.94 340 LEU A N 1
ATOM 2734 C CA . LEU A 1 340 ? -38.652 6.970 56.065 1.00 97.94 340 LEU A CA 1
ATOM 2735 C C . LEU A 1 340 ? -39.964 6.256 56.438 1.00 97.94 340 LEU A C 1
ATOM 2737 O O . LEU A 1 340 ? -40.733 6.744 57.263 1.00 97.94 340 LEU A O 1
ATOM 2741 N N . GLN A 1 341 ? -40.224 5.065 55.887 1.00 98.00 341 GLN A N 1
ATOM 2742 C CA . GLN A 1 341 ? -41.353 4.231 56.306 1.00 98.00 341 GLN A CA 1
ATOM 2743 C C . GLN A 1 341 ? -41.179 3.639 57.712 1.00 98.00 341 GLN A C 1
ATOM 2745 O O . GLN A 1 341 ? -42.184 3.379 58.375 1.00 98.00 341 GLN A O 1
ATOM 2750 N N . GLY A 1 342 ? -39.949 3.352 58.144 1.00 98.12 342 GLY A N 1
ATOM 2751 C CA . GLY A 1 342 ? -39.632 2.913 59.505 1.00 98.12 342 GLY A CA 1
ATOM 2752 C C . GLY A 1 342 ? -39.831 4.039 60.520 1.00 98.12 342 GLY A C 1
ATOM 2753 O O . GLY A 1 342 ? -40.541 3.855 61.505 1.00 98.12 342 GLY A O 1
ATOM 2754 N N . GLU A 1 343 ? -39.305 5.224 60.216 1.00 97.75 343 GLU A N 1
ATOM 2755 C CA . GLU A 1 343 ? -39.505 6.461 60.981 1.00 97.75 343 GLU A CA 1
ATOM 2756 C C . GLU A 1 343 ? -41.002 6.787 61.108 1.00 97.75 343 GLU A C 1
ATOM 2758 O O . GLU A 1 343 ? -41.521 6.872 62.218 1.00 97.75 343 GLU A O 1
ATOM 2763 N N . LEU A 1 344 ? -41.746 6.816 59.993 1.00 97.88 344 LEU A N 1
ATOM 2764 C CA . LEU A 1 344 ? -43.199 7.030 59.988 1.00 97.88 344 LEU A CA 1
ATOM 2765 C C . LEU A 1 344 ? -43.968 5.981 60.814 1.00 97.88 344 LEU A C 1
ATOM 2767 O O . LEU A 1 344 ? -44.994 6.304 61.418 1.00 97.88 344 LEU A O 1
ATOM 2771 N N . ARG A 1 345 ? -43.504 4.724 60.849 1.00 98.25 345 ARG A N 1
ATOM 2772 C CA . ARG A 1 345 ? -44.077 3.675 61.710 1.00 98.25 345 ARG A CA 1
ATOM 2773 C C . ARG A 1 345 ? -43.803 3.961 63.189 1.00 98.25 345 ARG A C 1
ATOM 2775 O O . ARG A 1 345 ? -44.739 3.885 63.980 1.00 98.25 345 ARG A O 1
ATOM 2782 N N . ALA A 1 346 ? -42.582 4.354 63.550 1.00 97.88 346 ALA A N 1
ATOM 2783 C CA . ALA A 1 346 ? -42.230 4.737 64.918 1.00 97.88 346 ALA A CA 1
ATOM 2784 C C . ALA A 1 346 ? -43.020 5.971 65.398 1.00 97.88 346 ALA A C 1
ATOM 2786 O O . ALA A 1 346 ? -43.616 5.934 66.474 1.00 97.88 346 ALA A O 1
ATOM 2787 N N . THR A 1 347 ? -43.132 7.023 64.577 1.00 97.38 347 THR A N 1
ATOM 2788 C CA . THR A 1 347 ? -43.943 8.211 64.898 1.00 97.38 347 THR A CA 1
ATOM 2789 C C . THR A 1 347 ? -45.422 7.860 65.070 1.00 97.38 347 THR A C 1
ATOM 2791 O O . THR A 1 347 ? -46.069 8.376 65.979 1.00 97.38 347 THR A O 1
ATOM 2794 N N . LYS A 1 348 ? -45.974 6.955 64.247 1.00 98.19 348 LYS A N 1
ATOM 2795 C CA . LYS A 1 348 ? -47.357 6.472 64.409 1.00 98.19 348 LYS A CA 1
ATOM 2796 C C . LYS A 1 348 ? -47.556 5.703 65.717 1.00 98.19 348 LYS A C 1
ATOM 2798 O O . LYS A 1 348 ? -48.544 5.968 66.395 1.00 98.19 348 LYS A O 1
ATOM 2803 N N . LEU A 1 349 ? -46.625 4.817 66.083 1.00 97.81 349 LEU A N 1
ATOM 2804 C CA . LEU A 1 349 ? -46.670 4.070 67.347 1.00 97.81 349 LEU A CA 1
ATOM 2805 C C . LEU A 1 349 ? -46.617 5.013 68.559 1.00 97.81 349 LEU A C 1
ATOM 2807 O O . LEU A 1 349 ? -47.500 4.952 69.413 1.00 97.81 349 LEU A O 1
ATOM 2811 N N . SER A 1 350 ? -45.672 5.957 68.574 1.00 97.56 350 SER A N 1
ATOM 2812 C CA . SER A 1 350 ? -45.585 6.994 69.611 1.00 97.56 350 SER A CA 1
ATOM 2813 C C . SER A 1 350 ? -46.855 7.858 69.671 1.00 97.56 350 SER A C 1
ATOM 2815 O O . SER A 1 350 ? -47.365 8.138 70.751 1.00 97.56 350 SER A O 1
ATOM 2817 N N . ASN A 1 351 ? -47.453 8.214 68.528 1.00 97.62 351 ASN A N 1
ATOM 2818 C CA . ASN A 1 351 ? -48.716 8.957 68.499 1.00 97.62 351 ASN A CA 1
ATOM 2819 C C . ASN A 1 351 ? -49.896 8.151 69.076 1.00 97.62 351 ASN A C 1
ATOM 2821 O O . ASN A 1 351 ? -50.751 8.727 69.749 1.00 97.62 351 ASN A O 1
ATOM 2825 N N . THR A 1 352 ? -49.956 6.833 68.844 1.00 97.38 352 THR A N 1
ATOM 2826 C CA . THR A 1 352 ? -50.960 5.962 69.482 1.00 97.38 352 THR A CA 1
ATOM 2827 C C . THR A 1 352 ? -50.710 5.773 70.976 1.00 97.38 352 THR A C 1
ATOM 2829 O O . THR A 1 352 ? -51.670 5.767 71.743 1.00 97.38 352 THR A O 1
ATOM 2832 N N . GLU A 1 353 ? -49.451 5.701 71.407 1.00 97.44 353 GLU A N 1
ATOM 2833 C CA . GLU A 1 353 ? -49.085 5.621 72.822 1.00 97.44 353 GLU A CA 1
ATOM 2834 C C . GLU A 1 353 ? -49.454 6.910 73.569 1.00 97.44 353 GLU A C 1
ATOM 2836 O O . GLU A 1 353 ? -50.165 6.856 74.568 1.00 97.44 353 GLU A O 1
ATOM 2841 N N . LEU A 1 354 ? -49.087 8.081 73.037 1.00 97.44 354 LEU A N 1
ATOM 2842 C CA . LEU A 1 354 ? -49.457 9.384 73.601 1.00 97.44 354 LEU A CA 1
ATOM 2843 C C . LEU A 1 354 ? -50.981 9.580 73.662 1.00 97.44 354 LEU A C 1
ATOM 2845 O O . LEU A 1 354 ? -51.486 10.173 74.613 1.00 97.44 354 LEU A O 1
ATOM 2849 N N . LYS A 1 355 ? -51.741 9.046 72.694 1.00 98.00 355 LYS A N 1
ATOM 2850 C CA . LYS A 1 355 ? -53.215 9.023 72.747 1.00 98.00 355 LYS A CA 1
ATOM 2851 C C . LYS A 1 355 ? -53.747 8.117 73.858 1.00 98.00 355 LYS A C 1
ATOM 2853 O O . LYS A 1 355 ? -54.688 8.512 74.545 1.00 98.00 355 LYS A O 1
ATOM 2858 N N . ALA A 1 356 ? -53.147 6.944 74.063 1.00 97.31 356 ALA A N 1
ATOM 2859 C CA . ALA A 1 356 ? -53.504 6.055 75.166 1.00 97.31 356 ALA A CA 1
ATOM 2860 C C . ALA A 1 356 ? -53.194 6.712 76.525 1.00 97.31 356 ALA A C 1
ATOM 2862 O O . ALA A 1 356 ? -54.086 6.809 77.369 1.00 97.31 356 ALA A O 1
ATOM 2863 N N . GLN A 1 357 ? -51.990 7.270 76.693 1.00 97.12 357 GLN A N 1
ATOM 2864 C CA . GLN A 1 357 ? -51.590 8.035 77.879 1.00 97.12 357 GLN A CA 1
ATOM 2865 C C . GLN A 1 357 ? -52.550 9.209 78.141 1.00 97.12 357 GLN A C 1
ATOM 2867 O O . GLN A 1 357 ? -53.055 9.347 79.251 1.00 97.12 357 GLN A O 1
ATOM 2872 N N . LEU A 1 358 ? -52.893 10.008 77.122 1.00 97.19 358 LEU A N 1
ATOM 2873 C CA . LEU A 1 358 ? -53.858 11.109 77.241 1.00 97.19 358 LEU A CA 1
ATOM 2874 C C . LEU A 1 358 ? -55.255 10.622 77.663 1.00 97.19 358 LEU A C 1
ATOM 2876 O O . LEU A 1 358 ? -55.902 11.265 78.490 1.00 97.19 358 LEU A O 1
ATOM 2880 N N . SER A 1 359 ? -55.722 9.486 77.133 1.00 96.25 359 SER A N 1
ATOM 2881 C CA . SER A 1 359 ? -57.009 8.902 77.533 1.00 96.25 359 SER A CA 1
ATOM 2882 C C . SER A 1 359 ? -57.013 8.455 79.000 1.00 96.25 359 SER A C 1
ATOM 2884 O O . SER A 1 359 ? -57.968 8.749 79.718 1.00 96.25 359 SER A O 1
ATOM 2886 N N . HIS A 1 360 ? -55.914 7.867 79.480 1.00 96.81 360 HIS A N 1
ATOM 2887 C CA . HIS A 1 360 ? -55.755 7.481 80.881 1.00 96.81 360 HIS A CA 1
ATOM 2888 C C . HIS A 1 360 ? -55.626 8.701 81.810 1.00 96.81 360 HIS A C 1
ATOM 2890 O O . HIS A 1 360 ? -56.259 8.746 82.861 1.00 96.81 360 HIS A O 1
ATOM 2896 N N . THR A 1 361 ? -54.905 9.750 81.403 1.00 97.00 361 THR A N 1
ATOM 2897 C CA . THR A 1 361 ? -54.854 11.026 82.141 1.00 97.00 361 THR A CA 1
ATOM 2898 C C . THR A 1 361 ? -56.239 11.671 82.257 1.00 97.00 361 THR A C 1
ATOM 2900 O O . THR A 1 361 ? -56.579 12.207 83.310 1.00 97.00 361 THR A O 1
ATOM 2903 N N . ASN A 1 362 ? -57.074 11.585 81.215 1.00 96.81 362 ASN A N 1
ATOM 2904 C CA . ASN A 1 362 ? -58.461 12.054 81.273 1.00 96.81 362 ASN A CA 1
ATOM 2905 C C . ASN A 1 362 ? -59.328 11.196 82.214 1.00 96.81 362 ASN A C 1
ATOM 2907 O O . ASN A 1 362 ? -60.111 11.749 82.981 1.00 96.81 362 ASN A O 1
ATOM 2911 N N . GLU A 1 363 ? -59.158 9.872 82.214 1.00 97.25 363 GLU A N 1
ATOM 2912 C CA . GLU A 1 363 ? -59.827 8.958 83.153 1.00 97.25 363 GLU A CA 1
ATOM 2913 C C . GLU A 1 363 ? -59.440 9.256 84.616 1.00 97.25 363 GLU A C 1
ATOM 2915 O O . GLU A 1 363 ? -60.305 9.359 85.487 1.00 97.25 363 GLU A O 1
ATOM 2920 N N . LEU A 1 364 ? -58.148 9.463 84.891 1.00 96.50 364 LEU A N 1
ATOM 2921 C CA . LEU A 1 364 ? -57.651 9.877 86.206 1.00 96.50 364 LEU A CA 1
ATOM 2922 C C . LEU A 1 364 ? -58.203 11.251 86.609 1.00 96.50 364 LEU A C 1
ATOM 2924 O O . LEU A 1 364 ? -58.628 11.427 87.749 1.00 96.50 364 LEU A O 1
ATOM 2928 N N . LYS A 1 365 ? -58.259 12.213 85.680 1.00 97.44 365 LYS A N 1
ATOM 2929 C CA . LYS A 1 365 ? -58.840 13.540 85.925 1.00 97.44 365 LYS A CA 1
ATOM 2930 C C . LYS A 1 365 ? -60.326 13.461 86.288 1.00 97.44 365 LYS A C 1
ATOM 2932 O O . LYS A 1 365 ? -60.745 14.167 87.202 1.00 97.44 365 LYS A O 1
ATOM 2937 N N . LEU A 1 366 ? -61.103 12.599 85.626 1.00 96.44 366 LEU A N 1
ATOM 2938 C CA . LEU A 1 366 ? -62.507 12.353 85.980 1.00 96.44 366 LEU A CA 1
ATOM 2939 C C . LEU A 1 366 ? -62.625 11.793 87.404 1.00 96.44 366 LEU A C 1
ATOM 2941 O O . LEU A 1 366 ? -63.327 12.385 88.220 1.00 96.44 366 LEU A O 1
ATOM 2945 N N . LYS A 1 367 ? -61.849 10.759 87.752 1.00 96.50 367 LYS A N 1
ATOM 2946 C CA . LYS A 1 367 ? -61.831 10.185 89.114 1.00 96.50 367 LYS A CA 1
ATOM 2947 C C . LYS A 1 367 ? -61.429 11.208 90.183 1.00 96.50 367 LYS A C 1
ATOM 2949 O O . LYS A 1 367 ? -62.019 11.237 91.259 1.00 96.50 367 LYS A O 1
ATOM 2954 N N . VAL A 1 368 ? -60.471 12.092 89.892 1.00 96.31 368 VAL A N 1
ATOM 2955 C CA . VAL A 1 368 ? -60.087 13.197 90.792 1.00 96.31 368 VAL A CA 1
ATOM 2956 C C . VAL A 1 368 ? -61.207 14.236 90.926 1.00 96.31 368 VAL A C 1
ATOM 2958 O O . VAL A 1 368 ? -61.413 14.766 92.018 1.00 96.31 368 VAL A O 1
ATOM 2961 N N . MET A 1 369 ? -61.976 14.512 89.868 1.00 95.88 369 MET A N 1
ATOM 2962 C CA . MET A 1 369 ? -63.158 15.384 89.942 1.00 95.88 369 MET A CA 1
ATOM 2963 C C . MET A 1 369 ? -64.301 14.745 90.752 1.00 95.88 369 MET A C 1
ATOM 2965 O O . MET A 1 369 ? -64.884 15.422 91.595 1.00 95.88 369 MET A O 1
ATOM 2969 N N . GLU A 1 370 ? -64.568 13.449 90.583 1.00 95.19 370 GLU A N 1
ATOM 2970 C CA . GLU A 1 370 ? -65.544 12.677 91.375 1.00 95.19 370 GLU A CA 1
ATOM 2971 C C . GLU A 1 370 ? -65.158 12.622 92.866 1.00 95.19 370 GLU A C 1
ATOM 2973 O O . GLU A 1 370 ? -65.991 12.838 93.753 1.00 95.19 370 GLU A O 1
ATOM 2978 N N . GLN A 1 371 ? -63.872 12.409 93.165 1.00 95.31 371 GLN A N 1
ATOM 2979 C CA . GLN A 1 371 ? -63.334 12.496 94.526 1.00 95.31 371 GLN A CA 1
ATOM 2980 C C . GLN A 1 371 ? -63.458 13.917 95.091 1.00 95.31 371 GLN A C 1
ATOM 2982 O O . GLN A 1 371 ? -63.883 14.092 96.230 1.00 95.31 371 GLN A O 1
ATOM 2987 N N . SER A 1 372 ? -63.171 14.947 94.292 1.00 95.00 372 SER A N 1
ATOM 2988 C CA . SER A 1 372 ? -63.315 16.347 94.716 1.00 95.00 372 SER A CA 1
ATOM 2989 C C . SER A 1 372 ? -64.773 16.705 95.022 1.00 95.00 372 SER A C 1
ATOM 2991 O O . SER A 1 372 ? -65.047 17.361 96.028 1.00 95.00 372 SER A O 1
ATOM 2993 N N . GLN A 1 373 ? -65.723 16.234 94.205 1.00 96.06 373 GLN A N 1
ATOM 2994 C CA . GLN A 1 373 ? -67.151 16.421 94.450 1.00 96.06 373 GLN A CA 1
ATOM 2995 C C . GLN A 1 373 ? -67.603 15.685 95.716 1.00 96.06 373 GLN A C 1
ATOM 2997 O O . GLN A 1 373 ? -68.255 16.291 96.565 1.00 96.06 373 GLN A O 1
ATOM 3002 N N . THR A 1 374 ? -67.235 14.413 95.893 1.00 95.25 374 THR A N 1
ATOM 3003 C CA . THR A 1 374 ? -67.637 13.650 97.088 1.00 95.25 374 THR A CA 1
ATOM 3004 C C . THR A 1 374 ? -67.021 14.222 98.369 1.00 95.25 374 THR A C 1
ATOM 3006 O O . THR A 1 374 ? -67.722 14.315 99.376 1.00 95.25 374 THR A O 1
ATOM 3009 N N . VAL A 1 375 ? -65.784 14.732 98.329 1.00 94.12 375 VAL A N 1
ATOM 3010 C CA . VAL A 1 375 ? -65.180 15.515 99.426 1.00 94.12 375 VAL A CA 1
ATOM 3011 C C . VAL A 1 375 ? -65.939 16.825 99.672 1.00 94.12 375 VAL A C 1
ATOM 3013 O O . VAL A 1 375 ? -66.185 17.177 100.825 1.00 94.12 375 VAL A O 1
ATOM 3016 N N . GLN A 1 376 ? -66.379 17.542 98.632 1.00 94.81 376 GLN A N 1
ATOM 3017 C CA . GLN A 1 376 ? -67.174 18.766 98.799 1.00 94.81 376 GLN A CA 1
ATOM 3018 C C . GLN A 1 376 ? -68.578 18.484 99.369 1.00 94.81 376 GLN A C 1
ATOM 3020 O O . GLN A 1 376 ? -69.093 19.271 100.164 1.00 94.81 376 GLN A O 1
ATOM 3025 N N . GLU A 1 377 ? -69.199 17.359 99.015 1.00 94.25 377 GLU A N 1
ATOM 3026 C CA . GLU A 1 377 ? -70.464 16.900 99.598 1.00 94.25 377 GLU A CA 1
ATOM 3027 C C . GLU A 1 377 ? -70.302 16.438 101.051 1.00 94.25 377 GLU A C 1
ATOM 3029 O O . GLU A 1 377 ? -71.133 16.774 101.896 1.00 94.25 377 GLU A O 1
ATOM 3034 N N . GLN A 1 378 ? -69.227 15.709 101.365 1.00 94.12 378 GLN A N 1
ATOM 3035 C CA . GLN A 1 378 ? -68.862 15.357 102.739 1.00 94.12 378 GLN A CA 1
ATOM 3036 C C . GLN A 1 378 ? -68.598 16.611 103.574 1.00 94.12 378 GLN A C 1
ATOM 3038 O O . GLN A 1 378 ? -69.101 16.699 104.690 1.00 94.12 378 GLN A O 1
ATOM 3043 N N . LYS A 1 379 ? -67.907 17.618 103.020 1.00 94.94 379 LYS A N 1
ATOM 3044 C CA . LYS A 1 379 ? -67.717 18.914 103.678 1.00 94.94 379 LYS A CA 1
ATOM 3045 C C . LYS A 1 379 ? -69.053 19.607 103.954 1.00 94.94 379 LYS A C 1
ATOM 3047 O O . LYS A 1 379 ? -69.298 19.961 105.096 1.00 94.94 379 LYS A O 1
ATOM 3052 N N . LYS A 1 380 ? -69.960 19.716 102.973 1.00 95.44 380 LYS A N 1
ATOM 3053 C CA . LYS A 1 380 ? -71.307 20.290 103.192 1.00 95.44 380 LYS A CA 1
ATOM 3054 C C . LYS A 1 380 ? -72.078 19.563 104.304 1.00 95.44 380 LYS A C 1
ATOM 3056 O O . LYS A 1 380 ? -72.736 20.213 105.112 1.00 95.44 380 LYS A O 1
ATOM 3061 N N . LYS A 1 381 ? -71.982 18.229 104.371 1.00 93.81 381 LYS A N 1
ATOM 3062 C CA . LYS A 1 381 ? -72.580 17.411 105.445 1.00 93.81 381 LYS A CA 1
ATOM 3063 C C . LYS A 1 381 ? -71.901 17.658 106.799 1.00 93.81 381 LYS A C 1
ATOM 3065 O O . LYS A 1 381 ? -72.591 17.744 107.808 1.00 93.81 381 LYS A O 1
ATOM 3070 N N . LEU A 1 382 ? -70.577 17.819 106.831 1.00 93.06 382 LEU A N 1
ATOM 3071 C CA . LEU A 1 382 ? -69.824 18.176 108.035 1.00 93.06 382 LEU A CA 1
ATOM 3072 C C . LEU A 1 382 ? -70.188 19.581 108.531 1.00 93.06 382 LEU A C 1
ATOM 3074 O O . LEU A 1 382 ? -70.469 19.737 109.712 1.00 93.06 382 LEU A O 1
ATOM 3078 N N . ASP A 1 383 ? -70.263 20.573 107.643 1.00 93.06 383 ASP A N 1
ATOM 3079 C CA . ASP A 1 383 ? -70.667 21.946 107.963 1.00 93.06 383 ASP A CA 1
ATOM 3080 C C . ASP A 1 383 ? -72.092 21.962 108.568 1.00 93.06 383 ASP A C 1
ATOM 3082 O O . ASP A 1 383 ? -72.324 22.583 109.606 1.00 93.06 383 ASP A O 1
ATOM 3086 N N . GLN A 1 384 ? -73.029 21.192 107.995 1.00 93.50 384 GLN A N 1
ATOM 3087 C CA . GLN A 1 384 ? -74.379 20.982 108.547 1.00 93.50 384 GLN A CA 1
ATOM 3088 C C . GLN A 1 384 ? -74.370 20.277 109.915 1.00 93.50 384 GLN A C 1
ATOM 3090 O O . GLN A 1 384 ? -75.135 20.653 110.803 1.00 93.50 384 GLN A O 1
ATOM 3095 N N . LEU A 1 385 ? -73.511 19.271 110.117 1.00 90.50 385 LEU A N 1
ATOM 3096 C CA . LEU A 1 385 ? -73.360 18.582 111.404 1.00 90.50 385 LEU A CA 1
ATOM 3097 C C . LEU A 1 385 ? -72.710 19.475 112.471 1.00 90.50 385 LEU A C 1
ATOM 3099 O O . LEU A 1 385 ? -73.084 19.381 113.636 1.00 90.50 385 LEU A O 1
ATOM 3103 N N . VAL A 1 386 ? -71.789 20.365 112.095 1.00 91.44 386 VAL A N 1
ATOM 3104 C CA . VAL A 1 386 ? -71.183 21.364 112.990 1.00 91.44 386 VAL A CA 1
ATOM 3105 C C . VAL A 1 386 ? -72.204 22.435 113.372 1.00 91.44 386 VAL A C 1
ATOM 3107 O O . VAL A 1 386 ? -72.325 22.766 114.550 1.00 91.44 386 VAL A O 1
ATOM 3110 N N . GLU A 1 387 ? -73.005 22.927 112.423 1.00 91.62 387 GLU A N 1
ATOM 3111 C CA . GLU A 1 387 ? -74.103 23.855 112.717 1.00 91.62 387 GLU A CA 1
ATOM 3112 C C . GLU A 1 387 ? -75.184 23.187 113.594 1.00 91.62 387 GLU A C 1
ATOM 3114 O O . GLU A 1 387 ? -75.678 23.782 114.555 1.00 91.62 387 GLU A O 1
ATOM 3119 N N . GLY A 1 388 ? -75.503 21.918 113.319 1.00 89.50 388 GLY A N 1
ATOM 3120 C CA . GLY A 1 388 ? -76.378 21.076 114.133 1.00 89.50 388 GLY A CA 1
ATOM 3121 C C . GLY A 1 388 ? -75.842 20.867 115.552 1.00 89.50 388 GLY A C 1
ATOM 3122 O O . GLY A 1 388 ? -76.580 21.091 116.514 1.00 89.50 388 GLY A O 1
ATOM 3123 N N . LYS A 1 389 ? -74.550 20.535 115.700 1.00 90.38 389 LYS A N 1
ATOM 3124 C CA . LYS A 1 389 ? -73.861 20.456 116.997 1.00 90.38 389 LYS A CA 1
ATOM 3125 C C . LYS A 1 389 ? -73.978 21.783 117.731 1.00 90.38 389 LYS A C 1
ATOM 3127 O O . LYS A 1 389 ? -74.465 21.784 118.850 1.00 90.38 389 LYS A O 1
ATOM 3132 N N . ALA A 1 390 ? -73.632 22.906 117.103 1.00 89.06 390 ALA A N 1
ATOM 3133 C CA . ALA A 1 390 ? -73.698 24.224 117.733 1.00 89.06 390 ALA A CA 1
ATOM 3134 C C . ALA A 1 390 ? -75.127 24.604 118.178 1.00 89.06 390 ALA A C 1
ATOM 3136 O O . ALA A 1 390 ? -75.305 25.243 119.216 1.00 89.06 390 ALA A O 1
ATOM 3137 N N . LYS A 1 391 ? -76.164 24.183 117.439 1.00 90.19 391 LYS A N 1
ATOM 3138 C CA . LYS A 1 391 ? -77.577 24.328 117.841 1.00 90.19 391 LYS A CA 1
ATOM 3139 C C . LYS A 1 391 ? -77.933 23.447 119.047 1.00 90.19 391 LYS A C 1
ATOM 3141 O O . LYS A 1 391 ? -78.635 23.914 119.942 1.00 90.19 391 LYS A O 1
ATOM 3146 N N . VAL A 1 392 ? -77.454 22.202 119.099 1.00 87.50 392 VAL A N 1
ATOM 3147 C CA . VAL A 1 392 ? -77.650 21.289 120.245 1.00 87.50 392 VAL A CA 1
ATOM 3148 C C . VAL A 1 392 ? -76.864 21.756 121.473 1.00 87.50 392 VAL A C 1
ATOM 3150 O O . VAL A 1 392 ? -77.403 21.757 122.569 1.00 87.50 392 VAL A O 1
ATOM 3153 N N . GLU A 1 393 ? -75.637 22.228 121.292 1.00 87.06 393 GLU A N 1
ATOM 3154 C CA . GLU A 1 393 ? -74.728 22.731 122.328 1.00 87.06 393 GLU A CA 1
ATOM 3155 C C . GLU A 1 393 ? -75.281 24.009 122.980 1.00 87.06 393 GLU A C 1
ATOM 3157 O O . GLU A 1 393 ? -75.305 24.106 124.204 1.00 87.06 393 GLU A O 1
ATOM 3162 N N . LYS A 1 394 ? -75.871 24.923 122.191 1.00 88.56 394 LYS A N 1
ATOM 3163 C CA . LYS A 1 394 ? -76.645 26.075 122.702 1.00 88.56 394 LYS A CA 1
ATOM 3164 C C . LYS A 1 394 ? -77.918 25.673 123.459 1.00 88.56 394 LYS A C 1
ATOM 3166 O O . LYS A 1 394 ? -78.273 26.318 124.441 1.00 88.56 394 LYS A O 1
ATOM 3171 N N . LYS A 1 395 ? -78.621 24.618 123.026 1.00 89.31 395 LYS A N 1
ATOM 3172 C CA . LYS A 1 395 ? -79.771 24.078 123.777 1.00 89.31 395 LYS A CA 1
ATOM 3173 C C . LYS A 1 395 ? -79.328 23.413 125.081 1.00 89.31 395 LYS A C 1
ATOM 3175 O O . LYS A 1 395 ? -79.991 23.579 126.097 1.00 89.31 395 LYS A O 1
ATOM 3180 N N . LEU A 1 396 ? -78.207 22.695 125.063 1.00 86.69 396 LEU A N 1
ATOM 3181 C CA . LEU A 1 396 ? -77.646 22.025 126.231 1.00 86.69 396 LEU A CA 1
ATOM 3182 C C . LEU A 1 396 ? -77.159 23.036 127.275 1.00 86.69 396 LEU A C 1
ATOM 3184 O O . LEU A 1 396 ? -77.436 22.844 128.453 1.00 86.69 396 LEU A O 1
ATOM 3188 N N . SER A 1 397 ? -76.506 24.131 126.868 1.00 79.25 397 SER A N 1
ATOM 3189 C CA . SER A 1 397 ? -76.097 25.186 127.803 1.00 79.25 397 SER A CA 1
ATOM 3190 C C . SER A 1 397 ? -77.289 25.950 128.392 1.00 79.25 397 SER A C 1
ATOM 3192 O O . SER A 1 397 ? -77.275 26.223 129.590 1.00 79.25 397 SER A O 1
ATOM 3194 N N . SER A 1 398 ? -78.349 26.202 127.610 1.00 85.38 398 SER A N 1
ATOM 3195 C CA . SER A 1 398 ? -79.640 26.699 128.126 1.00 85.38 398 SER A CA 1
ATOM 3196 C C . SER A 1 398 ? -80.199 25.761 129.197 1.00 85.38 398 SER A C 1
ATOM 3198 O O . SER A 1 398 ? -80.320 26.160 130.349 1.00 85.38 398 SER A O 1
ATOM 3200 N N . VAL A 1 399 ? -80.443 24.489 128.854 1.00 83.94 399 VAL A N 1
ATOM 3201 C CA . VAL A 1 399 ? -81.025 23.499 129.779 1.00 83.94 399 VAL A CA 1
ATOM 3202 C C . VAL A 1 399 ? -80.137 23.274 131.008 1.00 83.94 399 VAL A C 1
ATOM 3204 O O . VAL A 1 399 ? -80.651 23.086 132.107 1.00 83.94 399 VAL A O 1
ATOM 3207 N N . SER A 1 400 ? -78.811 23.336 130.865 1.00 80.75 400 SER A N 1
ATOM 3208 C CA . SER A 1 400 ? -77.875 23.257 131.992 1.00 80.75 400 SER A CA 1
ATOM 3209 C C . SER A 1 400 ? -77.953 24.483 132.908 1.00 80.75 400 SER A C 1
ATOM 3211 O O . SER A 1 400 ? -77.806 24.334 134.119 1.00 80.75 400 SER A O 1
ATOM 3213 N N . SER A 1 401 ? -78.186 25.681 132.361 1.00 82.75 401 SER A N 1
ATOM 3214 C CA . SER A 1 401 ? -78.386 26.906 133.144 1.00 82.75 401 SER A CA 1
ATOM 3215 C C . SER A 1 401 ? -79.742 26.888 133.861 1.00 82.75 401 SER A C 1
ATOM 3217 O O . SER A 1 401 ? -79.806 27.144 135.065 1.00 82.75 401 SER A O 1
ATOM 3219 N N . ASP A 1 402 ? -80.801 26.462 133.165 1.00 81.88 402 ASP A N 1
ATOM 3220 C CA . ASP A 1 402 ? -82.132 26.242 133.737 1.00 81.88 402 ASP A CA 1
ATOM 3221 C C . ASP A 1 402 ? -82.067 25.232 134.899 1.00 81.88 402 ASP A C 1
ATOM 3223 O O . ASP A 1 402 ? -82.579 25.498 135.991 1.00 81.88 402 ASP A O 1
ATOM 3227 N N . LEU A 1 403 ? -81.371 24.103 134.707 1.00 80.31 403 LEU A N 1
ATOM 3228 C CA . LEU A 1 403 ? -81.152 23.091 135.743 1.00 80.31 403 LEU A CA 1
ATOM 3229 C C . LEU A 1 403 ? -80.340 23.624 136.929 1.00 80.31 403 LEU A C 1
ATOM 3231 O O . LEU A 1 403 ? -80.769 23.413 138.059 1.00 80.31 403 LEU A O 1
ATOM 3235 N N . GLN A 1 404 ? -79.243 24.358 136.712 1.00 78.12 404 GLN A N 1
ATOM 3236 C CA . GLN A 1 404 ? -78.485 24.980 137.810 1.00 78.12 404 GLN A CA 1
ATOM 3237 C C . GLN A 1 404 ? -79.331 25.984 138.605 1.00 78.12 404 GLN A C 1
ATOM 3239 O O . GLN A 1 404 ? -79.270 26.003 139.836 1.00 78.12 404 GLN A O 1
ATOM 3244 N N . SER A 1 405 ? -80.160 26.791 137.932 1.00 74.38 405 SER A N 1
ATOM 3245 C CA . SER A 1 405 ? -81.066 27.731 138.606 1.00 74.38 405 SER A CA 1
ATOM 3246 C C . SER A 1 405 ? -82.086 27.001 139.492 1.00 74.38 405 SER A C 1
ATOM 3248 O O . SER A 1 405 ? -82.344 27.406 140.629 1.00 74.38 405 SER A O 1
ATOM 3250 N N . ARG A 1 406 ? -82.606 25.865 139.007 1.00 74.81 406 ARG A N 1
ATOM 3251 C CA . ARG A 1 406 ? -83.572 25.021 139.714 1.00 74.81 406 ARG A CA 1
ATOM 3252 C C . ARG A 1 406 ? -82.930 24.256 140.872 1.00 74.81 406 ARG A C 1
ATOM 3254 O O . ARG A 1 406 ? -83.522 24.201 141.944 1.00 74.81 406 ARG A O 1
ATOM 3261 N N . GLU A 1 407 ? -81.720 23.735 140.680 1.00 76.25 407 GLU A N 1
ATOM 3262 C CA . GLU A 1 407 ? -80.914 23.070 141.709 1.00 76.25 407 GLU A CA 1
ATOM 3263 C C . GLU A 1 407 ? -80.594 24.033 142.863 1.00 76.25 407 GLU A C 1
ATOM 3265 O O . GLU A 1 407 ? -80.790 23.690 144.034 1.00 76.25 407 GLU A O 1
ATOM 3270 N N . LYS A 1 408 ? -80.168 25.266 142.543 1.00 74.06 408 LYS A N 1
ATOM 3271 C CA . LYS A 1 408 ? -79.925 26.325 143.533 1.00 74.06 408 LYS A CA 1
ATOM 3272 C C . LYS A 1 408 ? -81.187 26.627 144.337 1.00 74.06 408 LYS A C 1
ATOM 3274 O O . LYS A 1 408 ? -81.124 26.615 145.564 1.00 74.06 408 LYS A O 1
ATOM 3279 N N . LYS A 1 409 ? -82.332 26.797 143.667 1.00 76.81 409 LYS A N 1
ATOM 3280 C CA . LYS A 1 409 ? -83.615 27.022 144.343 1.00 76.81 409 LYS A CA 1
ATOM 3281 C C . LYS A 1 409 ? -83.979 25.869 145.285 1.00 76.81 409 LYS A C 1
ATOM 3283 O O . LYS A 1 409 ? -84.290 26.117 146.442 1.00 76.81 409 LYS A O 1
ATOM 3288 N N . THR A 1 410 ? -83.821 24.611 144.861 1.00 71.50 410 THR A N 1
ATOM 3289 C CA . THR A 1 410 ? -84.052 23.468 145.765 1.00 71.50 410 THR A CA 1
ATOM 3290 C C . THR A 1 410 ? -83.079 23.407 146.948 1.00 71.50 410 THR A C 1
ATOM 3292 O O . THR A 1 410 ? -83.481 22.948 148.013 1.00 71.50 410 THR A O 1
ATOM 3295 N N . ARG A 1 411 ? -81.834 23.902 146.826 1.00 74.38 411 ARG A N 1
ATOM 3296 C CA . ARG A 1 411 ? -80.939 24.056 147.993 1.00 74.38 411 ARG A CA 1
ATOM 3297 C C . ARG A 1 411 ? -81.443 25.126 148.961 1.00 74.38 411 ARG A C 1
ATOM 3299 O O . ARG A 1 411 ? -81.384 24.906 150.167 1.00 74.38 411 ARG A O 1
ATOM 3306 N N . GLU A 1 412 ? -81.941 26.249 148.448 1.00 73.50 412 GLU A N 1
ATOM 3307 C CA . GLU A 1 412 ? -82.510 27.340 149.250 1.00 73.50 412 GLU A CA 1
ATOM 3308 C C . GLU A 1 412 ? -83.778 26.863 149.996 1.00 73.50 412 GLU A C 1
ATOM 3310 O O . GLU A 1 412 ? -83.858 26.998 151.219 1.00 73.50 412 GLU A O 1
ATOM 3315 N N . ASP A 1 413 ? -84.701 26.183 149.303 1.00 74.69 413 ASP A N 1
ATOM 3316 C CA . ASP A 1 413 ? -85.895 25.550 149.892 1.00 74.69 413 ASP A CA 1
ATOM 3317 C C . ASP A 1 413 ? -85.520 24.503 150.973 1.00 74.69 413 ASP A C 1
ATOM 3319 O O . ASP A 1 413 ? -86.114 24.444 152.055 1.00 74.69 413 ASP A O 1
ATOM 3323 N N . GLN A 1 414 ? -84.493 23.682 150.718 1.00 74.31 414 GLN A N 1
ATOM 3324 C CA . GLN A 1 414 ? -84.033 22.642 151.645 1.00 74.31 414 GLN A CA 1
ATOM 3325 C C . GLN A 1 414 ? -83.311 23.213 152.880 1.00 74.31 414 GLN A C 1
ATOM 3327 O O . GLN A 1 414 ? -83.415 22.639 153.968 1.00 74.31 414 GLN A O 1
ATOM 3332 N N . GLN A 1 415 ? -82.639 24.363 152.755 1.00 73.88 415 GLN A N 1
ATOM 3333 C CA . GLN A 1 415 ? -82.088 25.098 153.897 1.00 73.88 415 GLN A CA 1
ATOM 3334 C C . GLN A 1 415 ? -83.200 25.655 154.799 1.00 73.88 415 GLN A C 1
ATOM 3336 O O . GLN A 1 415 ? -83.115 25.482 156.016 1.00 73.88 415 GLN A O 1
ATOM 3341 N N . GLN A 1 416 ? -84.279 26.213 154.237 1.00 76.00 416 GLN A N 1
ATOM 3342 C CA . GLN A 1 416 ? -85.446 26.672 155.014 1.00 76.00 416 GLN A CA 1
ATOM 3343 C C . GLN A 1 416 ? -86.150 25.518 155.753 1.00 76.00 416 GLN A C 1
ATOM 3345 O O . GLN A 1 416 ? -86.520 25.645 156.922 1.00 76.00 416 GLN A O 1
ATOM 3350 N N . LEU A 1 417 ? -86.273 24.348 155.115 1.00 73.88 417 LEU A N 1
ATOM 3351 C CA . LEU A 1 417 ? -86.778 23.134 155.768 1.00 73.88 417 LEU A CA 1
ATOM 3352 C C . LEU A 1 417 ? -85.890 22.658 156.930 1.00 73.88 417 LEU A C 1
ATOM 3354 O O . LEU A 1 417 ? -86.398 22.067 157.885 1.00 73.88 417 LEU A O 1
ATOM 3358 N N . SER A 1 418 ? -84.575 22.897 156.867 1.00 71.00 418 SER A N 1
ATOM 3359 C CA . SER A 1 418 ? -83.645 22.497 157.930 1.00 71.00 418 SER A CA 1
ATOM 3360 C C . SER A 1 418 ? -83.773 23.365 159.188 1.00 71.00 418 SER A C 1
ATOM 3362 O O . SER A 1 418 ? -83.807 22.819 160.292 1.00 71.00 418 SER A O 1
ATOM 3364 N N . THR A 1 419 ? -83.947 24.683 159.041 1.00 73.56 419 THR A N 1
ATOM 3365 C CA . THR A 1 419 ? -84.146 25.601 160.175 1.00 73.56 419 THR A CA 1
ATOM 3366 C C . THR A 1 419 ? -85.497 25.386 160.853 1.00 73.56 419 THR A C 1
ATOM 3368 O O . THR A 1 419 ? -85.545 25.284 162.078 1.00 73.56 419 THR A O 1
ATOM 3371 N N . LEU A 1 420 ? -86.579 25.206 160.084 1.00 73.50 420 LEU A N 1
ATOM 3372 C CA . LEU A 1 420 ? -87.907 24.893 160.638 1.00 73.50 420 LEU A CA 1
ATOM 3373 C C . LEU A 1 420 ? -87.910 23.610 161.490 1.00 73.50 420 LEU A C 1
ATOM 3375 O O . LEU A 1 420 ? -88.569 23.557 162.529 1.00 73.50 420 LEU A O 1
ATOM 3379 N N . ARG A 1 421 ? -87.143 22.584 161.091 1.00 74.75 421 ARG A N 1
ATOM 3380 C CA . ARG A 1 421 ? -87.001 21.342 161.871 1.00 74.75 421 ARG A CA 1
ATOM 3381 C C . ARG A 1 421 ? -86.286 21.558 163.206 1.00 74.75 421 ARG A C 1
ATOM 3383 O O . ARG A 1 421 ? -86.733 20.997 164.202 1.00 74.75 421 ARG A O 1
ATOM 3390 N N . GLN A 1 422 ? -85.234 22.382 163.250 1.00 73.44 422 GLN A N 1
ATOM 3391 C CA . GLN A 1 422 ? -84.521 22.686 164.501 1.00 73.44 422 GLN A CA 1
ATOM 3392 C C . GLN A 1 422 ? -85.409 23.402 165.530 1.00 73.44 422 GLN A C 1
ATOM 3394 O O . GLN A 1 422 ? -85.360 23.067 166.717 1.00 73.44 422 GLN A O 1
ATOM 3399 N N . SER A 1 423 ? -86.260 24.334 165.090 1.00 74.38 423 SER A N 1
ATOM 3400 C CA . SER A 1 423 ? -87.221 25.008 165.974 1.00 74.38 423 SER A CA 1
ATOM 3401 C C . SER A 1 423 ? -88.247 24.041 166.577 1.00 74.38 423 SER A C 1
ATOM 3403 O O . SER A 1 423 ? -88.610 24.184 167.743 1.00 74.38 423 SER A O 1
ATOM 3405 N N . LEU A 1 424 ? -88.688 23.034 165.813 1.00 74.88 424 LEU A N 1
ATOM 3406 C CA . LEU A 1 424 ? -89.660 22.042 166.280 1.00 74.88 424 LEU A CA 1
ATOM 3407 C C . LEU A 1 424 ? -89.089 21.154 167.400 1.00 74.88 424 LEU A C 1
ATOM 3409 O O . LEU A 1 424 ? -89.761 20.927 168.405 1.00 74.88 424 LEU A O 1
ATOM 3413 N N . THR A 1 425 ? -87.837 20.699 167.267 1.00 74.94 425 THR A N 1
ATOM 3414 C CA . THR A 1 425 ? -87.172 19.879 168.298 1.00 74.94 425 THR A CA 1
ATOM 3415 C C . THR A 1 425 ? -87.093 20.588 169.652 1.00 74.94 425 THR A C 1
ATOM 3417 O O . THR A 1 425 ? -87.473 19.996 170.661 1.00 74.94 425 THR A O 1
ATOM 3420 N N . GLN A 1 426 ? -86.728 21.875 169.671 1.00 75.31 426 GLN A N 1
ATOM 3421 C CA . GLN A 1 426 ? -86.584 22.664 170.906 1.00 75.31 426 GLN A CA 1
ATOM 3422 C C . GLN A 1 426 ? -87.903 22.849 171.680 1.00 75.31 426 GLN A C 1
ATOM 3424 O O . GLN A 1 426 ? -87.887 23.016 172.901 1.00 75.31 426 GLN A O 1
ATOM 3429 N N . LEU A 1 427 ? -89.053 22.807 170.998 1.00 73.06 427 LEU A N 1
ATOM 3430 C CA . LEU A 1 427 ? -90.366 22.835 171.653 1.00 73.06 427 LEU A CA 1
ATOM 3431 C C . LEU A 1 427 ? -90.691 21.485 172.317 1.00 73.06 427 LEU A C 1
ATOM 3433 O O . LEU A 1 427 ? -91.122 21.462 173.469 1.00 73.06 427 LEU A O 1
ATOM 3437 N N . SER A 1 428 ? -90.396 20.369 171.639 1.00 71.56 428 SER A N 1
ATOM 3438 C CA . SER A 1 428 ? -90.642 18.999 172.139 1.00 71.56 428 SER A CA 1
ATOM 3439 C C . SER A 1 428 ? -89.757 18.567 173.320 1.00 71.56 428 SER A C 1
ATOM 3441 O O . SER A 1 428 ? -89.989 17.529 173.946 1.00 71.56 428 SER A O 1
ATOM 3443 N N . GLU A 1 429 ? -88.699 19.323 173.609 1.00 74.06 429 GLU A N 1
ATOM 3444 C CA . GLU A 1 429 ? -87.830 19.104 174.769 1.00 74.06 429 GLU A CA 1
ATOM 3445 C C . GLU A 1 429 ? -88.395 19.824 176.001 1.00 74.06 429 GLU A C 1
ATOM 3447 O O . GLU A 1 429 ? -88.607 19.182 177.028 1.00 74.06 429 GLU A O 1
ATOM 3452 N N . ARG A 1 430 ? -88.800 21.094 175.862 1.00 72.31 430 ARG A N 1
ATOM 3453 C CA . ARG A 1 430 ? -89.474 21.860 176.930 1.00 72.31 430 ARG A CA 1
ATOM 3454 C C . ARG A 1 430 ? -90.810 21.270 177.380 1.00 72.31 430 ARG A C 1
ATOM 3456 O O . ARG A 1 430 ? -91.149 21.346 178.558 1.00 72.31 430 ARG A O 1
ATOM 3463 N N . GLU A 1 431 ? -91.580 20.696 176.457 1.00 71.12 431 GLU A N 1
ATOM 3464 C CA . GLU A 1 431 ? -92.838 20.013 176.791 1.00 71.12 431 GLU A CA 1
ATOM 3465 C C . GLU A 1 431 ? -92.597 18.822 177.737 1.00 71.12 431 GLU A C 1
ATOM 3467 O O . GLU A 1 431 ? -93.336 18.623 178.700 1.00 71.12 431 GLU A O 1
ATOM 3472 N N . ARG A 1 432 ? -91.506 18.081 177.509 1.00 74.00 432 ARG A N 1
ATOM 3473 C CA . ARG A 1 432 ? -91.108 16.899 178.285 1.00 74.00 432 ARG A CA 1
ATOM 3474 C C . ARG A 1 432 ? -90.708 17.265 179.714 1.00 74.00 432 ARG A C 1
ATOM 3476 O O . ARG A 1 432 ? -91.238 16.691 180.659 1.00 74.00 432 ARG A O 1
ATOM 3483 N N . GLU A 1 433 ? -89.862 18.286 179.863 1.00 74.12 433 GLU A N 1
ATOM 3484 C CA . GLU A 1 433 ? -89.409 18.803 181.165 1.00 74.12 433 GLU A CA 1
ATOM 3485 C C . GLU A 1 433 ? -90.586 19.214 182.073 1.00 74.12 433 GLU A C 1
ATOM 3487 O O . GLU A 1 433 ? -90.581 18.936 183.275 1.00 74.12 433 GLU A O 1
ATOM 3492 N N . LEU A 1 434 ? -91.630 19.828 181.501 1.00 71.56 434 LEU A N 1
ATOM 3493 C CA . LEU A 1 434 ? -92.842 20.222 182.230 1.00 71.56 434 LEU A CA 1
ATOM 3494 C C . LEU A 1 434 ? -93.708 19.025 182.661 1.00 71.56 434 LEU A C 1
ATOM 3496 O O . LEU A 1 434 ? -94.311 19.060 183.738 1.00 71.56 434 LEU A O 1
ATOM 3500 N N . VAL A 1 435 ? -93.770 17.964 181.850 1.00 71.00 435 VAL A N 1
ATOM 3501 C CA . VAL A 1 435 ? -94.492 16.725 182.189 1.00 71.00 435 VAL A CA 1
ATOM 3502 C C . VAL A 1 435 ? -93.777 15.959 183.304 1.00 71.00 435 VAL A C 1
ATOM 3504 O O . VAL A 1 435 ? -94.431 15.542 184.265 1.00 71.00 435 VAL A O 1
ATOM 3507 N N . ASP A 1 436 ? -92.450 15.838 183.229 1.00 72.88 436 ASP A N 1
ATOM 3508 C CA . ASP A 1 436 ? -91.643 15.148 184.241 1.00 72.88 436 ASP A CA 1
ATOM 3509 C C . ASP A 1 436 ? -91.669 15.888 185.589 1.00 72.88 436 ASP A C 1
ATOM 3511 O O . ASP A 1 436 ? -91.901 15.269 186.632 1.00 72.88 436 ASP A O 1
ATOM 3515 N N . PHE A 1 437 ? -91.557 17.224 185.588 1.00 72.31 437 PHE A N 1
ATOM 3516 C CA . PHE A 1 437 ? -91.709 18.036 186.804 1.00 72.31 437 PHE A CA 1
ATOM 3517 C C . PHE A 1 437 ? -9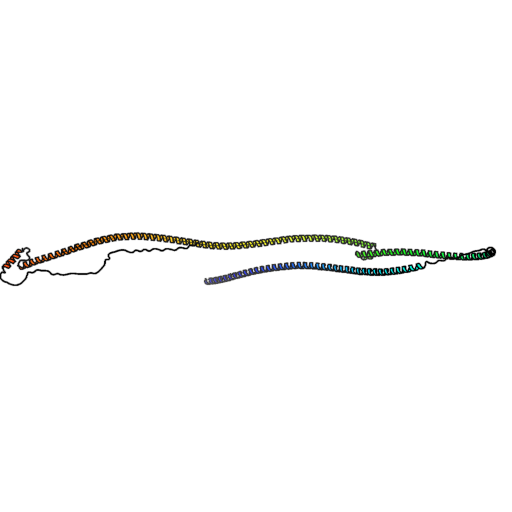3.071 17.810 187.485 1.00 72.31 437 PHE A C 1
ATOM 3519 O O . PHE A 1 437 ? -93.145 17.627 188.704 1.00 72.31 437 PHE A O 1
ATOM 3526 N N . ARG A 1 438 ? -94.157 17.748 186.699 1.00 71.88 438 ARG A N 1
ATOM 3527 C CA . ARG A 1 438 ? -95.508 17.460 187.207 1.00 71.88 438 ARG A CA 1
ATOM 3528 C C . ARG A 1 438 ? -95.619 16.055 187.816 1.00 71.88 438 ARG A C 1
ATOM 3530 O O . ARG A 1 438 ? -96.305 15.911 188.830 1.00 71.88 438 ARG A O 1
ATOM 3537 N N . MET A 1 439 ? -94.961 15.035 187.253 1.00 69.00 439 MET A N 1
ATOM 3538 C CA . MET A 1 439 ? -94.934 13.695 187.862 1.00 69.00 439 MET A CA 1
ATOM 3539 C C . MET A 1 439 ? -94.251 13.705 189.232 1.00 69.00 439 MET A C 1
ATOM 3541 O O . MET A 1 439 ? -94.834 13.213 190.199 1.00 69.00 439 MET A O 1
ATOM 3545 N N . VAL A 1 440 ? -93.053 14.292 189.334 1.00 71.12 440 VAL A N 1
ATOM 3546 C CA . VAL A 1 440 ? -92.253 14.284 190.573 1.00 71.12 440 VAL A CA 1
ATOM 3547 C C . VAL A 1 440 ? -92.993 14.970 191.724 1.00 71.12 440 VAL A C 1
ATOM 3549 O O . VAL A 1 440 ? -93.101 14.401 192.810 1.00 71.12 440 VAL A O 1
ATOM 3552 N N . VAL A 1 441 ? -93.580 16.150 191.484 1.00 66.06 441 VAL A N 1
ATOM 3553 C CA . VAL A 1 441 ? -94.359 16.870 192.510 1.00 66.06 441 VAL A CA 1
ATOM 3554 C C . VAL A 1 441 ? -95.598 16.075 192.944 1.00 66.06 441 VAL A C 1
ATOM 3556 O O . VAL A 1 441 ? -95.931 16.069 194.127 1.00 66.06 441 VAL A O 1
ATOM 3559 N N . SER A 1 442 ? -96.256 15.362 192.022 1.00 66.31 442 SER A N 1
ATOM 3560 C CA . SER A 1 442 ? -97.428 14.532 192.347 1.00 66.31 442 SER A CA 1
ATOM 3561 C C . SER A 1 442 ? -97.050 13.345 193.246 1.00 66.31 442 SER A C 1
ATOM 3563 O O . SER A 1 442 ? -97.696 13.120 194.270 1.00 66.31 442 SER A O 1
ATOM 3565 N N . GLN A 1 443 ? -95.961 12.638 192.915 1.00 66.69 443 GLN A N 1
ATOM 3566 C CA . GLN A 1 443 ? -95.448 11.513 193.708 1.00 66.69 443 GLN A CA 1
ATOM 3567 C C . GLN A 1 443 ? -95.013 11.941 195.118 1.00 66.69 443 GLN A C 1
ATOM 3569 O O . GLN A 1 443 ? -95.312 11.249 196.090 1.00 66.69 443 GLN A O 1
ATOM 3574 N N . MET A 1 444 ? -94.358 13.101 195.256 1.00 59.31 444 MET A N 1
ATOM 3575 C CA . MET A 1 444 ? -93.908 13.621 196.556 1.00 59.31 444 MET A CA 1
ATOM 3576 C C . MET A 1 444 ? -95.045 13.972 197.530 1.00 59.31 444 MET A C 1
ATOM 3578 O O . MET A 1 444 ? -94.796 14.079 198.729 1.00 59.31 444 MET A O 1
ATOM 3582 N N . LEU A 1 445 ? -96.278 14.146 197.046 1.00 59.94 445 LEU A N 1
ATOM 3583 C CA . LEU A 1 445 ? -97.442 14.508 197.866 1.00 59.94 445 LEU A CA 1
ATOM 3584 C C . LEU A 1 445 ? -98.311 13.304 198.269 1.00 59.94 445 LEU A C 1
ATOM 3586 O O . LEU A 1 445 ? -99.365 13.493 198.872 1.00 59.94 445 LEU A O 1
ATOM 3590 N N . GLY A 1 446 ? -97.895 12.075 197.940 1.00 56.91 446 GLY A N 1
ATOM 3591 C CA . GLY A 1 446 ? -98.657 10.857 198.247 1.00 56.91 446 GLY A CA 1
ATOM 3592 C C . GLY A 1 446 ? -99.956 10.708 197.443 1.00 56.91 446 GLY A C 1
ATOM 3593 O O . GLY A 1 446 ? -100.812 9.903 197.803 1.00 56.91 446 GLY A O 1
ATOM 3594 N N . LEU A 1 447 ? -100.109 11.484 196.367 1.00 59.44 447 LEU A N 1
ATOM 3595 C CA . LEU A 1 447 ? -101.232 11.410 195.435 1.00 59.44 447 LEU A CA 1
ATOM 3596 C C . LEU A 1 447 ? -100.906 10.385 194.339 1.00 59.44 447 LEU A C 1
ATOM 3598 O O . LEU A 1 447 ? -99.780 10.354 193.840 1.00 59.44 447 LEU A O 1
ATOM 3602 N N . ASP A 1 448 ? -101.875 9.552 193.947 1.00 55.09 448 ASP A N 1
ATOM 3603 C CA . ASP A 1 448 ? -101.650 8.537 192.910 1.00 55.09 448 ASP A CA 1
ATOM 3604 C C . ASP A 1 448 ? -101.358 9.203 191.554 1.00 55.09 448 ASP A C 1
ATOM 3606 O O . ASP A 1 448 ? -102.229 9.799 190.912 1.00 55.09 448 ASP A O 1
ATOM 3610 N N . ALA A 1 449 ? -100.102 9.092 191.120 1.00 56.97 449 ALA A N 1
ATOM 3611 C CA . ALA A 1 449 ? -99.580 9.748 189.928 1.00 56.97 449 ALA A CA 1
ATOM 3612 C C . ALA A 1 449 ? -100.136 9.185 188.602 1.00 56.97 449 ALA A C 1
ATOM 3614 O O . ALA A 1 449 ? -99.811 9.717 187.540 1.00 56.97 449 ALA A O 1
ATOM 3615 N N . THR A 1 450 ? -100.968 8.136 188.634 1.00 59.88 450 THR A N 1
ATOM 3616 C CA . THR A 1 450 ? -101.599 7.554 187.436 1.00 59.88 450 THR A CA 1
ATOM 3617 C C . THR A 1 450 ? -102.937 8.205 187.058 1.00 59.88 450 THR A C 1
ATOM 3619 O O . THR A 1 450 ? -103.402 8.051 185.926 1.00 59.88 450 THR A O 1
ATOM 3622 N N . ALA A 1 451 ? -103.548 8.992 187.951 1.00 52.66 451 ALA A N 1
ATOM 3623 C CA . ALA A 1 451 ? -104.830 9.647 187.698 1.00 52.66 451 ALA A CA 1
ATOM 3624 C C . ALA A 1 451 ? -104.683 10.908 186.817 1.00 52.66 451 ALA A C 1
ATOM 3626 O O . ALA A 1 451 ? -104.349 11.998 187.288 1.00 52.66 451 ALA A O 1
ATOM 3627 N N . LEU A 1 452 ? -105.014 10.795 185.524 1.00 57.72 452 LEU A N 1
ATOM 3628 C CA . LEU A 1 452 ? -104.920 11.878 184.523 1.00 57.72 452 LEU A CA 1
ATOM 3629 C C . LEU A 1 452 ? -105.973 13.007 184.686 1.00 57.72 452 LEU A C 1
ATOM 3631 O O . LEU A 1 452 ? -106.311 13.686 183.720 1.00 57.72 452 LEU A O 1
ATOM 3635 N N . ALA A 1 453 ? -106.517 13.200 185.891 1.00 55.56 453 ALA A N 1
ATOM 3636 C CA . ALA A 1 453 ? -107.648 14.090 186.163 1.00 55.56 453 ALA A CA 1
ATOM 3637 C C . ALA A 1 453 ? -107.524 14.913 187.464 1.00 55.56 453 ALA A C 1
ATOM 3639 O O . ALA A 1 453 ? -108.524 15.462 187.918 1.00 55.56 453 ALA A O 1
ATOM 3640 N N . LEU A 1 454 ? -106.329 15.039 188.063 1.00 54.47 454 LEU A N 1
ATOM 3641 C CA . LEU A 1 454 ? -106.098 15.999 189.153 1.00 54.47 454 LEU A CA 1
ATOM 3642 C C . LEU A 1 454 ? -105.874 17.419 188.594 1.00 54.47 454 LEU A C 1
ATOM 3644 O O . LEU A 1 454 ? -104.898 17.631 187.866 1.00 54.47 454 LEU A O 1
ATOM 3648 N N . PRO A 1 455 ? -106.702 18.417 188.956 1.00 66.19 455 PRO A N 1
ATOM 3649 C CA . PRO A 1 455 ? -106.424 19.816 188.652 1.00 66.19 455 PRO A CA 1
ATOM 3650 C C . PRO A 1 455 ? -105.248 20.339 189.485 1.00 66.19 455 PRO A C 1
ATOM 3652 O O . PRO A 1 455 ? -105.134 20.044 190.676 1.00 66.19 455 PRO A O 1
ATOM 3655 N N . ASN A 1 456 ? -104.424 21.214 188.900 1.00 61.19 456 ASN A N 1
ATOM 3656 C CA . ASN A 1 456 ? -103.244 21.782 189.570 1.00 61.19 456 ASN A CA 1
ATOM 3657 C C . ASN A 1 456 ? -103.559 22.458 190.924 1.00 61.19 456 ASN A C 1
ATOM 3659 O O . ASN A 1 456 ? -102.692 22.505 191.794 1.00 61.19 456 ASN A O 1
ATOM 3663 N N . TYR A 1 457 ? -104.788 22.955 191.137 1.00 65.88 457 TYR A N 1
ATOM 3664 C CA . TYR A 1 457 ? -105.171 23.592 192.402 1.00 65.88 457 TYR A CA 1
ATOM 3665 C C . TYR A 1 457 ? -105.242 22.611 193.592 1.00 65.88 457 TYR A C 1
ATOM 3667 O O . TYR A 1 457 ? -105.138 23.061 194.729 1.00 65.88 457 TYR A O 1
ATOM 3675 N N . GLU A 1 458 ? -105.396 21.296 193.381 1.00 61.38 458 GLU A N 1
ATOM 3676 C CA . GLU A 1 458 ? -105.448 20.320 194.491 1.00 61.38 458 GLU A CA 1
ATOM 3677 C C . GLU A 1 458 ? -104.054 19.926 194.973 1.00 61.38 458 GLU A C 1
ATOM 3679 O O . GLU A 1 458 ? -103.802 19.902 196.176 1.00 61.38 458 GLU A O 1
ATOM 3684 N N . ILE A 1 459 ? -103.116 19.779 194.035 1.00 63.72 459 ILE A N 1
ATOM 3685 C CA . ILE A 1 459 ? -101.675 19.690 194.308 1.00 63.72 459 ILE A CA 1
ATOM 3686 C C . ILE A 1 459 ? -101.224 20.919 195.121 1.00 63.72 459 ILE A C 1
ATOM 3688 O O . ILE A 1 459 ? -100.563 20.780 196.151 1.00 63.72 459 ILE A O 1
ATOM 3692 N N . ILE A 1 460 ? -101.657 22.122 194.719 1.00 64.69 460 ILE A N 1
ATOM 3693 C CA . ILE A 1 460 ? -101.380 23.372 195.445 1.00 64.69 460 ILE A CA 1
ATOM 3694 C C . ILE A 1 460 ? -102.051 23.389 196.831 1.00 64.69 460 ILE A C 1
ATOM 3696 O O . ILE A 1 460 ? -101.398 23.757 197.803 1.00 64.69 460 ILE A O 1
ATOM 3700 N N . LYS A 1 461 ? -103.304 22.933 196.977 1.00 61.41 461 LYS A N 1
ATOM 3701 C CA . LYS A 1 461 ? -103.972 22.840 198.292 1.00 61.41 461 LYS A CA 1
ATOM 3702 C C . LYS A 1 461 ? -103.260 21.900 199.269 1.00 61.41 461 LYS A C 1
ATOM 3704 O O . LYS A 1 461 ? -103.192 22.228 200.452 1.00 61.41 461 LYS A O 1
ATOM 3709 N N . LEU A 1 462 ? -102.727 20.758 198.819 1.00 59.84 462 LEU A N 1
ATOM 3710 C CA . LEU A 1 462 ? -101.944 19.876 199.699 1.00 59.84 462 LEU A CA 1
ATOM 3711 C C . LEU A 1 462 ? -100.594 20.502 200.083 1.00 59.84 462 LEU A C 1
ATOM 3713 O O . LEU A 1 462 ? -100.199 20.407 201.245 1.00 59.84 462 LEU A O 1
ATOM 3717 N N . LEU A 1 463 ? -99.929 21.205 199.160 1.00 62.22 463 LEU A N 1
ATOM 3718 C CA . LEU A 1 463 ? -98.727 21.992 199.471 1.00 62.22 463 LEU A CA 1
ATOM 3719 C C . LEU A 1 463 ? -99.021 23.094 200.506 1.00 62.22 463 LEU A C 1
ATOM 3721 O O . LEU A 1 463 ? -98.293 23.225 201.489 1.00 62.22 463 LEU A O 1
ATOM 3725 N N . GLU A 1 464 ? -100.121 23.837 200.354 1.00 61.44 464 GLU A N 1
ATOM 3726 C CA . GLU A 1 464 ? -100.563 24.839 201.335 1.00 61.44 464 GLU A CA 1
ATOM 3727 C C . GLU A 1 464 ? -100.944 24.235 202.696 1.00 61.44 464 GLU A C 1
ATOM 3729 O O . GLU A 1 464 ? -100.763 24.890 203.724 1.00 61.44 464 GLU A O 1
ATOM 3734 N N . ALA A 1 465 ? -101.467 23.005 202.732 1.00 56.50 465 ALA A N 1
ATOM 3735 C CA . ALA A 1 465 ? -101.777 22.303 203.976 1.00 56.50 465 ALA A CA 1
ATOM 3736 C C . ALA A 1 465 ? -100.498 21.864 204.714 1.00 56.50 465 ALA A C 1
ATOM 3738 O O . ALA A 1 465 ? -100.368 22.108 205.915 1.00 56.50 465 ALA A O 1
ATOM 3739 N N . LEU A 1 466 ? -99.520 21.298 203.996 1.00 56.91 466 LEU A N 1
ATOM 3740 C CA . LEU A 1 466 ? -98.207 20.933 204.545 1.00 56.91 466 LEU A CA 1
ATOM 3741 C C . LEU A 1 466 ? -97.439 22.157 205.073 1.00 56.91 466 LEU A C 1
ATOM 3743 O O . LEU A 1 466 ? -96.857 22.102 206.158 1.00 56.91 466 LEU A O 1
ATOM 3747 N N . LEU A 1 467 ? -97.503 23.293 204.370 1.00 55.78 467 LEU A N 1
ATOM 3748 C CA . LEU A 1 467 ? -96.866 24.547 204.796 1.00 55.78 467 LEU A CA 1
ATOM 3749 C C . LEU A 1 467 ? -97.472 25.148 206.081 1.00 55.78 467 LEU A C 1
ATOM 3751 O O . LEU A 1 467 ? -96.782 25.874 206.797 1.00 55.78 467 LEU A O 1
ATOM 3755 N N . ARG A 1 468 ? -98.728 24.823 206.422 1.00 55.44 468 ARG A N 1
ATOM 3756 C CA . ARG A 1 468 ? -99.340 25.200 207.714 1.00 55.44 468 ARG A CA 1
ATOM 3757 C C . ARG A 1 468 ? -98.990 24.235 208.852 1.00 55.44 468 ARG A C 1
ATOM 3759 O O . ARG A 1 468 ? -99.095 24.623 210.010 1.00 55.44 468 ARG A O 1
ATOM 3766 N N . ALA A 1 469 ? -98.557 23.010 208.546 1.00 48.81 469 ALA A N 1
ATOM 3767 C CA . ALA A 1 469 ? -98.111 22.039 209.548 1.00 48.81 469 ALA A CA 1
ATOM 3768 C C . ALA A 1 469 ? -96.666 22.304 210.023 1.00 48.81 469 ALA A C 1
ATOM 3770 O O . ALA A 1 469 ? -96.373 22.186 211.212 1.00 48.81 469 ALA A O 1
ATOM 3771 N N . HIS A 1 470 ? -95.769 22.733 209.127 1.00 43.78 470 HIS A N 1
ATOM 3772 C CA . HIS A 1 470 ? -94.385 23.098 209.466 1.00 43.78 470 HIS A CA 1
ATOM 3773 C C . HIS A 1 470 ? -94.249 24.565 209.920 1.00 43.78 470 HIS A C 1
ATOM 3775 O O . HIS A 1 470 ? -93.631 25.393 209.256 1.00 43.78 470 HIS A O 1
ATOM 3781 N N . HIS A 1 471 ? -94.828 24.902 211.077 1.00 44.78 471 HIS A N 1
ATOM 3782 C CA . HIS A 1 471 ? -94.683 26.231 211.703 1.00 44.78 471 HIS A CA 1
ATOM 3783 C C . HIS A 1 471 ? -93.682 26.290 212.872 1.00 44.78 471 HIS A C 1
ATOM 3785 O O . HIS A 1 471 ? -93.382 27.377 213.369 1.00 44.78 471 HIS A O 1
ATOM 3791 N N . HIS A 1 472 ? -93.120 25.156 213.301 1.00 35.47 472 HIS A N 1
ATOM 3792 C CA . HIS A 1 472 ? -92.049 25.088 214.301 1.00 35.47 472 HIS A CA 1
ATOM 3793 C C . HIS A 1 472 ? -90.933 24.157 213.832 1.00 35.47 472 HIS A C 1
ATOM 3795 O O . HIS A 1 472 ? -91.216 23.089 213.297 1.00 35.47 472 HIS A O 1
ATOM 3801 N N . HIS A 1 473 ? -89.689 24.565 214.115 1.00 31.45 473 HIS A N 1
ATOM 3802 C CA . HIS A 1 473 ? -88.435 23.981 213.624 1.00 31.45 473 HIS A CA 1
ATOM 3803 C C . HIS A 1 473 ? -88.305 23.943 212.088 1.00 31.45 473 HIS A C 1
ATOM 3805 O O . HIS A 1 473 ? -89.199 23.509 211.379 1.00 31.45 473 HIS A O 1
ATOM 3811 N N . HIS A 1 474 ? -87.171 24.250 211.472 1.00 30.61 474 HIS A N 1
ATOM 3812 C CA . HIS A 1 474 ? -85.952 24.998 211.795 1.00 30.61 474 HIS A CA 1
ATOM 3813 C C . HIS A 1 474 ? -85.039 24.738 210.576 1.00 30.61 474 HIS A C 1
ATOM 3815 O O . HIS A 1 474 ? -85.076 23.652 210.010 1.00 30.61 474 HIS A O 1
ATOM 3821 N N . HIS A 1 475 ? -84.120 25.660 210.302 1.00 29.45 475 HIS A N 1
ATOM 3822 C CA . HIS A 1 475 ? -82.781 25.356 209.777 1.00 29.45 475 HIS A CA 1
ATOM 3823 C C . HIS A 1 475 ? -82.515 24.931 208.308 1.00 29.45 475 HIS A C 1
ATOM 3825 O O . HIS A 1 475 ? -82.985 23.929 207.795 1.00 29.45 475 HIS A O 1
ATOM 3831 N N . LEU A 1 476 ? -81.500 25.641 207.784 1.00 33.31 476 LEU A N 1
ATOM 3832 C CA . LEU A 1 476 ? -80.399 25.198 206.913 1.00 33.31 476 LEU A CA 1
ATOM 3833 C C . LEU A 1 476 ? -80.613 25.104 205.384 1.00 33.31 476 LEU A C 1
ATOM 3835 O O . LEU A 1 476 ? -80.998 24.085 204.834 1.00 33.31 476 LEU A O 1
ATOM 3839 N N . HIS A 1 477 ? -80.074 26.147 204.739 1.00 32.78 477 HIS A N 1
ATOM 3840 C CA . HIS A 1 477 ? -79.189 26.106 203.564 1.00 32.78 477 HIS A CA 1
ATOM 3841 C C . HIS A 1 477 ? -79.726 25.756 202.164 1.00 32.78 477 HIS A C 1
ATOM 3843 O O . HIS A 1 477 ? -79.976 24.607 201.825 1.00 32.78 477 HIS A O 1
ATOM 3849 N N . HIS A 1 478 ? -79.600 26.777 201.303 1.00 34.69 478 HIS A N 1
ATOM 3850 C CA . HIS A 1 478 ? -79.634 26.747 199.837 1.00 34.69 478 HIS A CA 1
ATOM 3851 C C . HIS A 1 478 ? -81.002 26.395 199.211 1.00 34.69 478 HIS A C 1
ATOM 3853 O O . HIS A 1 478 ? -81.833 25.730 199.808 1.00 34.69 478 HIS A O 1
ATOM 3859 N N . HIS A 1 479 ? -81.336 26.869 198.010 1.00 34.91 479 HIS A N 1
ATOM 3860 C CA . HIS A 1 479 ? -80.541 27.589 197.000 1.00 34.91 479 HIS A CA 1
ATOM 3861 C C . HIS A 1 479 ? -81.333 28.822 196.488 1.00 34.91 479 HIS A C 1
ATOM 3863 O O . HIS A 1 479 ? -82.300 29.215 197.131 1.00 34.91 479 HIS A O 1
ATOM 3869 N N . VAL A 1 480 ? -80.984 29.366 195.307 1.00 34.94 480 VAL A N 1
ATOM 3870 C CA . VAL A 1 480 ? -81.767 30.387 194.550 1.00 34.94 480 VAL A CA 1
ATOM 3871 C C . VAL A 1 480 ? -81.629 31.817 195.153 1.00 34.94 480 VAL A C 1
ATOM 3873 O O . VAL A 1 480 ? -81.514 31.978 196.359 1.00 34.94 480 VAL A O 1
ATOM 3876 N N . ASN A 1 481 ? -81.533 32.919 194.393 1.00 38.44 481 ASN A N 1
ATOM 3877 C CA . ASN A 1 481 ? -81.864 33.123 192.979 1.00 38.44 481 ASN A CA 1
ATOM 3878 C C . ASN A 1 481 ? -80.747 33.787 192.150 1.00 38.44 481 ASN A C 1
ATOM 3880 O O . ASN A 1 481 ? -80.237 34.844 192.511 1.00 38.44 481 ASN A O 1
ATOM 3884 N N . MET A 1 482 ? -80.428 33.189 191.002 1.00 41.66 482 MET A N 1
ATOM 3885 C CA . MET A 1 482 ? -79.614 33.778 189.936 1.00 41.66 482 MET A CA 1
ATOM 3886 C C . MET A 1 482 ? -79.941 33.045 188.629 1.00 41.66 482 MET A C 1
ATOM 3888 O O . MET A 1 482 ? -79.896 31.811 188.623 1.00 41.66 482 MET A O 1
ATOM 3892 N N . PRO A 1 483 ? -80.251 33.758 187.532 1.00 39.91 483 PRO A N 1
ATOM 3893 C CA . PRO A 1 483 ? -80.079 33.160 186.216 1.00 39.91 483 PRO A CA 1
ATOM 3894 C C . PRO A 1 483 ? -79.340 34.044 185.192 1.00 39.91 483 PRO A C 1
ATOM 3896 O O . PRO A 1 483 ? -79.873 35.022 184.679 1.00 39.91 483 PRO A O 1
ATOM 3899 N N . TRP A 1 484 ? -78.155 33.559 184.808 1.00 35.50 484 TRP A N 1
ATOM 3900 C CA . TRP A 1 484 ? -77.657 33.490 183.425 1.00 35.50 484 TRP A CA 1
ATOM 3901 C C . TRP A 1 484 ? -77.524 34.779 182.583 1.00 35.50 484 TRP A C 1
ATOM 3903 O O . TRP A 1 484 ? -78.385 35.114 181.774 1.00 35.50 484 TRP A O 1
ATOM 3913 N N . HIS A 1 485 ? -76.306 35.335 182.569 1.00 38.22 485 HIS A N 1
ATOM 3914 C CA . HIS A 1 485 ? -75.687 35.771 181.307 1.00 38.22 485 HIS A CA 1
ATOM 3915 C C . HIS A 1 485 ? -74.838 34.615 180.747 1.00 38.22 485 HIS A C 1
ATOM 3917 O O . HIS A 1 485 ? -74.073 34.002 181.490 1.00 38.22 485 HIS A O 1
ATOM 3923 N N . CYS A 1 486 ? -74.976 34.293 179.456 1.00 35.56 486 CYS A N 1
ATOM 3924 C CA . CYS A 1 486 ? -74.388 33.089 178.850 1.00 35.56 486 CYS A CA 1
ATOM 3925 C C . CYS A 1 486 ? -73.146 33.410 177.979 1.00 35.56 486 CYS A C 1
ATOM 3927 O O . CYS A 1 486 ? -73.260 34.258 177.093 1.00 35.56 486 CYS A O 1
ATOM 3929 N N . PRO A 1 487 ? -71.977 32.755 178.177 1.00 44.72 487 PRO A N 1
ATOM 3930 C CA . PRO A 1 487 ? -70.735 33.113 177.481 1.00 44.72 487 PRO A CA 1
ATOM 3931 C C . PRO A 1 487 ? -70.325 32.159 176.335 1.00 44.72 487 PRO A C 1
ATOM 3933 O O . PRO A 1 487 ? -69.818 31.066 176.563 1.00 44.72 487 PRO A O 1
ATOM 3936 N N . THR A 1 488 ? -70.456 32.619 175.089 1.00 35.12 488 THR A N 1
ATOM 3937 C CA . THR A 1 488 ? -69.774 32.138 173.858 1.00 35.12 488 THR A CA 1
ATOM 3938 C C . THR A 1 488 ? -69.828 33.318 172.869 1.00 35.12 488 THR A C 1
ATOM 3940 O O . THR A 1 488 ? -70.910 33.847 172.650 1.00 35.12 488 THR A O 1
ATOM 3943 N N . HIS A 1 489 ? -68.765 33.917 172.314 1.00 36.97 489 HIS A N 1
ATOM 3944 C CA . HIS A 1 489 ? -67.386 33.500 172.001 1.00 36.97 489 HIS A CA 1
ATOM 3945 C C . HIS A 1 489 ? -67.278 32.311 171.033 1.00 36.97 489 HIS A C 1
ATOM 3947 O O . HIS A 1 489 ? -67.976 31.320 171.205 1.00 36.97 489 HIS A O 1
ATOM 3953 N N . GLN A 1 490 ? -66.313 32.408 170.097 1.00 34.94 490 GLN A N 1
ATOM 3954 C CA . GLN A 1 490 ? -66.103 31.577 168.887 1.00 34.94 490 GLN A CA 1
ATOM 3955 C C . GLN A 1 490 ? -67.005 31.968 167.691 1.00 34.94 490 GLN A C 1
ATOM 3957 O O . GLN A 1 490 ? -68.140 32.372 167.899 1.00 34.94 490 GLN A O 1
ATOM 3962 N N . ARG A 1 491 ? -66.565 31.914 166.417 1.00 32.09 491 ARG A N 1
ATOM 3963 C CA . ARG A 1 491 ? -65.254 31.557 165.800 1.00 32.09 491 ARG A CA 1
ATOM 3964 C C . ARG A 1 491 ? -64.998 32.431 164.523 1.00 32.09 491 ARG A C 1
ATOM 3966 O O . ARG A 1 491 ? -65.879 33.218 164.187 1.00 32.09 491 ARG A O 1
ATOM 3973 N N . PRO A 1 492 ? -63.820 32.368 163.849 1.00 44.47 492 PRO A N 1
ATOM 3974 C CA . PRO A 1 492 ? -63.328 33.474 163.005 1.00 44.47 492 PRO A CA 1
ATOM 3975 C C . PRO A 1 492 ? -62.811 33.078 161.588 1.00 44.47 492 PRO A C 1
ATOM 3977 O O . PRO A 1 492 ? -62.956 31.939 161.170 1.00 44.47 492 PRO A O 1
ATOM 3980 N N . HIS A 1 493 ? -62.162 34.042 160.911 1.00 30.00 493 HIS A N 1
ATOM 3981 C CA . HIS A 1 493 ? -61.003 33.955 159.984 1.00 30.00 493 HIS A CA 1
ATOM 3982 C C . HIS A 1 493 ? -60.769 32.766 159.005 1.00 30.00 493 HIS A C 1
ATOM 3984 O O . HIS A 1 493 ? -60.543 31.641 159.436 1.00 30.00 493 HIS A O 1
ATOM 3990 N N . LEU A 1 494 ? -60.474 33.151 157.741 1.00 37.84 494 LEU A N 1
ATOM 3991 C CA . LEU A 1 494 ? -59.587 32.498 156.735 1.00 37.84 494 LEU A CA 1
ATOM 3992 C C . LEU A 1 494 ? -60.023 31.132 156.140 1.00 37.84 494 LEU A C 1
ATOM 3994 O O . LEU A 1 494 ? -60.917 30.494 156.691 1.00 37.84 494 LEU A O 1
ATOM 3998 N N . PRO A 1 495 ? -59.380 30.641 155.044 1.00 44.59 495 PRO A N 1
ATOM 3999 C CA . PRO A 1 495 ? -58.421 31.261 154.090 1.00 44.59 495 PRO A CA 1
ATOM 4000 C C . PRO A 1 495 ? -59.113 31.622 152.738 1.00 44.59 495 PRO A C 1
ATOM 4002 O O . PRO A 1 495 ? -60.296 31.346 152.584 1.00 44.59 495 PRO A O 1
ATOM 4005 N N . GLN A 1 496 ? -58.577 32.355 151.747 1.00 34.75 496 GLN A N 1
ATOM 4006 C CA . GLN A 1 496 ? -57.239 32.518 151.128 1.00 34.75 496 GLN A CA 1
ATOM 4007 C C . GLN A 1 496 ? -56.840 31.407 150.116 1.00 34.75 496 GLN A C 1
ATOM 4009 O O . GLN A 1 496 ? -56.990 30.231 150.417 1.00 34.75 496 GLN A O 1
ATOM 4014 N N . ILE A 1 497 ? -56.223 31.830 148.991 1.00 31.72 497 ILE A N 1
ATOM 4015 C CA . ILE A 1 497 ? -55.488 31.066 147.941 1.00 31.72 497 ILE A CA 1
ATOM 4016 C C . ILE A 1 497 ? -56.279 30.665 146.659 1.00 31.72 497 ILE A C 1
ATOM 4018 O O . ILE A 1 497 ? -57.118 29.778 146.707 1.00 31.72 497 ILE A O 1
ATOM 4022 N N . GLN A 1 498 ? -55.872 31.284 145.526 1.00 33.44 498 GLN A N 1
ATOM 4023 C CA . GLN A 1 498 ? -55.939 30.866 144.094 1.00 33.44 498 GLN A CA 1
ATOM 4024 C C . GLN A 1 498 ? -57.323 30.621 143.425 1.00 33.44 498 GLN A C 1
ATOM 4026 O O . GLN A 1 498 ? -58.249 30.124 144.048 1.00 33.44 498 GLN A O 1
ATOM 4031 N N . ASP A 1 499 ? -57.553 30.941 142.139 1.00 29.48 499 ASP A N 1
ATOM 4032 C CA . ASP A 1 499 ? -56.724 31.641 141.131 1.00 29.48 499 ASP A CA 1
ATOM 4033 C C . ASP A 1 499 ? -57.595 32.347 140.060 1.00 29.48 499 ASP A C 1
ATOM 4035 O O . ASP A 1 499 ? -58.734 31.945 139.856 1.00 29.48 499 ASP A O 1
ATOM 4039 N N . LEU A 1 500 ? -57.024 33.363 139.384 1.00 46.28 500 LEU A N 1
ATOM 4040 C CA . LEU A 1 500 ? -57.455 34.088 138.156 1.00 46.28 500 LEU A CA 1
ATOM 4041 C C . LEU A 1 500 ? -58.963 34.387 137.907 1.00 46.28 500 LEU A C 1
ATOM 4043 O O . LEU A 1 500 ? -59.814 33.504 137.847 1.00 46.28 500 LEU A O 1
ATOM 4047 N N . PRO A 1 501 ? -59.272 35.629 137.480 1.00 42.91 501 PRO A N 1
ATOM 4048 C CA . PRO A 1 501 ? -59.582 35.770 136.047 1.00 42.91 501 PRO A CA 1
ATOM 4049 C C . PRO A 1 501 ? -58.940 36.993 135.368 1.00 42.91 501 PRO A C 1
ATOM 4051 O O . PRO A 1 501 ? -58.853 38.076 135.941 1.00 42.91 501 PRO A O 1
ATOM 4054 N N . ASN A 1 502 ? -58.568 36.840 134.092 1.00 30.05 502 ASN A N 1
ATOM 4055 C CA . ASN A 1 502 ? -58.186 37.962 133.229 1.00 30.05 502 ASN A CA 1
ATOM 4056 C C . ASN A 1 502 ? -59.428 38.712 132.727 1.00 30.05 502 ASN A C 1
ATOM 4058 O O . ASN A 1 502 ? -60.337 38.103 132.161 1.00 30.05 502 ASN A O 1
ATOM 4062 N N . SER A 1 503 ? -59.414 40.041 132.824 1.00 32.09 503 SER A N 1
ATOM 4063 C CA . SER A 1 503 ? -60.409 40.926 132.213 1.00 32.09 503 SER A CA 1
ATOM 4064 C C . SER A 1 503 ? -59.722 42.054 131.444 1.00 32.09 503 SER A C 1
ATOM 4066 O O . SER A 1 503 ? -58.998 42.817 132.070 1.00 32.09 503 SER A O 1
ATOM 4068 N N . SER A 1 504 ? -60.009 42.162 130.136 1.00 34.00 504 SER A N 1
ATOM 4069 C CA . SER A 1 504 ? -59.980 43.384 129.291 1.00 34.00 504 SER A CA 1
ATOM 4070 C C . SER A 1 504 ? -58.758 44.332 129.408 1.00 34.00 504 SER A C 1
ATOM 4072 O O . SER A 1 504 ? -58.487 44.883 130.464 1.00 34.00 504 SER A O 1
ATOM 4074 N N . SER A 1 505 ? -58.071 44.713 128.328 1.00 30.58 505 SER A N 1
ATOM 4075 C CA . SER A 1 505 ? -58.675 45.331 127.132 1.00 30.58 505 SER A CA 1
ATOM 4076 C C . SER A 1 505 ? -57.638 45.698 126.050 1.00 30.58 505 SER A C 1
ATOM 4078 O O . SER A 1 505 ? -56.448 45.753 126.341 1.00 30.58 505 SER A O 1
ATOM 4080 N N . PHE A 1 506 ? -58.1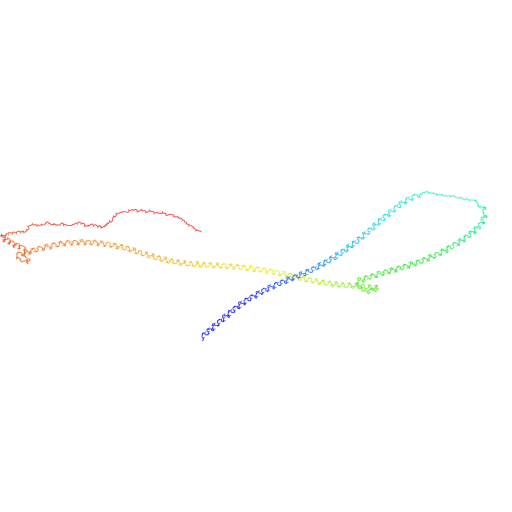57 46.114 124.886 1.00 31.62 506 PHE A N 1
ATOM 4081 C CA . PHE A 1 506 ? -57.533 46.882 123.792 1.00 31.62 506 PHE A CA 1
ATOM 4082 C C . PHE A 1 506 ? -56.620 46.180 122.773 1.00 31.62 506 PHE A C 1
ATOM 4084 O O . PHE A 1 506 ? -55.581 45.606 123.085 1.00 31.62 506 PHE A O 1
ATOM 4091 N N . ASP A 1 507 ? -57.019 46.352 121.511 1.00 38.00 507 ASP A N 1
ATOM 4092 C CA . ASP A 1 507 ? -56.223 46.203 120.294 1.00 38.00 507 ASP A CA 1
ATOM 4093 C C . ASP A 1 507 ? -55.082 47.230 120.211 1.00 38.00 507 ASP A C 1
ATOM 4095 O O . ASP A 1 507 ? -55.225 48.346 120.714 1.00 38.00 507 ASP A O 1
ATOM 4099 N N . LEU A 1 508 ? -54.023 46.912 119.448 1.00 33.62 508 LEU A N 1
ATOM 4100 C CA . LEU A 1 508 ? -53.395 47.821 118.467 1.00 33.62 508 LEU A CA 1
ATOM 4101 C C . LEU A 1 508 ? -52.273 47.126 117.664 1.00 33.62 508 LEU A C 1
ATOM 4103 O O . LEU A 1 508 ? -51.731 46.112 118.091 1.00 33.62 508 LEU A O 1
ATOM 4107 N N . SER A 1 509 ? -51.865 47.755 116.551 1.00 34.00 509 SER A N 1
ATOM 4108 C CA . SER A 1 509 ? -50.796 47.348 115.604 1.00 34.00 509 SER A CA 1
ATOM 4109 C C . SER A 1 509 ? -51.201 46.214 114.640 1.00 34.00 509 SER A C 1
ATOM 4111 O O . SER A 1 509 ? -51.405 45.088 115.069 1.00 34.00 509 SER A O 1
ATOM 4113 N N . THR A 1 510 ? -51.396 46.387 113.324 1.00 32.88 510 THR A N 1
ATOM 4114 C CA . THR A 1 510 ? -50.918 47.356 112.301 1.00 32.88 510 THR A CA 1
ATOM 4115 C C . THR A 1 510 ? -49.491 47.129 111.784 1.00 32.88 510 THR A C 1
ATOM 4117 O O . THR A 1 510 ? -48.541 47.604 112.397 1.00 32.88 510 THR A O 1
ATOM 4120 N N . SER A 1 511 ? -49.372 46.500 110.601 1.00 33.84 511 SER A N 1
ATOM 4121 C CA . SER A 1 511 ? -48.463 46.786 109.448 1.00 33.84 511 SER A CA 1
ATOM 4122 C C . SER A 1 511 ? -48.463 45.554 108.513 1.00 33.84 511 SER A C 1
ATOM 4124 O O . SER A 1 511 ? -48.354 44.445 109.015 1.00 33.84 511 SER A O 1
ATOM 4126 N N . ARG A 1 512 ? -48.694 45.565 107.189 1.00 36.00 512 ARG A N 1
ATOM 4127 C CA . ARG A 1 512 ? -48.440 46.504 106.069 1.00 36.00 512 ARG A CA 1
ATOM 4128 C C . ARG A 1 512 ? -46.975 46.526 105.581 1.00 36.00 512 ARG A C 1
ATOM 4130 O O . ARG A 1 512 ? -46.168 47.229 106.166 1.00 36.00 512 ARG A O 1
ATOM 4137 N N . SER A 1 513 ? -46.683 45.805 104.486 1.00 34.50 513 SER A N 1
ATOM 4138 C CA . SER A 1 513 ? -45.620 46.030 103.465 1.00 34.50 513 SER A CA 1
ATOM 4139 C C . SER A 1 513 ? -45.682 44.844 102.470 1.00 34.50 513 SER A C 1
ATOM 4141 O O . SER A 1 513 ? -45.562 43.712 102.921 1.00 34.50 513 SER A O 1
ATOM 4143 N N . ALA A 1 514 ? -46.172 44.949 101.226 1.00 33.38 514 ALA A N 1
ATOM 4144 C CA . ALA A 1 514 ? -45.678 45.648 100.020 1.00 33.38 514 ALA A CA 1
ATOM 4145 C C . ALA A 1 514 ? -44.713 44.796 99.151 1.00 33.38 514 ALA A C 1
ATOM 4147 O O . ALA A 1 514 ? -43.913 44.025 99.671 1.00 33.38 514 ALA A O 1
ATOM 4148 N N . CYS A 1 515 ? -44.838 44.911 97.820 1.00 44.53 515 CYS A N 1
ATOM 4149 C CA . CYS A 1 515 ? -44.028 44.197 96.813 1.00 44.53 515 CYS A CA 1
ATOM 4150 C C . CYS A 1 515 ? -42.620 44.811 96.648 1.00 44.53 515 CYS A C 1
ATOM 4152 O O . CYS A 1 515 ? -42.391 45.939 97.090 1.00 44.53 515 CYS A O 1
ATOM 4154 N N . PRO A 1 516 ? -41.679 44.076 96.026 1.00 51.31 516 PRO A N 1
ATOM 4155 C CA . PRO A 1 516 ? -41.374 44.262 94.588 1.00 51.31 516 PRO A CA 1
ATOM 4156 C C . PRO A 1 516 ? -41.504 42.937 93.788 1.00 51.31 516 PRO A C 1
ATOM 4158 O O . PRO A 1 516 ? -41.593 41.883 94.409 1.00 51.31 516 PRO A O 1
ATOM 4161 N N . ASP A 1 517 ? -41.614 42.836 92.453 1.00 37.88 517 ASP A N 1
ATOM 4162 C CA . ASP A 1 517 ? -41.399 43.710 91.269 1.00 37.88 517 ASP A CA 1
ATOM 4163 C C . ASP A 1 517 ? -40.120 43.393 90.439 1.00 37.88 517 ASP A C 1
ATOM 4165 O O . ASP A 1 517 ? -39.040 43.238 91.005 1.00 37.88 517 ASP A O 1
ATOM 4169 N N . ASN A 1 518 ? -40.258 43.361 89.097 1.00 37.66 518 ASN A N 1
ATOM 4170 C CA . ASN A 1 518 ? -39.248 43.049 88.044 1.00 37.66 518 ASN A CA 1
ATOM 4171 C C . ASN A 1 518 ? -38.699 41.580 88.016 1.00 37.66 518 ASN A C 1
ATOM 4173 O O . ASN A 1 518 ? -38.785 40.874 89.011 1.00 37.66 518 ASN A O 1
ATOM 4177 N N . ALA A 1 519 ? -38.149 40.998 86.925 1.00 38.56 519 ALA A N 1
ATOM 4178 C CA . ALA A 1 519 ? -37.699 41.543 85.629 1.00 38.56 519 ALA A CA 1
ATOM 4179 C C . ALA A 1 519 ? -37.642 40.506 84.452 1.00 38.56 519 ALA A C 1
ATOM 4181 O O . ALA A 1 519 ? -36.829 39.589 84.485 1.00 38.56 519 ALA A O 1
ATOM 4182 N N . VAL A 1 520 ? -38.398 40.770 83.370 1.00 47.25 520 VAL A N 1
ATOM 4183 C CA . VAL A 1 520 ? -38.066 40.600 81.916 1.00 47.25 520 VAL A CA 1
ATOM 4184 C C . VAL A 1 520 ? -37.579 39.195 81.380 1.00 47.25 520 VAL A C 1
ATOM 4186 O O . VAL A 1 520 ? -37.859 38.218 82.070 1.00 47.25 520 VAL A O 1
ATOM 4189 N N . PRO A 1 521 ? -37.092 38.963 80.116 1.00 61.91 521 PRO A N 1
ATOM 4190 C CA . PRO A 1 521 ? -37.594 37.818 79.321 1.00 61.91 521 PRO A CA 1
ATOM 4191 C C . PRO A 1 521 ? -36.505 36.901 78.702 1.00 61.91 521 PRO A C 1
ATOM 4193 O O . PRO A 1 521 ? -35.313 37.094 78.920 1.00 61.91 521 PRO A O 1
ATOM 4196 N N . LEU A 1 522 ? -36.908 35.988 77.805 1.00 43.34 522 LEU A N 1
ATOM 4197 C CA . LEU A 1 522 ? -36.175 35.731 76.552 1.00 43.34 522 LEU A CA 1
ATOM 4198 C C . LEU A 1 522 ? -37.090 35.121 75.473 1.00 43.34 522 LEU A C 1
ATOM 4200 O O . LEU A 1 522 ? -38.161 34.594 75.770 1.00 43.34 522 LEU A O 1
ATOM 4204 N N . SER A 1 523 ? -36.664 35.235 74.218 1.00 44.31 523 SER A N 1
ATOM 4205 C CA . SER A 1 523 ? -37.355 34.792 73.001 1.00 44.31 523 SER A CA 1
ATOM 4206 C C . SER A 1 523 ? -36.425 33.925 72.162 1.00 44.31 523 SER A C 1
ATOM 4208 O O . SER A 1 523 ? -35.235 34.225 72.125 1.00 44.31 523 SER A O 1
ATOM 4210 N N . GLU A 1 524 ? -36.957 32.980 71.387 1.00 46.41 524 GLU A N 1
ATOM 4211 C CA . GLU A 1 524 ? -36.226 32.442 70.235 1.00 46.41 524 GLU A CA 1
ATOM 4212 C C . GLU A 1 524 ? -37.176 31.984 69.116 1.00 46.41 524 GLU A C 1
ATOM 4214 O O . GLU A 1 524 ? -38.329 31.624 69.372 1.00 46.41 524 GLU A O 1
ATOM 4219 N N . THR A 1 525 ? -36.679 32.069 67.879 1.00 52.72 525 THR A N 1
ATOM 4220 C CA . THR A 1 525 ? -37.331 31.724 66.601 1.00 52.72 525 THR A CA 1
ATOM 4221 C C . THR A 1 525 ? -36.347 30.964 65.730 1.00 52.72 525 THR A C 1
ATOM 4223 O O . THR A 1 525 ? -35.222 31.500 65.601 1.00 52.72 525 THR A O 1
#

InterPro domains:
  IPR039139 Coiled-coil domain-containing protein 170-like [PTHR18863] (7-497)

pLDDT: mean 82.45, std 20.88, range [29.45, 98.56]

Foldseek 3Di:
DVVVVVVVVVVVVVVVVVVVVVVVVVVVVVVVVVVVVVVVVVVVVVVVVVVVVVVVVVVVVVVVVVVVVVVVVVVVVVVVVVVVVVVVVVVVVVVVVVVVVVVVVVVVVVVVVVVVVVVVVVVVVVVVVVVVVVVVPPPDDDDDDDDDDDDDDPDVCPVVVVVVVVVVVVVVVVVVVVVVVVVVVVVVVVVVVVVVVVVVVVVVVVVVVVVVVVVVVVVVVVVVVVVLVVLVVLCVVLVQPPVLNVDDDVVSVVSSVVSVVVVVVVVVVVVVVVVVVVVVVVVVVVVVVVVVVVVVVVVVVVVVVVVVVVVVVVVVVVVVVVVVVVVVVVVVVVVVVVVVVVVVVVVVVVVVVVVVVVVVVVVVVVVVVVVVVVVVVVVVVVVVVVVVVVVVVVVVVVVVVVVVVVVVVVVVVVVVVVVVVVVVVVVVVVVVVVLVVVQVLCVVLVHPSVDPDDDVVVSVVSVVVVVVVPPDDDDDDDDDDDDDDDDDDDDDDDDDDDDDDDDDDDDDDDDDDDDDDDDDDDDDD

Radius of gyration: 113.46 Å; chains: 1; bounding box: 195×110×344 Å

Organism: Lates calcarifer (NCBI:txid8187)